Protein AF-A0AAP8KCA0-F1 (afdb_monomer)

pLDDT: mean 82.48, std 15.4, range [35.75, 98.44]

Solvent-accessible surface area (backbone atoms only — not comparable to full-atom values): 22218 Å² total; per-residue (Å²): 132,84,81,81,51,60,76,38,72,24,94,66,67,41,81,40,36,15,59,81,58,54,43,63,58,49,52,52,48,50,48,53,55,72,68,39,80,74,78,62,51,71,67,55,30,55,49,52,27,50,52,38,48,52,50,52,51,57,52,60,74,69,47,40,16,69,54,86,94,44,83,47,64,36,36,77,37,49,54,62,41,64,54,50,40,62,74,48,33,35,39,81,39,84,68,100,74,62,48,46,27,28,28,32,26,54,55,73,52,64,66,35,54,53,82,56,90,86,69,76,68,71,56,42,84,36,50,51,97,64,45,64,52,42,65,43,29,20,66,68,56,44,52,69,68,42,48,63,76,46,46,85,53,72,75,57,57,72,68,52,45,51,50,55,49,48,51,48,44,49,52,52,53,51,52,49,51,51,49,54,52,49,42,71,78,64,65,65,80,43,85,85,36,91,58,52,80,75,52,60,67,67,57,53,52,52,52,44,49,51,52,52,51,52,52,54,51,51,62,74,60,50,49,64,69,40,49,52,55,50,48,52,58,52,44,58,41,61,72,66,69,54,85,44,68,68,61,44,56,72,50,34,44,74,51,79,44,81,52,97,54,83,40,37,42,34,25,50,20,63,38,64,78,72,63,83,53,62,63,66,82,79,45,52,48,28,37,29,30,39,42,38,47,48,54,89,43,74,19,30,43,36,39,40,32,43,45,91,44,42,72,61,37,45,78,74,41,47,57,58,52,5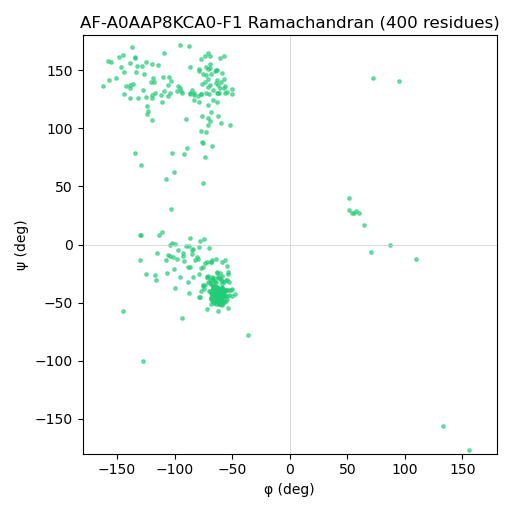4,54,33,44,56,44,26,77,73,68,68,39,54,66,37,57,13,50,52,48,52,49,22,58,65,30,23,66,49,40,37,32,11,53,66,55,53,48,51,29,53,77,69,63,32,42,64,51,53,50,48,41,49,50,54,36,67,76,29,69,78,47,87,45,67,68,58,55,50,52,40,42,55,50,38,64,69,45,89,73,106

Sequence (402 aa):
MKKIGRNDPCYCNSGLKYKKCHLRIDTIKDKIQQNGVISFTEEESRILGNINREYIQKFFKKQKCIYPNCDKKPISSHTFSRSLLEHSLGEEIEGENPGKYVYHSDIQRIFSSFPNKDQRDFLYKTLIKNAGTLPLFCSEHDDKLFSSIENRGQKLSVSEYIFMLSYRFFMYDILKDNFIAFTRDNEIIGENHSIHKKFEKRFIELYNEFQKNTSQLVQSVYNRQKHLLMKESFEQIIVSNNLNKETINEKFEIKIYNLKKDVRWAGVGFTEFVSNGDDIYNHYPSGFGVIPSFNGYDACFFIISLKEEAQYLESNLYKIFDGLYLKYVNNNDIEFLASLMMMVFDSSENIMLSPSKFSELKEAGQYEKLEHINSLLTRNKSLRSTQVRREVFGLCQEVDLF

InterPro domains:
  IPR004027 SEC-C motif [PF02810] (6-24)

Mean predicted aligned error: 9.03 Å

Structure (mmCIF, N/CA/C/O backbone):
data_AF-A0AAP8KCA0-F1
#
_entry.id   AF-A0AAP8KCA0-F1
#
loop_
_atom_site.group_PDB
_atom_site.id
_atom_site.type_symbol
_atom_site.label_atom_id
_atom_site.label_alt_id
_atom_site.label_comp_id
_atom_site.label_asym_id
_atom_site.label_entity_id
_atom_site.label_seq_id
_atom_site.pdbx_PDB_ins_code
_atom_site.Cartn_x
_atom_site.Cartn_y
_atom_site.Cartn_z
_atom_site.occupancy
_atom_site.B_iso_or_equiv
_atom_site.auth_seq_id
_atom_site.auth_comp_id
_atom_site.auth_asym_id
_atom_site.auth_atom_id
_atom_site.pdbx_PDB_model_num
ATOM 1 N N . MET A 1 1 ? -8.637 10.071 -33.970 1.00 42.59 1 MET A N 1
ATOM 2 C CA . MET A 1 1 ? -9.144 11.127 -33.058 1.00 42.59 1 MET A CA 1
ATOM 3 C C . MET A 1 1 ? -8.546 12.471 -33.469 1.00 42.59 1 MET A C 1
ATOM 5 O O . MET A 1 1 ? -7.392 12.488 -33.882 1.00 42.59 1 MET A O 1
ATOM 9 N N . LYS A 1 2 ? -9.302 13.579 -33.410 1.00 43.97 2 LYS A N 1
ATOM 10 C CA . LYS A 1 2 ? -8.763 14.936 -33.654 1.00 43.97 2 LYS A CA 1
ATOM 11 C C . LYS A 1 2 ? -7.713 15.262 -32.580 1.00 43.97 2 LYS A C 1
ATOM 13 O O . LYS A 1 2 ? -7.994 15.080 -31.400 1.00 43.97 2 LYS A O 1
ATOM 18 N N . LYS A 1 3 ? -6.526 15.737 -32.979 1.00 65.06 3 LYS A N 1
ATOM 19 C CA . LYS A 1 3 ? -5.499 16.231 -32.044 1.00 65.06 3 LYS A CA 1
ATOM 20 C C . LYS A 1 3 ? -6.045 17.452 -31.299 1.00 65.06 3 LYS A C 1
ATOM 22 O O . LYS A 1 3 ? -6.429 18.427 -31.939 1.00 65.06 3 LYS A O 1
ATOM 27 N N . ILE A 1 4 ? -6.067 17.383 -29.971 1.00 78.31 4 ILE A N 1
ATOM 28 C CA . ILE A 1 4 ? -6.409 18.505 -29.092 1.00 78.31 4 ILE A CA 1
ATOM 29 C C . ILE A 1 4 ? -5.390 19.644 -29.279 1.00 78.31 4 ILE A C 1
ATOM 31 O O . ILE A 1 4 ? -4.174 19.429 -29.287 1.00 78.31 4 ILE A O 1
ATOM 35 N N . GLY A 1 5 ? -5.872 20.866 -29.480 1.00 82.44 5 GLY A N 1
ATOM 36 C CA . GLY A 1 5 ? -5.045 22.055 -29.627 1.00 82.44 5 GLY A CA 1
ATOM 37 C C . GLY A 1 5 ? -4.431 22.483 -28.295 1.00 82.44 5 GLY A C 1
ATOM 38 O O . GLY A 1 5 ? -5.041 22.380 -27.236 1.00 82.44 5 GLY A O 1
ATOM 39 N N . ARG A 1 6 ? -3.208 23.030 -28.316 1.00 87.56 6 ARG A N 1
ATOM 40 C CA . ARG A 1 6 ? -2.474 23.459 -27.100 1.00 87.56 6 ARG A CA 1
ATOM 41 C C . ARG A 1 6 ? -3.275 24.399 -26.186 1.00 87.56 6 ARG A C 1
ATOM 43 O O . ARG A 1 6 ? -3.052 24.412 -24.978 1.00 87.56 6 ARG A O 1
ATOM 50 N N . ASN A 1 7 ? -4.145 25.230 -26.752 1.00 90.38 7 ASN A N 1
ATOM 51 C CA . ASN A 1 7 ? -4.951 26.187 -25.995 1.00 90.38 7 ASN A CA 1
ATOM 52 C C . ASN A 1 7 ? -6.370 25.687 -25.693 1.00 90.38 7 ASN A C 1
ATOM 54 O O . ASN A 1 7 ? -7.076 26.393 -24.975 1.00 90.38 7 ASN A O 1
ATOM 58 N N . ASP A 1 8 ? -6.759 24.517 -26.202 1.00 87.75 8 ASP A N 1
ATOM 59 C CA . ASP A 1 8 ? -8.089 23.947 -25.989 1.00 87.75 8 ASP A CA 1
ATOM 60 C C . ASP A 1 8 ? -8.255 23.523 -24.521 1.00 87.75 8 ASP A C 1
ATOM 62 O O . ASP A 1 8 ? -7.251 23.262 -23.844 1.00 87.75 8 ASP A O 1
ATOM 66 N N . PRO A 1 9 ? -9.492 23.451 -23.999 1.00 77.69 9 PRO A N 1
ATOM 67 C CA . PRO A 1 9 ? -9.760 22.854 -22.695 1.00 77.69 9 PRO A CA 1
ATOM 68 C C . PRO A 1 9 ? -9.212 21.430 -22.635 1.00 77.69 9 PRO A C 1
ATOM 70 O O . PRO A 1 9 ? -9.433 20.635 -23.545 1.00 77.69 9 PRO A O 1
ATOM 73 N N . CYS A 1 10 ? -8.471 21.112 -21.576 1.00 66.69 10 CYS A N 1
ATOM 74 C CA . CYS A 1 10 ? -7.873 19.795 -21.419 1.00 66.69 10 CYS A CA 1
ATOM 75 C C . CYS A 1 10 ? -8.953 18.705 -21.306 1.00 66.69 10 CYS A C 1
ATOM 77 O O . CYS A 1 10 ? -9.939 18.887 -20.596 1.00 66.69 10 CYS A O 1
ATOM 79 N N . TYR A 1 11 ? -8.728 17.535 -21.916 1.00 72.81 11 TYR A N 1
ATOM 80 C CA . TYR A 1 11 ? -9.692 16.418 -21.916 1.00 72.81 11 TYR A CA 1
ATOM 81 C C . TYR A 1 11 ? -9.987 15.816 -20.531 1.00 72.81 11 TYR A C 1
ATOM 83 O O . TYR A 1 11 ? -10.929 15.046 -20.383 1.00 72.81 11 TYR A O 1
ATOM 91 N N . CYS A 1 12 ? -9.198 16.155 -19.511 1.00 53.28 12 CYS A N 1
ATOM 92 C CA . CYS A 1 12 ? -9.463 15.777 -18.122 1.00 53.28 12 CYS A CA 1
ATOM 93 C C . CYS A 1 12 ? -10.546 16.646 -17.458 1.00 53.28 12 CYS A C 1
ATOM 95 O O . CYS A 1 12 ? -10.804 16.485 -16.270 1.00 53.28 12 CYS A O 1
ATOM 97 N N . ASN A 1 13 ? -11.151 17.583 -18.202 1.00 54.75 13 ASN A N 1
ATOM 98 C CA . ASN A 1 13 ? -12.178 18.512 -17.728 1.00 54.75 13 ASN A CA 1
ATOM 99 C C . ASN A 1 13 ? -11.751 19.361 -16.517 1.00 54.75 13 ASN A C 1
ATOM 101 O O . ASN A 1 13 ? -12.591 19.849 -15.773 1.00 54.75 13 ASN A O 1
ATOM 105 N N . SER A 1 14 ? -10.448 19.607 -16.357 1.00 54.66 14 SER A N 1
ATOM 106 C CA . SER A 1 14 ? -9.882 20.415 -15.267 1.00 54.66 14 SER A CA 1
ATOM 107 C C . SER A 1 14 ? -10.184 21.916 -15.351 1.00 54.66 14 SER A C 1
ATOM 109 O O . SER A 1 14 ? -9.707 22.687 -14.528 1.00 54.66 14 SER A O 1
ATOM 111 N N . GLY A 1 15 ? -10.863 22.377 -16.404 1.00 65.19 15 GLY A N 1
ATOM 112 C CA . GLY A 1 15 ? -11.011 23.805 -16.707 1.00 65.19 15 GLY A CA 1
ATOM 113 C C . GLY A 1 15 ? -9.720 24.496 -17.181 1.00 65.19 15 GLY A C 1
ATOM 114 O O . GLY A 1 15 ? -9.761 25.646 -17.617 1.00 65.19 15 GLY A O 1
ATOM 115 N N . LEU A 1 16 ? -8.569 23.812 -17.165 1.00 65.69 16 LEU A N 1
ATOM 116 C CA . LEU A 1 16 ? -7.290 24.349 -17.632 1.00 65.69 16 LEU A CA 1
ATOM 117 C C . LEU A 1 16 ? -7.094 24.142 -19.141 1.00 65.69 16 LEU A C 1
ATOM 119 O O . LEU A 1 16 ? -7.564 23.172 -19.737 1.00 65.69 16 LEU A O 1
ATOM 123 N N . LYS A 1 17 ? -6.304 25.031 -19.761 1.00 76.44 17 LYS A N 1
ATOM 124 C CA . LYS A 1 17 ? -5.814 24.843 -21.138 1.00 76.44 17 LYS A CA 1
ATOM 125 C C . LYS A 1 17 ? -4.910 23.611 -21.197 1.00 76.44 17 LYS A C 1
ATOM 127 O O . LYS A 1 17 ? -4.036 23.465 -20.344 1.00 76.44 17 LYS A O 1
ATOM 132 N N . TYR A 1 18 ? -5.031 22.802 -22.246 1.00 74.62 18 TYR A N 1
ATOM 133 C CA . TYR A 1 18 ? -4.266 21.573 -22.465 1.00 74.62 18 TYR A CA 1
ATOM 134 C C . TYR A 1 18 ? -2.755 21.755 -22.240 1.00 74.62 18 TYR A C 1
ATOM 136 O O . TYR A 1 18 ? -2.132 20.972 -21.523 1.00 74.62 18 TYR A O 1
ATOM 144 N N . LYS A 1 19 ? -2.169 22.862 -22.726 1.00 71.69 19 LYS A N 1
ATOM 145 C CA . LYS A 1 19 ? -0.744 23.195 -22.526 1.00 71.69 19 LYS A CA 1
ATOM 146 C C . LYS A 1 19 ? -0.292 23.368 -21.076 1.00 71.69 19 LYS A C 1
ATOM 148 O O . LYS A 1 19 ? 0.901 23.259 -20.819 1.00 71.69 19 LYS A O 1
ATOM 153 N N . LYS A 1 20 ? -1.210 23.712 -20.171 1.00 69.44 20 LYS A N 1
ATOM 154 C CA . LYS A 1 20 ? -0.950 23.916 -18.738 1.00 69.44 20 LYS A CA 1
ATOM 155 C C . LYS A 1 20 ? -1.336 22.698 -17.893 1.00 69.44 20 LYS A C 1
ATOM 157 O O . LYS A 1 20 ? -1.214 22.759 -16.681 1.00 69.44 20 LYS A O 1
ATOM 162 N N . CYS A 1 21 ? -1.837 21.637 -18.521 1.00 63.78 21 CYS A N 1
ATOM 163 C CA . CYS A 1 21 ? -2.343 20.455 -17.843 1.00 63.78 21 CYS A CA 1
ATOM 164 C C . CYS A 1 21 ? -1.654 19.210 -18.427 1.00 63.78 21 CYS A C 1
ATOM 166 O O . CYS A 1 21 ? -0.490 18.966 -18.120 1.00 63.78 21 CYS A O 1
ATOM 168 N N . HIS A 1 22 ? -2.298 18.472 -19.334 1.00 69.62 22 HIS A N 1
ATOM 169 C CA . HIS A 1 22 ? -1.769 17.186 -19.801 1.00 69.62 22 HIS A CA 1
ATOM 170 C C . HIS A 1 22 ? -0.752 17.270 -20.951 1.00 69.62 22 HIS A C 1
ATOM 172 O O . HIS A 1 22 ? -0.094 16.274 -21.211 1.00 69.62 22 HIS A O 1
ATOM 178 N N . LEU A 1 23 ? -0.511 18.428 -21.591 1.00 72.25 23 LEU A N 1
ATOM 179 C CA . LEU A 1 23 ? 0.437 18.506 -22.721 1.00 72.25 23 LEU A CA 1
ATOM 180 C C . LEU A 1 23 ? 1.839 17.999 -22.365 1.00 72.25 23 LEU A C 1
ATOM 182 O O . LEU A 1 23 ? 2.467 17.345 -23.190 1.00 72.25 23 LEU A O 1
ATOM 186 N N . ARG A 1 24 ? 2.355 18.305 -21.167 1.00 62.41 24 ARG A N 1
ATOM 187 C CA . ARG A 1 24 ? 3.681 17.826 -20.741 1.00 62.41 24 ARG A CA 1
ATOM 188 C C . ARG A 1 24 ? 3.693 16.303 -20.605 1.00 62.41 24 ARG A C 1
ATOM 190 O O . ARG A 1 24 ? 4.619 15.667 -21.098 1.00 62.41 24 ARG A O 1
ATOM 197 N N . ILE A 1 25 ? 2.657 15.751 -19.980 1.00 56.28 25 ILE A N 1
ATOM 198 C CA . ILE A 1 25 ? 2.478 14.315 -19.754 1.00 56.28 25 ILE A CA 1
ATOM 199 C C . ILE A 1 25 ? 2.336 13.591 -21.099 1.00 56.28 25 ILE A C 1
ATOM 201 O O . ILE A 1 25 ? 3.060 12.636 -21.364 1.00 56.28 25 ILE A O 1
ATOM 205 N N . ASP A 1 26 ? 1.481 14.097 -21.984 1.00 61.62 26 ASP A N 1
ATOM 206 C CA . ASP A 1 26 ? 1.228 13.522 -23.304 1.00 61.62 26 ASP A CA 1
ATOM 207 C C . ASP A 1 26 ? 2.428 13.676 -24.237 1.00 61.62 26 ASP A C 1
ATOM 209 O O . ASP A 1 26 ? 2.719 12.768 -24.996 1.00 61.62 26 ASP A O 1
ATOM 213 N N . THR A 1 27 ? 3.212 14.754 -24.126 1.00 62.50 27 THR A N 1
ATOM 214 C CA . THR A 1 27 ? 4.477 14.883 -24.873 1.00 62.50 27 THR A CA 1
ATOM 215 C C . THR A 1 27 ? 5.503 13.841 -24.421 1.00 62.50 27 THR A C 1
ATOM 217 O O . THR A 1 27 ? 6.254 13.324 -25.242 1.00 62.50 27 THR A O 1
ATOM 220 N N . ILE A 1 28 ? 5.561 13.530 -23.121 1.00 55.78 28 ILE A N 1
ATOM 221 C CA . ILE A 1 28 ? 6.426 12.462 -22.597 1.00 55.78 28 ILE A CA 1
ATOM 222 C C . ILE A 1 28 ? 5.908 11.095 -23.066 1.00 55.78 28 ILE A C 1
ATOM 224 O O . ILE A 1 28 ? 6.702 10.273 -23.511 1.00 55.78 28 ILE A O 1
ATOM 228 N N . LYS A 1 29 ? 4.589 10.869 -23.047 1.00 57.03 29 LYS A N 1
ATOM 229 C CA . LYS A 1 29 ? 3.961 9.636 -23.554 1.00 57.03 29 LYS A CA 1
ATOM 230 C C . LYS A 1 29 ? 4.185 9.443 -25.043 1.00 57.03 29 LYS A C 1
ATOM 232 O O . LYS A 1 29 ? 4.592 8.360 -25.438 1.00 57.03 29 LYS A O 1
ATOM 237 N N . ASP A 1 30 ? 3.988 10.485 -25.840 1.00 60.62 30 ASP A N 1
ATOM 238 C CA . ASP A 1 30 ? 4.243 10.483 -27.276 1.00 60.62 30 ASP A CA 1
ATOM 239 C C . ASP A 1 30 ? 5.713 10.173 -27.549 1.00 60.62 30 ASP A C 1
ATOM 241 O O . ASP A 1 30 ? 5.991 9.421 -28.468 1.00 60.62 30 ASP A O 1
ATOM 245 N N . LYS A 1 31 ? 6.657 10.671 -26.739 1.00 52.84 31 LYS A N 1
ATOM 246 C CA . LYS A 1 31 ? 8.077 10.297 -26.853 1.00 52.84 31 LYS A CA 1
ATOM 247 C C . LYS A 1 31 ? 8.332 8.838 -26.482 1.00 52.84 31 LYS A C 1
ATOM 249 O O . LYS A 1 31 ? 9.047 8.158 -27.203 1.00 52.84 31 LYS A O 1
ATOM 254 N N . ILE A 1 32 ? 7.720 8.334 -25.410 1.00 52.00 32 ILE A N 1
ATOM 255 C CA . ILE A 1 32 ? 7.816 6.916 -25.019 1.00 52.00 32 ILE A CA 1
ATOM 256 C C . ILE A 1 32 ? 7.201 6.006 -26.102 1.00 52.00 32 ILE A C 1
ATOM 258 O O . ILE A 1 32 ? 7.750 4.952 -26.397 1.00 52.00 32 ILE A O 1
ATOM 262 N N . GLN A 1 33 ? 6.094 6.417 -26.727 1.00 49.72 33 GLN A N 1
ATOM 263 C CA . GLN A 1 33 ? 5.427 5.676 -27.802 1.00 49.72 33 GLN A CA 1
ATOM 264 C C . GLN A 1 33 ? 6.153 5.801 -29.153 1.00 49.72 33 GLN A C 1
ATOM 266 O O . GLN A 1 33 ? 6.259 4.809 -29.871 1.00 49.72 33 GLN A O 1
ATOM 271 N N . GLN A 1 34 ? 6.673 6.985 -29.506 1.00 45.91 34 GLN A N 1
ATOM 272 C CA . GLN A 1 34 ? 7.432 7.240 -30.743 1.00 45.91 34 GLN A CA 1
ATOM 273 C C . GLN A 1 34 ? 8.812 6.584 -30.722 1.00 45.91 34 GLN A C 1
ATOM 275 O O . GLN A 1 34 ? 9.262 6.114 -31.763 1.00 45.91 34 GLN A O 1
ATOM 280 N N . ASN A 1 35 ? 9.444 6.475 -29.550 1.00 45.69 35 ASN A N 1
ATOM 281 C CA . ASN A 1 35 ? 10.685 5.716 -29.380 1.00 45.69 35 ASN A CA 1
ATOM 282 C C . ASN A 1 35 ? 10.458 4.193 -29.386 1.00 45.69 35 ASN A C 1
ATOM 284 O O . ASN A 1 35 ? 11.406 3.430 -29.206 1.00 45.69 35 ASN A O 1
ATOM 288 N N . GLY A 1 36 ? 9.217 3.761 -29.640 1.00 40.28 36 GLY A N 1
ATOM 289 C CA . GLY A 1 36 ? 8.798 2.374 -29.640 1.00 40.28 36 GLY A CA 1
ATOM 290 C C . GLY A 1 36 ? 8.748 1.819 -28.224 1.00 40.28 36 GLY A C 1
ATOM 291 O O . GLY A 1 36 ? 9.599 2.095 -27.382 1.00 40.28 36 GLY A O 1
ATOM 292 N N . VAL A 1 37 ? 7.769 0.957 -27.960 1.00 45.94 37 VAL A N 1
ATOM 293 C CA . VAL A 1 37 ? 7.977 -0.105 -26.974 1.00 45.94 37 VAL A CA 1
ATOM 294 C C . VAL A 1 37 ? 9.269 -0.787 -27.410 1.00 45.94 37 VAL A C 1
ATOM 296 O O . VAL A 1 37 ? 9.266 -1.465 -28.436 1.00 45.94 37 VAL A O 1
ATOM 299 N N . ILE A 1 38 ? 10.385 -0.507 -26.730 1.00 51.25 38 ILE A N 1
ATOM 300 C CA . ILE A 1 38 ? 11.665 -1.122 -27.061 1.00 51.25 38 ILE A CA 1
ATOM 301 C C . ILE A 1 38 ? 11.430 -2.618 -26.892 1.00 51.25 38 ILE A C 1
ATOM 303 O O . ILE A 1 38 ? 11.285 -3.117 -25.776 1.00 51.25 38 ILE A O 1
ATOM 307 N N . SER A 1 39 ? 11.298 -3.328 -28.010 1.00 50.66 39 SER A N 1
ATOM 308 C CA . SER A 1 39 ? 11.259 -4.776 -27.996 1.00 50.66 39 SER A CA 1
ATOM 309 C C . SER A 1 39 ? 12.693 -5.217 -27.778 1.00 50.66 39 SER A C 1
ATOM 311 O O . SER A 1 39 ? 13.458 -5.370 -28.730 1.00 50.66 39 SER A O 1
ATOM 313 N N . PHE A 1 40 ? 13.070 -5.337 -26.513 1.00 58.56 40 PHE A N 1
ATOM 314 C CA . PHE A 1 40 ? 14.309 -5.988 -26.148 1.00 58.56 40 PHE A CA 1
ATOM 315 C C . PHE A 1 40 ? 14.251 -7.431 -26.641 1.00 58.56 40 PHE A C 1
ATOM 317 O O . PHE A 1 40 ? 13.247 -8.130 -26.473 1.00 58.56 40 PHE A O 1
ATOM 324 N N . THR A 1 41 ? 15.335 -7.883 -27.250 1.00 66.69 41 THR A N 1
ATOM 325 C CA . THR A 1 41 ? 15.588 -9.308 -27.437 1.00 66.69 41 THR A CA 1
ATOM 326 C C . THR A 1 41 ? 15.592 -10.013 -26.074 1.00 66.69 41 THR A C 1
ATOM 328 O O . THR A 1 41 ? 15.718 -9.389 -25.014 1.00 66.69 41 THR A O 1
ATOM 331 N N . GLU A 1 42 ? 15.451 -11.337 -26.073 1.00 66.25 42 GLU A N 1
ATOM 332 C CA . GLU A 1 42 ? 15.531 -12.129 -24.836 1.00 66.25 42 GLU A CA 1
ATOM 333 C C . GLU A 1 42 ? 16.884 -11.945 -24.136 1.00 66.25 42 GLU A C 1
ATOM 335 O O . GLU A 1 42 ? 16.957 -11.841 -22.910 1.00 66.25 42 GLU A O 1
ATOM 340 N N . GLU A 1 43 ? 17.958 -11.833 -24.919 1.00 68.38 43 GLU A N 1
ATOM 341 C CA . GLU A 1 43 ? 19.295 -11.562 -24.409 1.00 68.38 43 GLU A CA 1
ATOM 342 C C . GLU A 1 43 ? 19.374 -10.186 -23.732 1.00 68.38 43 GLU A C 1
ATOM 344 O O . GLU A 1 43 ? 19.770 -10.106 -22.565 1.00 68.38 43 GLU A O 1
ATOM 349 N N . GLU A 1 44 ? 18.925 -9.123 -24.404 1.00 67.25 44 GLU A N 1
ATOM 350 C CA . GLU A 1 44 ? 18.865 -7.770 -23.837 1.00 67.25 44 GLU A CA 1
ATOM 351 C C . GLU A 1 44 ? 18.007 -7.724 -22.564 1.00 67.25 44 GLU A C 1
ATOM 353 O O . GLU A 1 44 ? 18.439 -7.178 -21.550 1.00 67.25 44 GLU A O 1
ATOM 358 N N . SER A 1 45 ? 16.843 -8.379 -22.561 1.00 64.75 45 SER A N 1
ATOM 359 C CA . SER A 1 45 ? 15.959 -8.468 -21.388 1.00 64.75 45 SER A CA 1
ATOM 360 C C . SER A 1 45 ? 16.648 -9.152 -20.202 1.00 64.75 45 SER A C 1
ATOM 362 O O . SER A 1 45 ? 16.597 -8.666 -19.068 1.00 64.75 45 SER A O 1
ATOM 364 N N . ARG A 1 46 ? 17.364 -10.257 -20.453 1.00 69.00 46 ARG A N 1
ATOM 365 C CA . ARG A 1 46 ? 18.138 -10.978 -19.431 1.00 69.00 46 ARG A CA 1
ATOM 366 C C . ARG A 1 46 ? 19.248 -10.108 -18.842 1.00 69.00 46 ARG A C 1
ATOM 368 O O . ARG A 1 46 ? 19.497 -10.152 -17.634 1.00 69.00 46 ARG A O 1
ATOM 375 N N . ILE A 1 47 ? 19.926 -9.335 -19.684 1.00 69.12 47 ILE A N 1
ATOM 376 C CA . ILE A 1 47 ? 21.000 -8.429 -19.275 1.00 69.12 47 ILE A CA 1
ATOM 377 C C . ILE A 1 47 ? 20.449 -7.276 -18.442 1.00 69.12 47 ILE A C 1
ATOM 379 O O . ILE A 1 47 ? 20.982 -7.020 -17.366 1.00 69.12 47 ILE A O 1
ATOM 383 N N . LEU A 1 48 ? 19.368 -6.633 -18.879 1.00 67.62 48 LEU A N 1
ATOM 384 C CA . LEU A 1 48 ? 18.698 -5.585 -18.111 1.00 67.62 48 LEU A CA 1
ATOM 385 C C . LEU A 1 48 ? 18.266 -6.091 -16.732 1.00 67.62 48 LEU 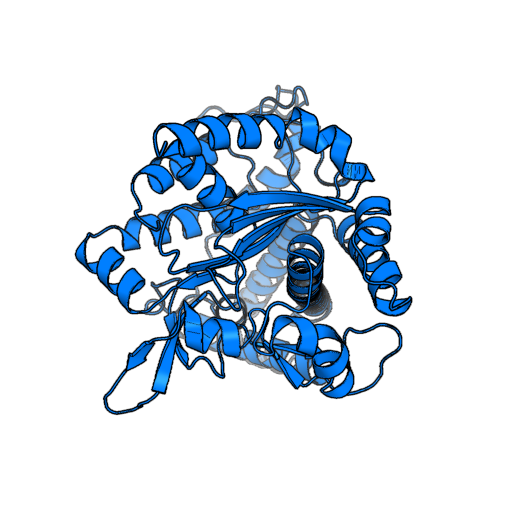A C 1
ATOM 387 O O . LEU A 1 48 ? 18.521 -5.440 -15.721 1.00 67.62 48 LEU A O 1
ATOM 391 N N . GLY A 1 49 ? 17.732 -7.313 -16.662 1.00 69.19 49 GLY A N 1
ATOM 392 C CA . GLY A 1 49 ? 17.438 -7.962 -15.386 1.00 69.19 49 GLY A CA 1
ATOM 393 C C . GLY A 1 49 ? 18.673 -8.125 -14.484 1.00 69.19 49 GLY A C 1
ATOM 394 O O . GLY A 1 49 ? 18.571 -7.956 -13.270 1.00 69.19 49 GLY A O 1
ATOM 395 N N . ASN A 1 50 ? 19.854 -8.430 -15.041 1.00 71.88 50 ASN A N 1
ATOM 396 C CA . ASN A 1 50 ? 21.106 -8.484 -14.268 1.00 71.88 50 ASN A CA 1
ATOM 397 C C . ASN A 1 50 ? 21.528 -7.100 -13.761 1.00 71.88 50 ASN A C 1
ATOM 399 O O . ASN A 1 50 ? 21.920 -6.976 -12.602 1.00 71.88 50 ASN A O 1
ATOM 403 N N . ILE A 1 51 ? 21.422 -6.076 -14.608 1.00 72.56 51 ILE A N 1
ATOM 404 C CA . ILE A 1 51 ? 21.748 -4.688 -14.266 1.00 72.56 51 ILE A CA 1
ATOM 405 C C . ILE A 1 51 ? 20.894 -4.223 -13.089 1.00 72.56 51 ILE A C 1
ATOM 407 O O . ILE A 1 51 ? 21.432 -3.806 -12.062 1.00 72.56 51 ILE A O 1
ATOM 411 N N . ASN A 1 52 ? 19.575 -4.387 -13.193 1.00 71.06 52 ASN A N 1
ATOM 412 C CA . ASN A 1 52 ? 18.648 -4.011 -12.131 1.00 71.06 52 ASN A CA 1
ATOM 413 C C . ASN A 1 52 ? 18.975 -4.749 -10.826 1.00 71.06 52 ASN A C 1
ATOM 415 O O . ASN A 1 52 ? 19.021 -4.132 -9.764 1.00 71.06 52 ASN A O 1
ATOM 419 N N . ARG A 1 53 ? 19.293 -6.052 -10.887 1.00 75.06 53 ARG A N 1
ATOM 420 C CA . ARG A 1 53 ? 19.725 -6.820 -9.705 1.00 75.06 53 ARG A CA 1
ATOM 421 C C . ARG A 1 53 ? 20.978 -6.238 -9.051 1.00 75.06 53 ARG A C 1
ATOM 423 O O . ARG A 1 53 ? 21.017 -6.131 -7.825 1.00 75.06 53 ARG A O 1
ATOM 430 N N . GLU A 1 54 ? 21.985 -5.845 -9.828 1.00 77.38 54 GLU A N 1
ATOM 431 C CA . GLU A 1 54 ? 23.186 -5.204 -9.282 1.00 77.38 54 GLU A CA 1
ATOM 432 C C . GLU A 1 54 ? 22.869 -3.863 -8.608 1.00 77.38 54 GLU A C 1
ATOM 434 O O . GLU A 1 54 ? 23.403 -3.578 -7.533 1.00 77.38 54 GLU A O 1
ATOM 439 N N . TYR A 1 55 ? 21.999 -3.040 -9.200 1.00 77.12 55 TYR A N 1
ATOM 440 C CA . TYR A 1 55 ? 21.582 -1.768 -8.605 1.00 77.12 55 TYR A CA 1
ATOM 441 C C . TYR A 1 55 ? 20.792 -1.961 -7.316 1.00 77.12 55 TYR A C 1
ATOM 443 O O . TYR A 1 55 ? 21.103 -1.310 -6.318 1.00 77.12 55 TYR A O 1
ATOM 451 N N . ILE A 1 56 ? 19.848 -2.903 -7.299 1.00 79.19 56 ILE A N 1
ATOM 452 C CA . ILE A 1 56 ? 19.096 -3.301 -6.105 1.00 79.19 56 ILE A CA 1
ATOM 453 C C . ILE A 1 56 ? 20.060 -3.721 -4.986 1.00 79.19 56 ILE A C 1
ATOM 455 O O . ILE A 1 56 ? 19.972 -3.225 -3.861 1.00 79.19 56 ILE A O 1
ATOM 459 N N . GLN A 1 57 ? 21.043 -4.576 -5.290 1.00 82.69 57 GLN A N 1
ATOM 460 C CA . GLN A 1 57 ? 22.051 -5.000 -4.315 1.00 82.69 57 GLN A CA 1
ATOM 461 C C . GLN A 1 57 ? 22.905 -3.828 -3.815 1.00 82.69 57 GLN A C 1
ATOM 463 O O . GLN A 1 57 ? 23.134 -3.704 -2.610 1.00 82.69 57 GLN A O 1
ATOM 468 N N . LYS A 1 58 ? 23.372 -2.951 -4.714 1.00 85.25 58 LYS A N 1
ATOM 469 C CA . LYS A 1 58 ? 24.156 -1.755 -4.357 1.00 85.25 58 LYS A CA 1
ATOM 470 C C . LYS A 1 58 ? 23.359 -0.808 -3.463 1.00 85.25 58 LYS A C 1
ATOM 472 O O . LYS A 1 58 ? 23.918 -0.300 -2.490 1.00 85.25 58 LYS A O 1
ATOM 477 N N . PHE A 1 59 ? 22.084 -0.593 -3.775 1.00 86.94 59 PHE A N 1
ATOM 478 C CA . PHE A 1 59 ? 21.180 0.236 -2.990 1.00 86.94 59 PHE A CA 1
ATOM 479 C C . PHE A 1 59 ? 21.002 -0.338 -1.587 1.00 86.94 59 PHE A C 1
ATOM 481 O O . PHE A 1 59 ? 21.335 0.338 -0.612 1.00 86.94 59 PHE A O 1
ATOM 488 N N . PHE A 1 60 ? 20.558 -1.596 -1.479 1.00 86.75 60 PHE A N 1
ATOM 489 C CA . PHE A 1 60 ? 20.278 -2.238 -0.193 1.00 86.75 60 PHE A CA 1
ATOM 490 C C . PHE A 1 60 ? 21.526 -2.430 0.671 1.00 86.75 60 PHE A C 1
ATOM 492 O O . PHE A 1 60 ? 21.447 -2.295 1.889 1.00 86.75 60 PHE A O 1
ATOM 499 N N . LYS A 1 61 ? 22.704 -2.648 0.071 1.00 87.56 61 LYS A N 1
ATOM 500 C CA . LYS A 1 61 ? 23.974 -2.737 0.811 1.00 87.56 61 LYS A CA 1
ATOM 501 C C . LYS A 1 61 ? 24.338 -1.436 1.538 1.00 87.56 61 LYS A C 1
ATOM 503 O O . LYS A 1 61 ? 25.040 -1.494 2.544 1.00 87.56 61 LYS A O 1
ATOM 508 N N . LYS A 1 62 ? 23.894 -0.283 1.028 1.00 88.00 62 LYS A N 1
ATOM 509 C CA . LYS A 1 62 ? 24.149 1.041 1.617 1.00 88.00 62 LYS A CA 1
ATOM 510 C C . LYS A 1 62 ? 23.043 1.507 2.568 1.00 88.00 62 LYS A C 1
ATOM 512 O O . LYS A 1 62 ? 23.219 2.545 3.201 1.00 88.00 62 LYS A O 1
ATOM 517 N N . GLN A 1 63 ? 21.925 0.783 2.660 1.00 90.12 63 GLN A N 1
ATOM 518 C CA . GLN A 1 63 ? 20.815 1.201 3.512 1.00 90.12 63 GLN A CA 1
ATOM 519 C C . GLN A 1 63 ? 21.151 1.047 4.992 1.00 90.12 63 GLN A C 1
ATOM 521 O O . GLN A 1 63 ? 21.789 0.084 5.427 1.00 90.12 63 GLN A O 1
ATOM 526 N N . LYS A 1 64 ? 20.669 2.020 5.757 1.00 95.00 64 LYS A N 1
ATOM 527 C CA . LYS A 1 64 ? 20.642 2.028 7.215 1.00 95.00 64 LYS A CA 1
ATOM 528 C C . LYS A 1 64 ? 19.195 1.874 7.672 1.00 95.00 64 LYS A C 1
ATOM 530 O O . LYS A 1 64 ? 18.274 2.027 6.874 1.00 95.00 64 LYS A O 1
ATOM 535 N N . CYS A 1 65 ? 19.011 1.554 8.946 1.00 96.12 65 CYS A N 1
ATOM 536 C CA . CYS A 1 65 ? 17.705 1.572 9.588 1.00 96.12 65 CYS A CA 1
ATOM 537 C C . CYS A 1 65 ? 16.990 2.905 9.313 1.00 96.12 65 CYS A C 1
ATOM 539 O O . CYS A 1 65 ? 17.565 3.966 9.537 1.00 96.12 65 CYS A O 1
ATOM 541 N N . ILE A 1 66 ? 15.740 2.842 8.849 1.00 94.25 66 ILE A N 1
ATOM 542 C CA . ILE A 1 66 ? 14.964 4.022 8.444 1.00 94.25 66 ILE A CA 1
ATOM 543 C C . ILE A 1 66 ? 14.469 4.859 9.631 1.00 94.25 66 ILE A C 1
ATOM 545 O O . ILE A 1 66 ? 14.095 6.016 9.454 1.00 94.25 66 ILE A O 1
ATOM 549 N N . TYR A 1 67 ? 14.498 4.292 10.842 1.00 94.88 67 TYR A N 1
ATOM 550 C CA . TYR A 1 67 ? 14.202 5.016 12.077 1.00 94.88 67 TYR A CA 1
ATOM 551 C C . TYR A 1 67 ? 15.117 6.249 12.240 1.00 94.88 67 TYR A C 1
ATOM 553 O O . TYR A 1 67 ? 16.331 6.118 12.029 1.00 94.88 67 TYR A O 1
ATOM 561 N N . PRO A 1 68 ? 14.587 7.418 12.656 1.00 92.94 68 PRO A N 1
ATOM 562 C CA . PRO A 1 68 ? 15.365 8.646 12.807 1.00 92.94 68 PRO A CA 1
ATOM 563 C C . PRO A 1 68 ? 16.651 8.465 13.613 1.00 92.94 68 PRO A C 1
ATOM 565 O O . PRO A 1 68 ? 16.646 7.880 14.695 1.00 92.94 68 PRO A O 1
ATOM 568 N N . ASN A 1 69 ? 17.754 9.020 13.103 1.00 91.00 69 ASN A N 1
ATOM 569 C CA . ASN A 1 69 ? 19.062 9.033 13.767 1.00 91.00 69 ASN A CA 1
ATOM 570 C C . ASN A 1 69 ? 19.622 7.636 14.114 1.00 91.00 69 ASN A C 1
ATOM 572 O O . ASN A 1 69 ? 20.374 7.490 15.077 1.00 91.00 69 ASN A O 1
ATOM 576 N N . CYS A 1 70 ? 19.275 6.599 13.343 1.00 95.31 70 CYS A N 1
ATOM 577 C CA . CYS A 1 70 ? 19.829 5.257 13.510 1.00 95.31 70 CYS A CA 1
ATOM 578 C C . CYS A 1 70 ? 20.845 4.907 12.414 1.00 95.31 70 CYS A C 1
ATOM 580 O O . CYS A 1 70 ? 20.539 4.945 11.226 1.00 95.31 70 CYS A O 1
ATOM 582 N N . ASP A 1 71 ? 22.035 4.458 12.817 1.00 95.50 71 ASP A N 1
ATOM 583 C CA . ASP A 1 71 ? 23.093 4.026 11.891 1.00 95.50 71 ASP A CA 1
ATOM 584 C C . ASP A 1 71 ? 23.236 2.502 11.761 1.00 95.50 71 ASP A C 1
ATOM 586 O O . ASP A 1 71 ? 24.109 2.009 11.041 1.00 95.50 71 ASP A O 1
ATOM 590 N N . LYS A 1 72 ? 22.389 1.730 12.453 1.00 97.06 72 LYS A N 1
ATOM 591 C CA . LYS A 1 72 ? 22.448 0.262 12.441 1.00 97.06 72 LYS A CA 1
ATOM 592 C C . LYS A 1 72 ? 21.986 -0.296 11.094 1.00 97.06 72 LYS A C 1
ATOM 594 O O . LYS A 1 72 ? 21.132 0.278 10.418 1.00 97.06 72 LYS A O 1
ATOM 599 N N . LYS A 1 73 ? 22.519 -1.465 10.731 1.00 95.75 73 LYS A N 1
ATOM 600 C CA . LYS A 1 73 ? 22.094 -2.203 9.538 1.00 95.75 73 LYS A CA 1
ATOM 601 C C . LYS A 1 73 ? 20.647 -2.701 9.713 1.00 95.75 73 LYS A C 1
ATOM 603 O O . LYS A 1 73 ? 20.349 -3.273 10.765 1.00 95.75 73 LYS A O 1
ATOM 608 N N . PRO A 1 74 ? 19.766 -2.514 8.718 1.00 96.44 74 PRO A N 1
ATOM 609 C CA . PRO A 1 74 ? 18.405 -3.027 8.779 1.00 96.44 74 PRO A CA 1
ATOM 610 C C . PRO A 1 74 ? 18.352 -4.553 8.605 1.00 96.44 74 PRO A C 1
ATOM 612 O O . PRO A 1 74 ? 19.217 -5.155 7.959 1.00 96.44 74 PRO A O 1
ATOM 615 N N . ILE A 1 75 ? 17.319 -5.164 9.179 1.00 93.88 75 ILE A N 1
ATOM 616 C CA . ILE A 1 75 ? 16.913 -6.556 8.970 1.00 93.88 75 ILE A CA 1
ATOM 617 C C . ILE A 1 75 ? 15.825 -6.630 7.897 1.00 93.88 75 ILE A C 1
ATOM 619 O O . ILE A 1 75 ? 15.306 -5.610 7.462 1.00 93.88 75 ILE A O 1
ATOM 623 N N . SER A 1 76 ? 15.471 -7.840 7.468 1.00 90.44 76 SER A N 1
ATOM 624 C CA . SER A 1 76 ? 14.345 -8.058 6.558 1.00 90.44 76 SER A CA 1
ATOM 625 C C . SER A 1 76 ? 13.021 -7.913 7.323 1.00 90.44 76 SER A C 1
ATOM 627 O O . SER A 1 76 ? 12.504 -8.884 7.867 1.00 90.44 76 SER A O 1
ATOM 629 N N . SER A 1 77 ? 12.514 -6.685 7.421 1.00 90.19 77 SER A N 1
ATOM 630 C CA . SER A 1 77 ? 11.258 -6.358 8.102 1.00 90.19 77 SER A CA 1
ATOM 631 C C . SER A 1 77 ? 10.070 -6.734 7.221 1.00 90.19 77 SER A C 1
ATOM 633 O O . SER A 1 77 ? 10.012 -6.314 6.063 1.00 90.19 77 SER A O 1
ATOM 635 N N . HIS A 1 78 ? 9.101 -7.474 7.761 1.00 91.06 78 HIS A N 1
ATOM 636 C CA . HIS A 1 78 ? 7.827 -7.701 7.079 1.00 91.06 78 HIS A CA 1
ATOM 637 C C . HIS A 1 78 ? 6.930 -6.458 7.165 1.00 91.06 78 HIS A C 1
ATOM 639 O O . HIS A 1 78 ? 6.803 -5.863 8.233 1.00 91.06 78 HIS A O 1
ATOM 645 N N . THR A 1 79 ? 6.252 -6.089 6.077 1.00 91.75 79 THR A N 1
ATOM 646 C CA . THR A 1 79 ? 5.240 -5.018 6.110 1.00 91.75 79 THR A CA 1
ATOM 647 C C . THR A 1 79 ? 3.971 -5.448 6.848 1.00 91.75 79 THR A C 1
ATOM 649 O O . THR A 1 79 ? 3.588 -4.822 7.835 1.00 91.75 79 THR A O 1
ATOM 652 N N . PHE A 1 80 ? 3.353 -6.553 6.428 1.00 92.94 80 PHE A N 1
ATOM 653 C CA . PHE A 1 80 ? 2.351 -7.260 7.224 1.00 92.94 80 PHE A CA 1
ATOM 654 C C . PHE A 1 80 ? 3.064 -8.186 8.199 1.00 92.94 80 PHE A C 1
ATOM 656 O O . PHE A 1 80 ? 3.935 -8.942 7.784 1.00 92.94 80 PHE A O 1
ATOM 663 N N . SER A 1 81 ? 2.708 -8.155 9.484 1.00 90.44 81 SER A N 1
ATOM 664 C CA . SER A 1 81 ? 3.391 -8.995 10.469 1.00 90.44 81 SER A CA 1
ATOM 665 C C . SER A 1 81 ? 3.318 -10.472 10.088 1.00 90.44 81 SER A C 1
ATOM 667 O O . SER A 1 81 ? 2.295 -10.963 9.607 1.00 90.44 81 SER A O 1
ATOM 669 N N . ARG A 1 82 ? 4.401 -11.211 10.345 1.00 90.69 82 ARG A N 1
ATOM 670 C CA . ARG A 1 82 ? 4.447 -12.650 10.067 1.00 90.69 82 ARG A CA 1
ATOM 671 C C . ARG A 1 82 ? 3.295 -13.396 10.747 1.00 90.69 82 ARG A C 1
ATOM 673 O O . ARG A 1 82 ? 2.698 -14.273 10.139 1.00 90.69 82 ARG A O 1
ATOM 680 N N . SER A 1 83 ? 2.960 -13.000 11.973 1.00 90.69 83 SER A N 1
ATOM 681 C CA . SER A 1 83 ? 1.839 -13.549 12.742 1.00 90.69 83 SER A CA 1
ATOM 682 C C . SER A 1 83 ? 0.489 -13.314 12.048 1.00 90.69 83 SER A C 1
ATOM 684 O O . SER A 1 83 ? -0.295 -14.252 11.920 1.00 90.69 83 SER A O 1
ATOM 686 N N . LEU A 1 84 ? 0.240 -12.106 11.519 1.00 92.44 84 LEU A N 1
ATOM 687 C CA . LEU A 1 84 ? -0.973 -11.817 10.744 1.00 92.44 84 LEU A CA 1
ATOM 688 C C . LEU A 1 84 ? -1.060 -12.712 9.515 1.00 92.44 84 LEU A C 1
ATOM 690 O O . LEU A 1 84 ? -2.108 -13.313 9.271 1.00 92.44 84 LEU A O 1
ATOM 694 N N . LEU A 1 85 ? 0.044 -12.844 8.778 1.00 93.88 85 LEU A N 1
ATOM 695 C CA . LEU A 1 85 ? 0.101 -13.708 7.605 1.00 93.88 85 LEU A CA 1
ATOM 696 C C . LEU A 1 85 ? -0.158 -15.165 7.982 1.00 93.88 85 LEU A C 1
ATOM 698 O O . LEU A 1 85 ? -1.031 -15.782 7.395 1.00 93.88 85 LEU A O 1
ATOM 702 N N . GLU A 1 86 ? 0.528 -15.709 8.986 1.00 92.69 86 GLU A N 1
ATOM 703 C CA . GLU A 1 86 ? 0.403 -17.117 9.391 1.00 92.69 86 GLU A CA 1
ATOM 704 C C . GLU A 1 86 ? -0.986 -17.512 9.899 1.00 92.69 86 GLU A C 1
ATOM 706 O O . GLU A 1 86 ? -1.310 -18.706 9.868 1.00 92.69 86 GLU A O 1
ATOM 711 N N . HIS A 1 87 ? -1.757 -16.547 10.405 1.00 90.50 87 HIS A N 1
ATOM 712 C CA . HIS A 1 87 ? -3.048 -16.787 11.045 1.00 90.50 87 HIS A CA 1
ATOM 713 C C . HIS A 1 87 ? -4.260 -16.372 10.215 1.00 90.50 87 HIS A C 1
ATOM 715 O O . HIS A 1 87 ? -5.327 -16.934 10.440 1.00 90.50 87 HIS A O 1
ATOM 721 N N . SER A 1 88 ? -4.105 -15.434 9.279 1.00 92.62 88 SER A N 1
ATOM 722 C CA . SER A 1 88 ? -5.251 -14.844 8.566 1.00 92.62 88 SER A CA 1
ATOM 723 C C . SER A 1 88 ? -5.239 -15.133 7.065 1.00 92.62 88 SER A C 1
ATOM 725 O O . SER A 1 88 ? -6.296 -15.219 6.458 1.00 92.62 88 SER A O 1
ATOM 727 N N . LEU A 1 89 ? -4.059 -15.280 6.450 1.00 95.25 89 LEU A N 1
ATOM 728 C CA . LEU A 1 89 ? -3.925 -15.439 4.990 1.00 95.25 89 LEU A CA 1
ATOM 729 C C . LEU A 1 89 ? -3.150 -16.694 4.579 1.00 95.25 89 LEU A C 1
ATOM 731 O O . LEU A 1 89 ? -3.271 -17.175 3.458 1.00 95.25 89 LEU A O 1
ATOM 735 N N . GLY A 1 90 ? -2.290 -17.172 5.465 1.00 95.25 90 GLY A N 1
ATOM 736 C CA . GLY A 1 90 ? -1.314 -18.207 5.216 1.00 95.25 90 GLY A CA 1
ATOM 737 C C . GLY A 1 90 ? -1.916 -19.592 5.259 1.00 95.25 90 GLY A C 1
ATOM 738 O O . GLY A 1 90 ? -2.488 -19.980 6.275 1.00 95.25 90 GLY A O 1
ATOM 739 N N . GLU A 1 91 ? -1.685 -20.370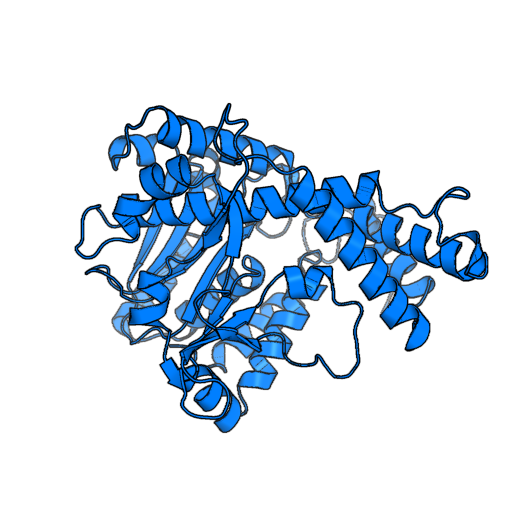 4.211 1.00 95.62 91 GLU A N 1
ATOM 740 C CA . GLU A 1 91 ? -2.133 -21.760 4.154 1.00 95.62 91 GLU A CA 1
ATOM 741 C C . GLU A 1 91 ? -0.944 -22.703 4.034 1.00 95.62 91 GLU A C 1
ATOM 743 O O . GLU A 1 91 ? 0.037 -22.416 3.337 1.00 95.62 91 GLU A O 1
ATOM 748 N N . GLU A 1 92 ? -1.033 -23.819 4.755 1.00 93.94 92 GLU A N 1
ATOM 749 C CA . GLU A 1 92 ? -0.058 -24.899 4.675 1.00 93.94 92 GLU A CA 1
ATOM 750 C C . GLU A 1 92 ? -0.207 -25.591 3.323 1.00 93.94 92 GLU A C 1
ATOM 752 O O . GLU A 1 92 ? -1.311 -25.959 2.924 1.00 93.94 92 GLU A O 1
ATOM 757 N N . ILE A 1 93 ? 0.901 -25.760 2.610 1.00 87.56 93 ILE A N 1
ATOM 758 C CA . ILE A 1 93 ? 0.908 -26.501 1.355 1.00 87.56 93 ILE A CA 1
ATOM 759 C C . ILE A 1 93 ? 1.939 -27.610 1.463 1.00 87.56 93 ILE A C 1
ATOM 761 O O . ILE A 1 93 ? 3.130 -27.353 1.642 1.00 87.56 93 ILE A O 1
ATOM 765 N N . GLU A 1 94 ? 1.456 -28.841 1.344 1.00 83.38 94 GLU A N 1
ATOM 766 C CA . GLU A 1 94 ? 2.272 -30.048 1.298 1.00 83.38 94 GLU A CA 1
ATOM 767 C C . GLU A 1 94 ? 2.916 -30.226 -0.091 1.00 83.38 94 GLU A C 1
ATOM 769 O O . GLU A 1 94 ? 2.468 -29.649 -1.086 1.00 83.38 94 GLU A O 1
ATOM 774 N N . GLY A 1 95 ? 3.992 -31.014 -0.172 1.00 79.25 95 GLY A N 1
ATOM 775 C CA . GLY A 1 95 ? 4.692 -31.319 -1.425 1.00 79.25 95 GLY A CA 1
ATOM 776 C C . GLY A 1 95 ? 6.210 -31.182 -1.316 1.00 79.25 95 GLY A C 1
ATOM 777 O O . GLY A 1 95 ? 6.773 -31.277 -0.229 1.00 79.25 95 GLY A O 1
ATOM 778 N N . GLU A 1 96 ? 6.880 -30.945 -2.449 1.00 71.25 96 GLU A N 1
ATOM 779 C CA . GLU A 1 96 ? 8.353 -30.899 -2.540 1.00 71.25 96 GLU A CA 1
ATOM 780 C C . GLU A 1 96 ? 8.996 -29.771 -1.714 1.00 71.25 96 GLU A C 1
ATOM 782 O O . GLU A 1 96 ? 10.160 -29.870 -1.329 1.00 71.25 96 GLU A O 1
ATOM 787 N N . ASN A 1 97 ? 8.247 -28.705 -1.415 1.00 83.44 97 ASN A N 1
ATOM 788 C CA . ASN A 1 97 ? 8.702 -27.598 -0.574 1.00 83.44 97 ASN A CA 1
ATOM 789 C C . ASN A 1 97 ? 7.612 -27.226 0.450 1.00 83.44 97 ASN A C 1
ATOM 791 O O . ASN A 1 97 ? 6.865 -26.267 0.221 1.00 83.44 97 ASN A O 1
ATOM 795 N N . PRO A 1 98 ? 7.470 -28.000 1.541 1.00 86.38 98 PRO A N 1
ATOM 796 C CA . PRO A 1 98 ? 6.394 -27.817 2.505 1.00 86.38 98 PRO A CA 1
ATOM 797 C C . PRO A 1 98 ? 6.547 -26.509 3.287 1.00 86.38 98 PRO A C 1
ATOM 799 O O . PRO A 1 98 ? 7.659 -26.054 3.575 1.00 86.38 98 PRO A O 1
ATOM 802 N N . GLY A 1 99 ? 5.421 -25.901 3.643 1.00 91.56 99 GLY A N 1
ATOM 803 C CA . GLY A 1 99 ? 5.375 -24.721 4.498 1.00 91.56 99 GLY A CA 1
ATOM 804 C C . GLY A 1 99 ? 4.111 -23.894 4.297 1.00 91.56 99 GLY A C 1
ATOM 805 O O . GLY A 1 99 ? 3.254 -24.223 3.476 1.00 91.56 99 GLY A O 1
ATOM 806 N N . LYS A 1 100 ? 4.034 -22.762 5.005 1.00 94.62 100 LYS A N 1
ATOM 807 C CA . LYS A 1 100 ? 2.958 -21.782 4.830 1.00 94.62 100 LYS A CA 1
ATOM 808 C C . LYS A 1 100 ? 3.248 -20.781 3.721 1.00 94.62 100 LYS A C 1
ATOM 810 O O . LYS A 1 100 ? 4.301 -20.128 3.715 1.00 94.62 100 LYS A O 1
ATOM 815 N N . TYR A 1 101 ? 2.276 -20.609 2.834 1.00 95.12 101 TYR A N 1
ATOM 816 C CA . TYR A 1 101 ? 2.374 -19.753 1.657 1.00 95.12 101 TYR A CA 1
ATOM 817 C C . TYR A 1 101 ? 1.263 -18.709 1.593 1.00 95.12 101 TYR A C 1
ATOM 819 O O . TYR A 1 101 ? 0.175 -18.892 2.132 1.00 95.12 101 TYR A O 1
ATOM 827 N N . VAL A 1 102 ? 1.556 -17.642 0.855 1.00 95.44 102 VAL A N 1
ATOM 828 C CA . VAL A 1 102 ? 0.607 -16.636 0.366 1.00 95.44 102 VAL A CA 1
ATOM 829 C C . VAL A 1 102 ? 0.893 -16.348 -1.108 1.00 95.44 102 VAL A C 1
ATOM 831 O O . VAL A 1 102 ? 1.992 -16.624 -1.599 1.00 95.44 102 VAL A O 1
ATOM 834 N N . TYR A 1 103 ? -0.076 -15.779 -1.816 1.00 93.50 103 TYR A N 1
ATOM 835 C CA . TYR A 1 103 ? 0.131 -15.150 -3.117 1.00 93.50 103 TYR A CA 1
ATOM 836 C C . TYR A 1 103 ? 0.359 -13.660 -2.920 1.00 93.50 103 TYR A C 1
ATOM 838 O O . TYR A 1 103 ? -0.352 -13.015 -2.159 1.00 93.50 103 TYR A O 1
ATOM 846 N N . HIS A 1 104 ? 1.385 -13.124 -3.564 1.00 88.94 104 HIS A N 1
ATOM 847 C CA . HIS A 1 104 ? 1.955 -11.836 -3.195 1.00 88.94 104 HIS A CA 1
ATOM 848 C C . HIS A 1 104 ? 2.370 -11.051 -4.434 1.00 88.94 104 HIS A C 1
ATOM 850 O O . HIS A 1 104 ? 2.978 -11.627 -5.338 1.00 88.94 104 HIS A O 1
ATOM 856 N N . SER A 1 105 ? 2.068 -9.754 -4.473 1.00 83.81 105 SER A N 1
ATOM 857 C CA . SER A 1 105 ? 2.703 -8.826 -5.406 1.00 83.81 105 SER A CA 1
ATOM 858 C C . SER A 1 105 ? 3.940 -8.253 -4.714 1.00 83.81 105 SER A C 1
ATOM 860 O O . SER A 1 105 ? 3.809 -7.464 -3.783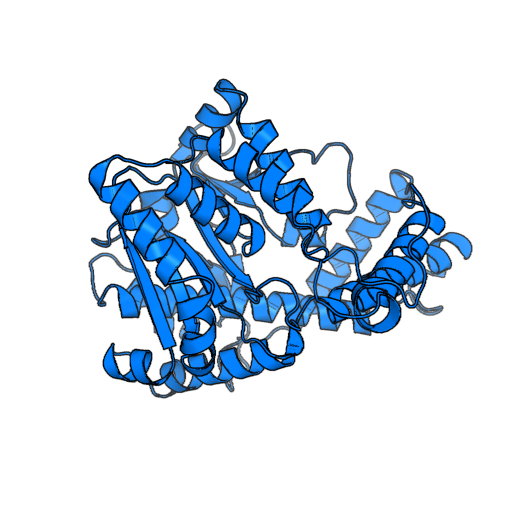 1.00 83.81 105 SER A O 1
ATOM 862 N N . ASP A 1 106 ? 5.156 -8.643 -5.116 1.00 68.38 106 ASP A N 1
ATOM 863 C CA . ASP A 1 106 ? 6.362 -7.955 -4.629 1.00 68.38 106 ASP A CA 1
ATOM 864 C C . ASP A 1 106 ? 7.100 -7.134 -5.654 1.00 68.38 106 ASP A C 1
ATOM 866 O O . ASP A 1 106 ? 7.247 -7.472 -6.828 1.00 68.38 106 ASP A O 1
ATOM 870 N N . ILE A 1 107 ? 7.614 -6.042 -5.112 1.00 57.09 107 ILE A N 1
ATOM 871 C CA . ILE A 1 107 ? 8.316 -5.021 -5.829 1.00 57.09 107 ILE A CA 1
ATOM 872 C C . ILE A 1 107 ? 9.760 -5.388 -6.155 1.00 57.09 107 ILE A C 1
ATOM 874 O O . ILE A 1 107 ? 10.263 -4.891 -7.144 1.00 57.09 107 ILE A O 1
ATOM 878 N N . GLN A 1 108 ? 10.449 -6.266 -5.413 1.00 53.16 108 GLN A N 1
ATOM 879 C CA . GLN A 1 108 ? 11.743 -6.802 -5.867 1.00 53.16 108 GLN A CA 1
ATOM 880 C C . GLN A 1 108 ? 11.557 -7.521 -7.209 1.00 53.16 108 GLN A C 1
ATOM 882 O O . GLN A 1 108 ? 12.373 -7.358 -8.116 1.00 53.16 108 GLN A O 1
ATOM 887 N N . ARG A 1 109 ? 10.417 -8.209 -7.348 1.00 55.56 109 ARG A N 1
ATOM 888 C CA . ARG A 1 109 ? 9.689 -8.514 -8.592 1.00 55.56 109 ARG A CA 1
ATOM 889 C C . ARG A 1 109 ? 9.728 -7.388 -9.621 1.00 55.56 109 ARG A C 1
ATOM 891 O O . ARG A 1 109 ? 10.515 -7.396 -10.558 1.00 55.56 109 ARG A O 1
ATOM 898 N N . ILE A 1 110 ? 8.900 -6.379 -9.375 1.00 48.19 110 ILE A N 1
ATOM 899 C CA . ILE A 1 110 ? 8.658 -5.226 -10.260 1.00 48.19 110 ILE A CA 1
ATOM 900 C C . ILE A 1 110 ? 9.956 -4.479 -10.638 1.00 48.19 110 ILE A C 1
ATOM 902 O O . ILE A 1 110 ? 10.132 -4.101 -11.790 1.00 48.19 110 ILE A O 1
ATOM 906 N N . PHE A 1 111 ? 10.904 -4.323 -9.711 1.00 46.25 111 PHE A N 1
ATOM 907 C CA . PHE A 1 111 ? 12.212 -3.701 -9.929 1.00 46.25 111 PHE A CA 1
ATOM 908 C C . PHE A 1 111 ? 13.158 -4.578 -10.765 1.00 46.25 111 PHE A C 1
ATOM 910 O O . PHE A 1 111 ? 14.032 -4.054 -11.455 1.00 46.25 111 PHE A O 1
ATOM 917 N N . SER A 1 112 ? 13.014 -5.906 -10.721 1.00 42.84 112 SER A N 1
ATOM 918 C CA . SER A 1 112 ? 13.854 -6.849 -11.477 1.00 42.84 112 SER A CA 1
ATOM 919 C C . SER A 1 112 ? 13.235 -7.336 -12.794 1.00 42.84 112 SER A C 1
ATOM 921 O O . SER A 1 112 ? 13.954 -7.900 -13.623 1.00 42.84 112 SER A O 1
ATOM 923 N N . SER A 1 113 ? 11.944 -7.086 -13.016 1.00 39.25 113 SER A N 1
ATOM 924 C CA . SER A 1 113 ? 11.194 -7.513 -14.197 1.00 39.25 113 SER A CA 1
ATOM 925 C C . SER A 1 113 ? 11.256 -6.474 -15.323 1.00 39.25 113 SER A C 1
ATOM 927 O O . SER A 1 113 ? 10.314 -5.722 -15.557 1.00 39.25 113 SER A O 1
ATOM 929 N N . PHE A 1 114 ? 12.330 -6.508 -16.116 1.00 40.50 114 PHE A N 1
ATOM 930 C CA . PHE A 1 114 ? 12.100 -6.424 -17.562 1.00 40.50 114 PHE A CA 1
ATOM 931 C C . PHE A 1 114 ? 11.422 -7.738 -17.987 1.00 40.50 114 PHE A C 1
ATOM 933 O O . PHE A 1 114 ? 11.790 -8.797 -17.467 1.00 40.50 114 PHE A O 1
ATOM 940 N N . PRO A 1 115 ? 10.391 -7.697 -18.845 1.00 39.66 115 PRO A N 1
ATOM 941 C CA . PRO A 1 115 ? 9.461 -8.805 -18.994 1.00 39.66 115 PRO A CA 1
ATOM 942 C C . PRO A 1 115 ? 10.148 -10.003 -19.650 1.00 39.66 115 PRO A C 1
ATOM 944 O O . PRO A 1 115 ? 10.361 -10.030 -20.859 1.00 39.66 115 PRO A O 1
ATOM 947 N N . ASN A 1 116 ? 10.432 -11.036 -18.858 1.00 35.75 116 ASN A N 1
ATOM 948 C CA . ASN A 1 116 ? 10.478 -12.385 -19.401 1.00 35.75 116 ASN A CA 1
ATOM 949 C C . ASN A 1 116 ? 9.027 -12.800 -19.691 1.00 35.75 116 ASN A C 1
ATOM 951 O O . ASN A 1 116 ? 8.165 -12.657 -18.823 1.00 35.75 116 ASN A O 1
ATOM 955 N N . LYS A 1 117 ? 8.755 -13.309 -20.899 1.00 37.56 117 LYS A N 1
ATOM 956 C CA . LYS A 1 117 ? 7.407 -13.694 -21.378 1.00 37.56 117 LYS A CA 1
ATOM 957 C C . LYS A 1 117 ? 6.657 -14.682 -20.464 1.00 37.56 117 LYS A C 1
ATOM 959 O O . LYS A 1 117 ? 5.434 -14.765 -20.550 1.00 37.56 117 LYS A O 1
ATOM 964 N N . ASP A 1 118 ? 7.370 -15.377 -19.580 1.00 37.00 118 ASP A N 1
ATOM 965 C CA . ASP A 1 118 ? 6.823 -16.382 -18.661 1.00 37.00 118 ASP A CA 1
ATOM 966 C C . ASP A 1 118 ? 6.376 -15.829 -17.291 1.00 37.00 118 ASP A C 1
ATOM 968 O O . ASP A 1 118 ? 5.853 -16.579 -16.472 1.00 37.00 118 ASP A O 1
ATOM 972 N N . GLN A 1 119 ? 6.529 -14.525 -17.022 1.00 48.38 119 GLN A N 1
ATOM 973 C CA . GLN A 1 119 ? 6.025 -13.865 -15.802 1.00 48.38 119 GLN A CA 1
ATOM 974 C C . GLN A 1 119 ? 4.720 -13.099 -16.072 1.00 48.38 119 GLN A C 1
ATOM 976 O O . GLN A 1 119 ? 4.684 -11.874 -15.974 1.00 48.38 119 GLN A O 1
ATOM 981 N N . ARG A 1 120 ? 3.656 -13.810 -16.467 1.00 51.72 120 ARG A N 1
ATOM 982 C CA . ARG A 1 120 ? 2.344 -13.189 -16.735 1.00 51.72 120 ARG A CA 1
ATOM 983 C C . ARG A 1 120 ? 1.582 -12.802 -15.460 1.00 51.72 120 ARG A C 1
ATOM 985 O O . ARG A 1 120 ? 0.996 -11.726 -15.445 1.00 51.72 120 ARG A O 1
ATOM 992 N N . ASP A 1 121 ? 1.700 -13.601 -14.400 1.00 67.19 121 ASP A N 1
ATOM 993 C CA . ASP A 1 121 ? 0.932 -13.431 -13.160 1.00 67.19 121 ASP A CA 1
ATOM 994 C C . ASP A 1 121 ? 1.507 -12.318 -12.257 1.00 67.19 121 ASP A C 1
ATOM 996 O O . ASP A 1 121 ? 2.663 -12.381 -11.824 1.00 67.19 121 ASP A O 1
ATOM 1000 N N . PHE A 1 122 ? 0.693 -11.304 -11.922 1.00 78.69 122 PHE A N 1
ATOM 1001 C CA . PHE A 1 122 ? 1.113 -10.214 -11.016 1.00 78.69 122 PHE A CA 1
ATOM 1002 C C . PHE A 1 122 ? 1.157 -10.631 -9.532 1.00 78.69 122 PHE A C 1
ATOM 1004 O O . PHE A 1 122 ? 1.823 -9.978 -8.726 1.00 78.69 122 PHE A O 1
ATOM 1011 N N . LEU A 1 123 ? 0.470 -11.725 -9.178 1.00 87.12 123 LEU A N 1
ATOM 1012 C CA . LEU A 1 123 ? 0.543 -12.371 -7.866 1.00 87.12 123 LEU A CA 1
ATOM 1013 C C . LEU A 1 123 ? 1.272 -13.697 -7.993 1.00 87.12 123 LEU A C 1
ATOM 1015 O O . LEU A 1 123 ? 0.916 -14.525 -8.826 1.00 87.12 123 LEU A O 1
ATOM 1019 N N . TYR A 1 124 ? 2.229 -13.949 -7.109 1.00 85.56 124 TYR A N 1
ATOM 1020 C CA . TYR A 1 124 ? 2.988 -15.190 -7.140 1.00 85.56 124 TYR A CA 1
ATOM 1021 C C . TYR A 1 124 ? 3.110 -15.827 -5.761 1.00 85.56 124 TYR A C 1
ATOM 1023 O O . TYR A 1 124 ? 3.169 -15.165 -4.721 1.00 85.56 124 TYR A O 1
ATOM 1031 N N . LYS A 1 125 ? 3.172 -17.155 -5.772 1.00 90.25 125 LYS A N 1
ATOM 1032 C CA . LYS A 1 125 ? 3.259 -17.975 -4.570 1.00 90.25 125 LYS A CA 1
ATOM 1033 C C . LYS A 1 125 ? 4.591 -17.749 -3.849 1.00 90.25 125 LYS A C 1
ATOM 1035 O O . LYS A 1 125 ? 5.659 -17.937 -4.431 1.00 90.25 125 LYS A O 1
ATOM 1040 N N . THR A 1 126 ? 4.522 -17.386 -2.571 1.00 89.94 126 THR A N 1
ATOM 1041 C CA . THR A 1 126 ? 5.676 -17.032 -1.732 1.00 89.94 126 THR A CA 1
ATOM 1042 C C . THR A 1 126 ? 5.530 -17.619 -0.333 1.00 89.94 126 THR A C 1
ATOM 1044 O O . THR A 1 126 ? 4.452 -17.574 0.254 1.00 89.94 126 THR A O 1
ATOM 1047 N N . LEU A 1 127 ? 6.618 -18.170 0.216 1.00 92.56 127 LEU A N 1
ATOM 1048 C CA . LEU A 1 127 ? 6.671 -18.582 1.623 1.00 92.56 127 LEU A CA 1
ATOM 1049 C C . LEU A 1 127 ? 6.482 -17.360 2.522 1.00 92.56 127 LEU A C 1
ATOM 1051 O O . LEU A 1 127 ? 7.146 -16.348 2.302 1.00 92.56 127 LEU A O 1
ATOM 1055 N N . ILE A 1 128 ? 5.682 -17.474 3.583 1.00 93.19 128 ILE A N 1
ATOM 1056 C CA . ILE A 1 128 ? 5.378 -16.335 4.468 1.00 93.19 128 ILE A CA 1
ATOM 1057 C C . ILE A 1 128 ? 6.638 -15.640 4.983 1.00 93.19 128 ILE A C 1
ATOM 1059 O O . ILE A 1 128 ? 6.686 -14.416 4.986 1.00 93.19 128 ILE A O 1
ATOM 1063 N N . LYS A 1 129 ? 7.691 -16.395 5.325 1.00 90.38 129 LYS A N 1
ATOM 1064 C CA . LYS A 1 129 ? 8.980 -15.846 5.792 1.00 90.38 129 LYS A CA 1
ATOM 1065 C C . LYS A 1 129 ? 9.675 -14.889 4.805 1.00 90.38 129 LYS A C 1
ATOM 1067 O O . LYS A 1 129 ? 10.593 -14.193 5.209 1.00 90.38 129 LYS A O 1
ATOM 1072 N N . ASN A 1 130 ? 9.256 -14.872 3.539 1.00 88.31 130 ASN A N 1
ATOM 1073 C CA . ASN A 1 130 ? 9.794 -14.012 2.483 1.00 88.31 130 ASN A CA 1
ATOM 1074 C C . ASN A 1 130 ? 8.756 -12.996 1.958 1.00 88.31 130 ASN A C 1
ATOM 1076 O O . ASN A 1 130 ? 9.089 -12.162 1.119 1.00 88.31 130 ASN A O 1
ATOM 1080 N N . ALA A 1 131 ? 7.490 -13.089 2.376 1.00 89.19 131 ALA A N 1
ATOM 1081 C CA . ALA A 1 131 ? 6.418 -12.256 1.841 1.00 89.19 131 ALA A CA 1
ATOM 1082 C C . ALA A 1 131 ? 6.483 -10.836 2.426 1.00 89.19 131 ALA A C 1
ATOM 1084 O O . ALA A 1 131 ? 6.567 -10.656 3.644 1.00 89.19 131 ALA A O 1
ATOM 1085 N N . GLY A 1 132 ? 6.443 -9.827 1.550 1.00 87.81 132 GLY A N 1
ATOM 1086 C CA . GLY A 1 132 ? 6.418 -8.411 1.934 1.00 87.81 132 GLY A CA 1
ATOM 1087 C C . GLY A 1 132 ? 7.629 -7.935 2.741 1.00 87.81 132 GLY A C 1
ATOM 1088 O O . GLY A 1 132 ? 7.489 -7.016 3.543 1.00 87.81 132 GLY A O 1
ATOM 1089 N N . THR A 1 133 ? 8.800 -8.559 2.585 1.00 88.88 133 THR A N 1
ATOM 1090 C CA . THR A 1 133 ? 9.987 -8.209 3.377 1.00 88.88 133 THR A CA 1
ATOM 1091 C C . THR A 1 133 ? 10.893 -7.192 2.682 1.00 88.88 133 THR A C 1
ATOM 1093 O O . THR A 1 133 ? 11.316 -7.418 1.545 1.00 88.88 133 THR A O 1
ATOM 1096 N N . LEU A 1 134 ? 11.279 -6.119 3.379 1.00 88.94 134 LEU A N 1
ATOM 1097 C CA . LEU A 1 134 ? 12.296 -5.157 2.929 1.00 88.94 134 LEU A CA 1
ATOM 1098 C C . LEU A 1 134 ? 13.238 -4.734 4.068 1.00 88.94 134 LEU A C 1
ATOM 1100 O O . LEU A 1 134 ? 12.861 -4.807 5.237 1.00 88.94 134 LEU A O 1
ATOM 1104 N N . PRO A 1 135 ? 14.465 -4.273 3.750 1.00 91.94 135 PRO A N 1
ATOM 1105 C CA . PRO A 1 135 ? 15.421 -3.794 4.742 1.00 91.94 135 PRO A CA 1
ATOM 1106 C C . PRO A 1 135 ? 15.032 -2.417 5.307 1.00 91.94 135 PRO A C 1
ATOM 1108 O O . PRO A 1 135 ? 15.632 -1.409 4.941 1.00 91.94 135 PRO A O 1
ATOM 1111 N N . LEU A 1 136 ? 14.021 -2.378 6.184 1.00 93.50 136 LEU A N 1
ATOM 1112 C CA . LEU A 1 136 ? 13.457 -1.142 6.742 1.00 93.50 136 LEU A CA 1
ATOM 1113 C C . LEU A 1 136 ? 14.100 -0.764 8.079 1.00 93.50 136 LEU A C 1
ATOM 1115 O O . LEU A 1 136 ? 14.759 0.270 8.179 1.00 93.50 136 LEU A O 1
ATOM 1119 N N . PHE A 1 137 ? 13.943 -1.595 9.108 1.00 96.19 137 PHE A N 1
ATOM 1120 C CA . PHE A 1 137 ? 14.377 -1.290 10.474 1.00 96.19 137 PHE A CA 1
ATOM 1121 C C . PHE A 1 137 ? 15.497 -2.232 10.918 1.00 96.19 137 PHE A C 1
ATOM 1123 O O . PHE A 1 137 ? 15.631 -3.332 10.394 1.00 96.19 137 PHE A O 1
ATOM 1130 N N . CYS A 1 138 ? 16.341 -1.819 11.867 1.00 97.00 138 CYS A N 1
ATOM 1131 C CA . CYS A 1 138 ? 17.210 -2.766 12.575 1.00 97.00 138 CYS A CA 1
ATOM 1132 C C . CYS A 1 138 ? 16.376 -3.593 13.564 1.00 97.00 138 CYS A C 1
ATOM 1134 O O . CYS A 1 138 ? 15.283 -3.170 13.931 1.00 97.00 138 CYS A O 1
ATOM 1136 N N . SER A 1 139 ? 16.897 -4.734 14.027 1.00 95.62 139 SER A N 1
ATOM 1137 C CA . SER A 1 139 ? 16.152 -5.634 14.924 1.00 95.62 139 SER A CA 1
ATOM 1138 C C . SER A 1 139 ? 15.591 -4.919 16.156 1.00 95.62 139 SER A C 1
ATOM 1140 O O . SER A 1 139 ? 14.422 -5.068 16.469 1.00 95.62 139 SER A O 1
ATOM 1142 N N . GLU A 1 140 ? 16.387 -4.057 16.795 1.00 96.00 140 GLU A N 1
ATOM 1143 C CA . GLU A 1 140 ? 15.958 -3.308 17.981 1.00 96.00 140 GLU A CA 1
ATOM 1144 C C . GLU A 1 140 ? 14.760 -2.388 17.712 1.00 96.00 140 GLU A C 1
ATOM 1146 O O . GLU A 1 140 ? 13.820 -2.362 18.502 1.00 96.00 140 GLU A O 1
ATOM 1151 N N . HIS A 1 141 ? 14.781 -1.623 16.616 1.00 95.56 141 HIS A N 1
ATOM 1152 C CA . HIS A 1 141 ? 13.680 -0.714 16.299 1.00 95.56 141 HIS A CA 1
ATOM 1153 C C . HIS A 1 141 ? 12.460 -1.455 15.759 1.00 95.56 141 HIS A C 1
ATOM 1155 O O . HIS A 1 141 ? 11.346 -1.049 16.071 1.00 95.56 141 HIS A O 1
ATOM 1161 N N . ASP A 1 142 ? 12.653 -2.530 14.992 1.00 94.62 142 ASP A N 1
ATOM 1162 C CA . ASP A 1 142 ? 11.540 -3.349 14.510 1.00 94.62 142 ASP A CA 1
ATOM 1163 C C . ASP A 1 142 ? 10.774 -3.962 15.694 1.00 94.62 142 ASP A C 1
ATOM 1165 O O . ASP A 1 142 ? 9.572 -3.730 15.842 1.00 94.62 142 ASP A O 1
ATOM 1169 N N . ASP A 1 143 ? 11.498 -4.608 16.615 1.00 92.81 143 ASP A N 1
ATOM 1170 C CA . ASP A 1 143 ? 10.930 -5.220 17.817 1.00 92.81 143 ASP A CA 1
ATOM 1171 C C . ASP A 1 143 ? 10.267 -4.169 18.722 1.00 92.81 143 ASP A C 1
ATOM 1173 O O . ASP A 1 143 ? 9.120 -4.329 19.155 1.00 92.81 143 ASP A O 1
ATOM 1177 N N . LYS A 1 144 ? 10.966 -3.060 19.000 1.00 92.19 144 LYS A N 1
ATOM 1178 C CA . LYS A 1 144 ? 10.459 -1.999 19.883 1.00 92.19 144 LYS A CA 1
ATOM 1179 C C . LYS A 1 144 ? 9.165 -1.385 19.354 1.00 92.19 144 LYS A C 1
ATOM 1181 O O . LYS A 1 144 ? 8.255 -1.140 20.141 1.00 92.19 144 LYS A O 1
ATOM 1186 N N . LEU A 1 145 ? 9.092 -1.106 18.054 1.00 92.50 145 LEU A N 1
ATOM 1187 C CA . LEU A 1 145 ? 7.950 -0.412 17.466 1.00 92.50 145 LEU A CA 1
ATOM 1188 C C . LEU A 1 145 ? 6.764 -1.343 17.257 1.00 92.50 145 LEU A C 1
ATOM 1190 O O . LEU A 1 145 ? 5.637 -0.978 17.577 1.00 92.50 145 LEU A O 1
ATOM 1194 N N . PHE A 1 146 ? 6.998 -2.537 16.718 1.00 93.06 146 PHE A N 1
ATOM 1195 C CA . PHE A 1 146 ? 5.911 -3.330 16.156 1.00 93.06 146 PHE A CA 1
ATOM 1196 C C . PHE A 1 146 ? 5.503 -4.519 17.019 1.00 93.06 146 PHE A C 1
ATOM 1198 O O . PHE A 1 146 ? 4.431 -5.076 16.801 1.00 93.06 146 PHE A O 1
ATOM 1205 N N . SER A 1 147 ? 6.243 -4.862 18.076 1.00 90.50 147 SER A N 1
ATOM 1206 C CA . SER A 1 147 ? 5.852 -5.951 18.987 1.00 90.50 147 SER A CA 1
ATOM 1207 C C . SER A 1 147 ? 4.429 -5.817 19.560 1.00 90.50 147 SER A C 1
ATOM 1209 O O . SER A 1 147 ? 3.812 -6.829 19.907 1.00 90.50 147 SER A O 1
ATOM 1211 N N . SER A 1 148 ? 3.874 -4.604 19.645 1.00 87.75 148 SER A N 1
ATOM 1212 C CA . SER A 1 148 ? 2.488 -4.342 20.058 1.00 87.75 148 SER A CA 1
ATOM 1213 C C . SER A 1 148 ? 1.436 -4.768 19.024 1.00 87.75 148 SER A C 1
ATOM 1215 O O . SER A 1 148 ? 0.325 -5.110 19.422 1.00 87.75 148 SER A O 1
ATOM 1217 N N . ILE A 1 149 ? 1.785 -4.799 17.732 1.00 88.94 149 ILE A N 1
ATOM 1218 C CA . ILE A 1 149 ? 0.908 -5.200 16.618 1.00 88.94 149 ILE A CA 1
ATOM 1219 C C . ILE A 1 149 ? 1.203 -6.609 16.076 1.00 88.94 149 ILE A C 1
ATOM 1221 O O . ILE A 1 149 ? 0.434 -7.129 15.270 1.00 88.94 149 ILE A O 1
ATOM 1225 N N . GLU A 1 150 ? 2.302 -7.243 16.499 1.00 87.00 150 GLU A N 1
ATOM 1226 C CA . GLU A 1 150 ? 2.682 -8.598 16.063 1.00 87.00 150 GLU A CA 1
ATOM 1227 C C . GLU A 1 150 ? 2.318 -9.692 17.072 1.00 87.00 150 GLU A C 1
ATOM 1229 O O . GLU A 1 150 ? 1.904 -10.796 16.697 1.00 87.00 150 GLU A O 1
ATOM 1234 N N . ASN A 1 151 ? 2.463 -9.391 18.363 1.00 82.81 151 ASN A N 1
ATOM 1235 C CA . ASN A 1 151 ? 2.199 -10.348 19.430 1.00 82.81 151 ASN A CA 1
ATOM 1236 C C . ASN A 1 151 ? 0.700 -10.548 19.645 1.00 82.81 151 ASN A C 1
ATOM 1238 O O . ASN A 1 151 ? -0.075 -9.605 19.525 1.00 82.81 151 ASN A O 1
ATOM 1242 N N . ARG A 1 152 ? 0.304 -11.769 20.025 1.00 72.25 152 ARG A N 1
ATOM 1243 C CA . ARG A 1 152 ? -1.102 -12.120 20.267 1.00 72.25 152 ARG A CA 1
ATOM 1244 C C . ARG A 1 152 ? -1.749 -11.262 21.357 1.00 72.25 152 ARG A C 1
ATOM 1246 O O . ARG A 1 152 ? -1.110 -10.908 22.351 1.00 72.25 152 ARG A O 1
ATOM 1253 N N . GLY A 1 153 ? -3.048 -11.034 21.174 1.00 73.38 153 GLY A N 1
ATOM 1254 C CA . GLY A 1 153 ? -3.900 -10.245 22.058 1.00 73.38 153 GLY A CA 1
ATOM 1255 C C . GLY A 1 153 ? -4.020 -8.794 21.601 1.00 73.38 153 GLY A C 1
ATOM 1256 O O . GLY A 1 153 ? -3.050 -8.187 21.151 1.00 73.38 153 GLY A O 1
ATOM 1257 N N . GLN A 1 154 ? -5.222 -8.239 21.733 1.00 79.00 154 GLN A N 1
ATOM 1258 C CA . GLN A 1 154 ? -5.489 -6.841 21.430 1.00 79.00 154 GLN A CA 1
ATOM 1259 C C . GLN A 1 154 ? -4.830 -5.953 22.493 1.00 79.00 154 GLN A C 1
ATOM 1261 O O . GLN A 1 154 ? -5.313 -5.856 23.620 1.00 79.00 154 GLN A O 1
ATOM 1266 N N . LYS A 1 155 ? -3.697 -5.336 22.146 1.00 83.31 155 LYS A N 1
ATOM 1267 C CA . LYS A 1 155 ? -2.924 -4.465 23.054 1.00 83.31 155 LYS A CA 1
ATOM 1268 C C . LYS A 1 155 ? -3.151 -2.977 22.811 1.00 83.31 155 LYS A C 1
ATOM 1270 O O . LYS A 1 155 ? -2.868 -2.174 23.691 1.00 83.31 155 LYS A O 1
ATOM 1275 N N . LEU A 1 156 ? -3.623 -2.629 21.619 1.00 90.81 156 LEU A N 1
ATOM 1276 C CA . LEU A 1 156 ? -3.862 -1.261 21.173 1.00 90.81 156 LEU A CA 1
ATOM 1277 C C . LEU A 1 156 ? -5.340 -1.072 20.825 1.00 90.81 156 LEU A C 1
ATOM 1279 O O . LEU A 1 156 ? -6.023 -2.023 20.426 1.00 90.81 156 LEU A O 1
ATOM 1283 N N . SER A 1 157 ? -5.828 0.162 20.887 1.00 93.81 157 SER A N 1
ATOM 1284 C CA . SER A 1 157 ? -7.074 0.520 20.208 1.00 93.81 157 SER A CA 1
ATOM 1285 C C . SER A 1 157 ? -6.948 0.302 18.693 1.00 93.81 157 SER A C 1
ATOM 1287 O O . SER A 1 157 ? -5.848 0.244 18.140 1.00 93.81 157 SER A O 1
ATOM 1289 N N . VAL A 1 158 ? -8.080 0.193 17.994 1.00 94.19 158 VAL A N 1
ATOM 1290 C CA . VAL A 1 158 ? -8.094 -0.029 16.535 1.00 94.19 158 VAL A CA 1
ATOM 1291 C C . VAL A 1 158 ? -7.357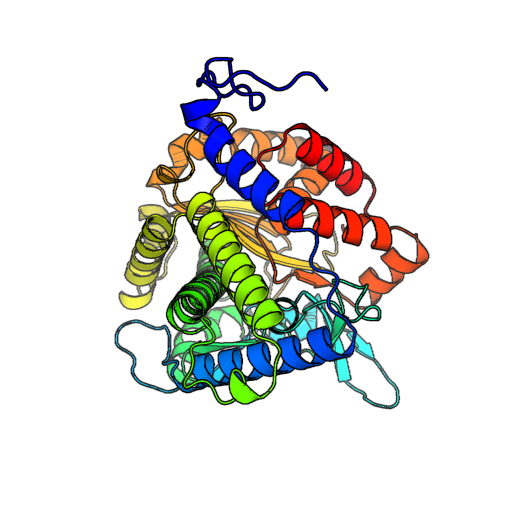 1.093 15.788 1.00 94.19 158 VAL A C 1
ATOM 1293 O O . VAL A 1 158 ? -6.585 0.821 14.874 1.00 94.19 158 VAL A O 1
ATOM 1296 N N . SER A 1 159 ? -7.524 2.351 16.211 1.00 95.50 159 SER A N 1
ATOM 1297 C CA . SER A 1 159 ? -6.840 3.503 15.606 1.00 95.50 159 SER A CA 1
ATOM 1298 C C . SER A 1 159 ? -5.326 3.474 15.813 1.00 95.50 159 SER A C 1
ATOM 1300 O O . SER A 1 159 ? -4.582 3.789 14.891 1.00 95.50 159 SER A O 1
ATOM 1302 N N . GLU A 1 160 ? -4.857 3.072 16.996 1.00 95.94 160 GLU A N 1
ATOM 1303 C CA . GLU A 1 160 ? -3.421 2.936 17.282 1.00 95.94 160 GLU A CA 1
ATOM 1304 C C . GLU A 1 160 ? -2.806 1.772 16.495 1.00 95.94 160 GLU A C 1
ATOM 1306 O O . GLU A 1 160 ? -1.714 1.909 15.947 1.00 95.94 160 GLU A O 1
ATOM 1311 N N . TYR A 1 161 ? -3.526 0.651 16.375 1.00 95.25 161 TYR A N 1
ATOM 1312 C CA . TYR A 1 161 ? -3.122 -0.479 15.537 1.00 95.25 161 TYR A CA 1
ATOM 1313 C C . TYR A 1 161 ? -2.976 -0.066 14.065 1.00 95.25 161 TYR A C 1
ATOM 1315 O O . TYR A 1 161 ? -1.919 -0.281 13.465 1.00 95.25 161 TYR A O 1
ATOM 1323 N N . ILE A 1 162 ? -3.998 0.591 13.503 1.00 96.62 162 ILE A N 1
ATOM 1324 C CA . ILE A 1 162 ? -3.978 1.093 12.123 1.00 96.62 162 ILE A CA 1
ATOM 1325 C C . ILE A 1 162 ? -2.857 2.107 11.931 1.00 96.62 162 ILE A C 1
ATOM 1327 O O . ILE A 1 162 ? -2.156 2.036 10.925 1.00 96.62 162 ILE A O 1
ATOM 1331 N N . PHE A 1 163 ? -2.646 3.020 12.880 1.00 97.69 163 PHE A N 1
ATOM 1332 C CA . PHE A 1 163 ? -1.564 3.998 12.808 1.00 97.69 163 PHE A CA 1
ATOM 1333 C C . PHE A 1 163 ? -0.190 3.320 12.724 1.00 97.69 163 PHE A C 1
ATOM 1335 O O . PHE A 1 163 ? 0.605 3.648 11.842 1.00 97.69 163 PHE A O 1
ATOM 1342 N N . MET A 1 164 ? 0.081 2.341 13.591 1.00 95.81 164 MET A N 1
ATOM 1343 C CA . MET A 1 164 ? 1.363 1.629 13.604 1.00 95.81 164 MET A CA 1
ATOM 1344 C C . MET A 1 164 ? 1.579 0.799 12.340 1.00 95.81 164 MET A C 1
ATOM 1346 O O . MET A 1 164 ? 2.671 0.826 11.766 1.00 95.81 164 MET A O 1
ATOM 1350 N N . LEU A 1 165 ? 0.542 0.107 11.861 1.00 95.38 165 LEU A N 1
ATOM 1351 C CA . LEU A 1 165 ? 0.603 -0.605 10.587 1.00 95.38 165 LEU A CA 1
ATOM 1352 C C . LEU A 1 165 ? 0.877 0.370 9.433 1.00 95.38 165 LEU A C 1
ATOM 1354 O O . LEU A 1 165 ? 1.782 0.153 8.629 1.00 95.38 165 LEU A O 1
ATOM 1358 N N . SER A 1 166 ? 0.139 1.478 9.396 1.00 97.25 166 SER A N 1
ATOM 1359 C CA . SER A 1 166 ? 0.268 2.535 8.392 1.00 97.25 166 SER A CA 1
ATOM 1360 C C . SER A 1 166 ? 1.671 3.126 8.373 1.00 97.25 166 SER A C 1
ATOM 1362 O O . SER A 1 166 ? 2.240 3.272 7.298 1.00 97.25 166 SER A O 1
ATOM 1364 N N . TYR A 1 167 ? 2.275 3.389 9.535 1.00 97.06 167 TYR A N 1
ATOM 1365 C CA . TYR A 1 167 ? 3.657 3.861 9.619 1.00 97.06 167 TYR A CA 1
ATOM 1366 C C . TYR A 1 167 ? 4.637 2.875 8.968 1.00 97.06 167 TYR A C 1
ATOM 1368 O O . TYR A 1 167 ? 5.502 3.283 8.190 1.00 97.06 167 TYR A O 1
ATOM 1376 N N . ARG A 1 168 ? 4.477 1.569 9.219 1.00 95.25 168 ARG A N 1
ATOM 1377 C CA . ARG A 1 168 ? 5.336 0.530 8.631 1.00 95.25 168 ARG A CA 1
ATOM 1378 C C . ARG A 1 168 ? 5.232 0.491 7.105 1.00 95.25 168 ARG A C 1
ATOM 1380 O O . ARG A 1 168 ? 6.255 0.462 6.422 1.00 95.25 168 ARG A O 1
ATOM 1387 N N . PHE A 1 169 ? 4.010 0.538 6.573 1.00 95.00 169 PHE A N 1
ATOM 1388 C CA . PHE A 1 169 ? 3.764 0.595 5.128 1.00 95.00 169 PHE A CA 1
ATOM 1389 C C . PHE A 1 169 ? 4.216 1.912 4.504 1.00 95.00 169 PHE A C 1
ATOM 1391 O O . PHE A 1 169 ? 4.752 1.925 3.399 1.00 95.00 169 PHE A O 1
ATOM 1398 N N . PHE A 1 170 ? 4.086 3.020 5.222 1.00 95.88 170 PHE A N 1
ATOM 1399 C CA . PHE A 1 170 ? 4.564 4.296 4.723 1.00 95.88 170 PHE A CA 1
ATOM 1400 C C . PHE A 1 170 ? 6.091 4.316 4.616 1.00 95.88 170 PHE A C 1
ATOM 1402 O O . PHE A 1 170 ? 6.642 4.791 3.626 1.00 95.88 170 PHE A O 1
ATOM 1409 N N . MET A 1 171 ? 6.802 3.727 5.584 1.00 95.06 171 MET A N 1
ATOM 1410 C CA . MET A 1 171 ? 8.260 3.575 5.506 1.00 95.06 171 MET A CA 1
ATOM 1411 C C . MET A 1 171 ? 8.690 2.668 4.348 1.00 95.06 171 MET A C 1
ATOM 1413 O O . MET A 1 171 ? 9.732 2.914 3.736 1.00 95.06 171 MET A O 1
ATOM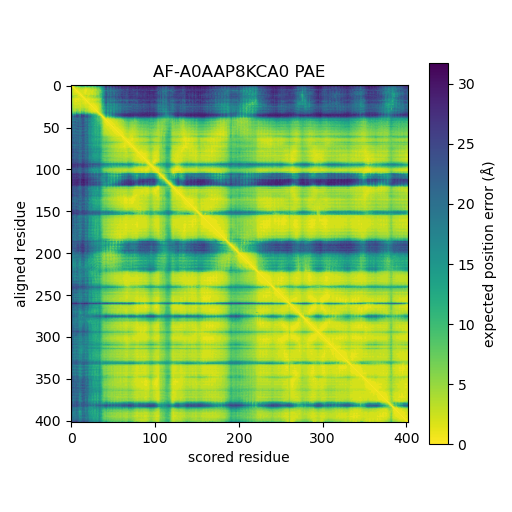 1417 N N . TYR A 1 172 ? 7.877 1.666 4.003 1.00 91.25 172 TYR A N 1
ATOM 1418 C CA . TYR A 1 172 ? 8.059 0.868 2.791 1.00 91.25 172 TYR A CA 1
ATOM 1419 C C . TYR A 1 172 ? 7.985 1.737 1.524 1.00 91.25 172 TYR A C 1
ATOM 1421 O O . TYR A 1 172 ? 8.905 1.686 0.707 1.00 91.25 172 TYR A O 1
ATOM 1429 N N . ASP A 1 173 ? 6.975 2.602 1.389 1.00 88.62 173 ASP A N 1
ATOM 1430 C CA . ASP A 1 173 ? 6.862 3.512 0.239 1.00 88.62 173 ASP A CA 1
ATOM 1431 C C . ASP A 1 173 ? 7.981 4.570 0.198 1.00 88.62 173 ASP A C 1
ATOM 1433 O O . ASP A 1 173 ? 8.528 4.848 -0.872 1.00 88.62 173 ASP A O 1
ATOM 1437 N N . ILE A 1 174 ? 8.430 5.087 1.348 1.00 91.31 174 ILE A N 1
ATOM 1438 C CA . ILE A 1 174 ? 9.600 5.982 1.413 1.00 91.31 174 ILE A CA 1
ATOM 1439 C C . ILE A 1 174 ? 10.879 5.270 0.949 1.00 91.31 174 ILE A C 1
ATOM 1441 O O . ILE A 1 174 ? 11.683 5.857 0.218 1.00 91.31 174 ILE A O 1
ATOM 1445 N N . LEU A 1 175 ? 11.094 4.009 1.344 1.00 89.44 175 LEU A N 1
ATOM 1446 C CA . LEU A 1 175 ? 12.259 3.239 0.899 1.00 89.44 175 LEU A CA 1
ATOM 1447 C C . LEU A 1 175 ? 12.236 3.026 -0.621 1.00 89.44 175 LEU A C 1
ATOM 1449 O O . LEU A 1 175 ? 13.278 3.131 -1.271 1.00 89.44 175 LEU A O 1
ATOM 1453 N N . LYS A 1 176 ? 11.056 2.774 -1.194 1.00 83.00 176 LYS A N 1
ATOM 1454 C CA . LYS A 1 176 ? 10.876 2.662 -2.646 1.00 83.00 176 LYS A CA 1
ATOM 1455 C C . LYS A 1 176 ? 11.203 3.958 -3.367 1.00 83.00 176 LYS A C 1
ATOM 1457 O O . LYS A 1 176 ? 11.939 3.947 -4.347 1.00 83.00 176 LYS A O 1
ATOM 1462 N N . ASP A 1 177 ? 10.709 5.077 -2.863 1.00 82.19 177 ASP A N 1
ATOM 1463 C CA . ASP A 1 177 ? 11.003 6.389 -3.428 1.00 82.19 177 ASP A CA 1
ATOM 1464 C C . ASP A 1 177 ? 12.509 6.715 -3.334 1.00 82.19 177 ASP A C 1
ATOM 1466 O O . ASP A 1 177 ? 13.126 7.191 -4.287 1.00 82.19 177 ASP A O 1
ATOM 1470 N N . ASN A 1 178 ? 13.168 6.331 -2.235 1.00 86.19 178 ASN A N 1
ATOM 1471 C CA . ASN A 1 178 ? 14.628 6.409 -2.125 1.00 86.19 178 ASN A CA 1
ATOM 1472 C C . ASN A 1 178 ? 15.348 5.530 -3.163 1.00 86.19 178 ASN A C 1
ATOM 1474 O O . ASN A 1 178 ? 16.390 5.939 -3.680 1.00 86.19 178 ASN A O 1
ATOM 1478 N N . PHE A 1 179 ? 14.815 4.349 -3.484 1.00 82.06 179 PHE A N 1
ATOM 1479 C CA . PHE A 1 179 ? 15.355 3.497 -4.544 1.00 82.06 179 PHE A CA 1
ATOM 1480 C C . PHE A 1 179 ? 15.186 4.133 -5.930 1.00 82.06 179 PHE A C 1
ATOM 1482 O O . PHE A 1 179 ? 16.137 4.155 -6.709 1.00 82.06 179 PHE A O 1
ATOM 1489 N N . ILE A 1 180 ? 14.026 4.720 -6.227 1.00 76.69 180 ILE A N 1
ATOM 1490 C CA . ILE A 1 180 ? 13.778 5.451 -7.481 1.00 76.69 180 ILE A CA 1
ATOM 1491 C C . ILE A 1 180 ? 14.727 6.656 -7.612 1.00 76.69 180 ILE A C 1
ATOM 1493 O O . ILE A 1 180 ? 15.287 6.912 -8.678 1.00 76.69 180 ILE A O 1
ATOM 1497 N N . ALA A 1 181 ? 14.959 7.392 -6.524 1.00 77.88 181 ALA A N 1
ATOM 1498 C CA . ALA A 1 181 ? 15.934 8.480 -6.514 1.00 77.88 181 ALA A CA 1
ATOM 1499 C C . ALA A 1 181 ? 17.367 7.962 -6.734 1.00 77.88 181 ALA A C 1
ATOM 1501 O O . ALA A 1 181 ? 18.111 8.519 -7.539 1.00 77.88 181 ALA A O 1
ATOM 1502 N N . PHE A 1 182 ? 17.743 6.863 -6.070 1.00 79.06 182 PHE A N 1
ATOM 1503 C CA . PHE A 1 182 ? 19.056 6.239 -6.235 1.00 79.06 182 PHE A CA 1
ATOM 1504 C C . PHE A 1 182 ? 19.296 5.767 -7.670 1.00 79.06 182 PHE A C 1
ATOM 1506 O O . PHE A 1 182 ? 20.360 6.034 -8.226 1.00 79.06 182 PHE A O 1
ATOM 1513 N N . THR A 1 183 ? 18.325 5.079 -8.268 1.00 72.38 183 THR A N 1
ATOM 1514 C CA . THR A 1 183 ? 18.413 4.582 -9.646 1.00 72.38 183 THR A CA 1
ATOM 1515 C C . THR A 1 183 ? 18.544 5.735 -10.629 1.00 72.38 183 THR A C 1
ATOM 1517 O O . THR A 1 183 ? 19.496 5.749 -11.400 1.00 72.38 183 THR A O 1
ATOM 1520 N N . ARG A 1 184 ? 17.722 6.785 -10.522 1.00 68.69 184 ARG A N 1
ATOM 1521 C CA . ARG A 1 184 ? 17.876 8.008 -11.332 1.00 68.69 184 ARG A CA 1
ATOM 1522 C C . ARG A 1 184 ? 19.304 8.561 -11.308 1.00 68.69 184 ARG A C 1
ATOM 1524 O O . ARG A 1 184 ? 19.830 8.944 -12.350 1.00 68.69 184 ARG A O 1
ATOM 1531 N N . ASP A 1 185 ? 19.914 8.609 -10.129 1.00 69.56 185 ASP A N 1
ATOM 1532 C CA . ASP A 1 185 ? 21.220 9.236 -9.943 1.00 69.56 185 ASP A CA 1
ATOM 1533 C C . ASP A 1 185 ? 22.391 8.303 -10.339 1.00 69.56 185 ASP A C 1
ATOM 1535 O O . ASP A 1 185 ? 23.522 8.768 -10.469 1.00 69.56 185 ASP A O 1
ATOM 1539 N N . ASN A 1 186 ? 22.147 6.995 -10.541 1.00 67.12 186 ASN A N 1
ATOM 1540 C CA . ASN A 1 186 ? 23.198 5.982 -10.740 1.00 67.12 186 ASN A CA 1
ATOM 1541 C C . ASN A 1 186 ? 23.010 5.052 -11.965 1.00 67.12 186 ASN A C 1
ATOM 1543 O O . ASN A 1 186 ? 23.962 4.352 -12.318 1.00 67.12 186 ASN A O 1
ATOM 1547 N N . GLU A 1 187 ? 21.839 5.006 -12.611 1.00 65.50 187 GLU A N 1
ATOM 1548 C CA . GLU A 1 187 ? 21.502 4.066 -13.704 1.00 65.50 187 GLU A CA 1
ATOM 1549 C C . GLU A 1 187 ? 21.893 4.535 -15.109 1.00 65.50 187 GLU A C 1
ATOM 1551 O O . GLU A 1 187 ? 21.719 3.785 -16.069 1.00 65.50 187 GLU A O 1
ATOM 1556 N N . ILE A 1 188 ? 22.462 5.733 -15.265 1.00 65.56 188 ILE A N 1
ATOM 1557 C CA . ILE A 1 188 ? 23.004 6.146 -16.565 1.00 65.56 188 ILE A CA 1
ATOM 1558 C C . ILE A 1 188 ? 24.239 5.290 -16.864 1.00 65.56 188 ILE A C 1
ATOM 1560 O O . ILE A 1 188 ? 25.269 5.396 -16.191 1.00 65.56 188 ILE A O 1
ATOM 1564 N N . ILE A 1 189 ? 24.154 4.453 -17.899 1.00 65.06 189 ILE A N 1
ATOM 1565 C CA . ILE A 1 189 ? 25.290 3.655 -18.367 1.00 65.06 189 ILE A CA 1
ATOM 1566 C C . ILE A 1 189 ? 26.260 4.609 -19.075 1.00 65.06 189 ILE A C 1
ATOM 1568 O O . ILE A 1 189 ? 26.066 4.954 -20.240 1.00 65.06 189 ILE A O 1
ATOM 1572 N N . GLY A 1 190 ? 27.283 5.067 -18.351 1.00 60.12 190 GLY A N 1
ATOM 1573 C CA . GLY A 1 190 ? 28.380 5.880 -18.889 1.00 60.12 190 GLY A CA 1
ATOM 1574 C C . GLY A 1 190 ? 29.533 5.045 -19.459 1.00 60.12 190 GLY A C 1
ATOM 1575 O O . GLY A 1 190 ? 29.602 3.837 -19.239 1.00 60.12 190 GLY A O 1
ATOM 1576 N N . GLU A 1 191 ? 30.485 5.696 -20.136 1.00 53.12 191 GLU A N 1
ATOM 1577 C CA . GLU A 1 191 ? 31.627 5.058 -20.831 1.00 53.12 191 GLU A CA 1
ATOM 1578 C C . GLU A 1 191 ? 32.488 4.144 -19.940 1.00 53.12 191 GLU A C 1
ATOM 1580 O O . GLU A 1 191 ? 33.034 3.138 -20.395 1.00 53.12 191 GLU A O 1
ATOM 1585 N N . ASN A 1 192 ? 32.563 4.461 -18.644 1.00 52.00 192 ASN A N 1
ATOM 1586 C CA . ASN A 1 192 ? 33.328 3.705 -17.650 1.00 52.00 192 ASN A CA 1
ATOM 1587 C C . ASN A 1 192 ? 32.563 2.513 -17.053 1.00 52.00 192 ASN A C 1
ATOM 1589 O O . ASN A 1 192 ? 33.125 1.756 -16.259 1.00 52.00 192 ASN A O 1
ATOM 1593 N N . HIS A 1 193 ? 31.286 2.326 -17.401 1.00 63.06 193 HIS A N 1
ATOM 1594 C CA . HIS A 1 193 ? 30.517 1.181 -16.932 1.00 63.06 193 HIS A CA 1
ATOM 1595 C C . HIS A 1 193 ? 31.035 -0.092 -17.615 1.00 63.06 193 HIS A C 1
ATOM 1597 O O . HIS A 1 193 ? 31.204 -0.130 -18.833 1.00 63.06 193 HIS A O 1
ATOM 1603 N N . SER A 1 194 ? 31.212 -1.183 -16.863 1.00 60.72 194 SER A N 1
ATOM 1604 C CA . SER A 1 194 ? 31.685 -2.489 -17.377 1.00 60.72 194 SER A CA 1
ATOM 1605 C C . SER A 1 194 ? 30.825 -3.076 -18.513 1.00 60.72 194 SER A C 1
ATOM 1607 O O . SER A 1 194 ? 31.226 -4.020 -19.194 1.00 60.72 194 SER A O 1
ATOM 1609 N N . ILE A 1 195 ? 29.641 -2.498 -18.707 1.00 61.38 195 ILE A N 1
ATOM 1610 C CA . ILE A 1 195 ? 28.597 -2.861 -19.666 1.00 61.38 195 ILE A CA 1
ATOM 1611 C C . ILE A 1 195 ? 28.714 -2.022 -20.940 1.00 61.38 195 ILE A C 1
ATOM 1613 O O . ILE A 1 195 ? 28.419 -2.525 -22.014 1.00 61.38 195 ILE A O 1
ATOM 1617 N N . HIS A 1 196 ? 29.249 -0.801 -20.864 1.00 59.62 196 HIS A N 1
ATOM 1618 C CA . HIS A 1 196 ? 29.395 0.081 -22.022 1.00 59.62 196 HIS A CA 1
ATOM 1619 C C . HIS A 1 196 ? 30.272 -0.532 -23.127 1.00 59.62 196 HIS A C 1
ATOM 1621 O O . HIS A 1 196 ? 30.060 -0.292 -24.308 1.00 59.62 196 HIS A O 1
ATOM 1627 N N . LYS A 1 197 ? 31.244 -1.373 -22.752 1.00 58.97 197 LYS A N 1
ATOM 1628 C CA . LYS A 1 197 ? 32.121 -2.093 -23.694 1.00 58.97 197 LYS A CA 1
ATOM 1629 C C . LYS A 1 197 ? 31.494 -3.354 -24.299 1.00 58.97 197 LYS A C 1
ATOM 1631 O O . LYS A 1 197 ? 32.097 -3.950 -25.183 1.00 58.97 197 LYS A O 1
ATOM 1636 N N . LYS A 1 198 ? 30.345 -3.802 -23.785 1.00 62.38 198 LYS A N 1
ATOM 1637 C CA . LYS A 1 198 ? 29.707 -5.076 -24.157 1.00 62.38 198 LYS A CA 1
ATOM 1638 C C . LYS A 1 198 ? 28.534 -4.914 -25.123 1.00 62.38 198 LYS A C 1
ATOM 1640 O O . LYS A 1 198 ? 28.074 -5.922 -25.642 1.00 62.38 198 LYS A O 1
ATOM 1645 N N . PHE A 1 199 ? 28.061 -3.690 -25.354 1.00 66.56 199 PHE A N 1
ATOM 1646 C CA . PHE A 1 199 ? 26.855 -3.435 -26.139 1.00 66.56 199 PHE A CA 1
ATOM 1647 C C . PHE A 1 199 ? 27.083 -2.410 -27.231 1.00 66.56 199 PHE A C 1
ATOM 1649 O O . PHE A 1 199 ? 27.940 -1.531 -27.128 1.00 66.56 199 PHE A O 1
ATOM 1656 N N . GLU A 1 200 ? 26.269 -2.523 -28.275 1.00 67.94 200 GLU A N 1
ATOM 1657 C CA . GLU A 1 200 ? 26.200 -1.506 -29.306 1.00 67.94 200 GLU A CA 1
ATOM 1658 C C . GLU A 1 200 ? 25.792 -0.167 -28.694 1.00 67.94 200 GLU A C 1
ATOM 1660 O O . GLU A 1 200 ? 24.889 -0.078 -27.857 1.00 67.94 200 GLU A O 1
ATOM 1665 N N . LYS A 1 201 ? 26.428 0.901 -29.174 1.00 70.44 201 LYS A N 1
ATOM 1666 C CA . LYS A 1 201 ? 26.154 2.276 -28.750 1.00 70.44 201 LYS A CA 1
ATOM 1667 C C . LYS A 1 201 ? 24.655 2.612 -28.794 1.00 70.44 201 LYS A C 1
ATOM 1669 O O . LYS A 1 201 ? 24.138 3.235 -27.872 1.00 70.44 201 LYS A O 1
ATOM 1674 N N . ARG A 1 202 ? 23.951 2.110 -29.816 1.00 72.44 202 ARG A N 1
ATOM 1675 C CA . ARG A 1 202 ? 22.503 2.267 -30.002 1.00 72.44 202 ARG A CA 1
ATOM 1676 C C . ARG A 1 202 ? 21.689 1.751 -28.811 1.00 72.44 202 ARG A C 1
ATOM 1678 O O . ARG A 1 202 ? 20.753 2.419 -28.386 1.00 72.44 202 ARG A O 1
ATOM 1685 N N . PHE A 1 203 ? 22.025 0.576 -28.280 1.00 70.38 203 PHE A N 1
ATOM 1686 C CA . PHE A 1 203 ? 21.310 -0.013 -27.145 1.00 70.38 203 PHE A CA 1
ATOM 1687 C C . PHE A 1 203 ? 21.461 0.855 -25.890 1.00 70.38 203 PHE A C 1
ATOM 1689 O O . PHE A 1 203 ? 20.485 1.146 -25.202 1.00 70.38 203 PHE A O 1
ATOM 1696 N N . ILE A 1 204 ? 22.684 1.322 -25.633 1.00 71.00 204 ILE A N 1
ATOM 1697 C CA . ILE A 1 204 ? 23.011 2.178 -24.487 1.00 71.00 204 ILE A CA 1
ATOM 1698 C C . ILE A 1 204 ? 22.274 3.521 -24.586 1.00 71.00 204 ILE A C 1
ATOM 1700 O O . ILE A 1 204 ? 21.708 3.990 -23.598 1.00 71.00 204 ILE A O 1
ATOM 1704 N N . GLU A 1 205 ? 22.253 4.127 -25.776 1.00 71.75 205 GLU A N 1
ATOM 1705 C CA . GLU A 1 205 ? 21.540 5.380 -26.043 1.00 71.75 205 GLU A CA 1
ATOM 1706 C C . GLU A 1 205 ? 20.029 5.233 -25.795 1.00 71.75 205 GLU A C 1
ATOM 1708 O O . GLU A 1 205 ? 19.456 6.029 -25.050 1.00 71.75 205 GLU A O 1
ATOM 1713 N N . LEU A 1 206 ? 19.405 4.175 -26.328 1.00 66.81 206 LEU A N 1
ATOM 1714 C CA . LEU A 1 206 ? 17.977 3.892 -26.139 1.00 66.81 206 LEU A CA 1
ATOM 1715 C C . LEU A 1 206 ? 17.620 3.614 -24.674 1.00 66.81 206 LEU A C 1
ATOM 1717 O O . LEU A 1 206 ? 16.625 4.136 -24.170 1.00 66.81 206 LEU A O 1
ATOM 1721 N N . TYR A 1 207 ? 18.435 2.821 -23.976 1.00 69.06 207 TYR A N 1
ATOM 1722 C CA . TYR A 1 207 ? 18.235 2.527 -22.559 1.00 69.06 207 TYR A CA 1
ATOM 1723 C C . TYR A 1 207 ? 18.302 3.801 -21.706 1.00 69.06 207 TYR A C 1
ATOM 1725 O O . TYR A 1 207 ? 17.398 4.074 -20.915 1.00 69.06 207 TYR A O 1
ATOM 1733 N N . ASN A 1 208 ? 19.338 4.620 -21.903 1.00 72.94 208 ASN A N 1
ATOM 1734 C CA . ASN A 1 208 ? 19.505 5.869 -21.164 1.00 72.94 208 ASN A CA 1
ATOM 1735 C C . ASN A 1 208 ? 18.367 6.866 -21.464 1.00 72.94 208 ASN A C 1
ATOM 1737 O O . ASN A 1 208 ? 17.917 7.580 -20.565 1.00 72.94 208 ASN A O 1
ATOM 1741 N N . GLU A 1 209 ? 17.871 6.913 -22.705 1.00 68.81 209 GLU A N 1
ATOM 1742 C CA . GLU A 1 209 ? 16.720 7.743 -23.069 1.00 68.81 209 GLU A CA 1
ATOM 1743 C C . GLU A 1 209 ? 15.421 7.256 -22.409 1.00 68.81 209 GLU A C 1
ATOM 1745 O O . GLU A 1 209 ? 14.679 8.067 -21.846 1.00 68.81 209 GLU A O 1
ATOM 1750 N N . PHE A 1 210 ? 15.169 5.943 -22.414 1.00 66.81 210 PHE A N 1
ATOM 1751 C CA . PHE A 1 210 ? 14.036 5.342 -21.711 1.00 66.81 210 PHE A CA 1
ATOM 1752 C C . PHE A 1 210 ? 14.067 5.687 -20.219 1.00 66.81 210 PHE A C 1
ATOM 1754 O O . PHE A 1 210 ? 13.081 6.200 -19.690 1.00 66.81 210 PHE A O 1
ATOM 1761 N N . GLN A 1 211 ? 15.212 5.507 -19.556 1.00 67.62 211 GLN A N 1
ATOM 1762 C CA . GLN A 1 211 ? 15.353 5.816 -18.132 1.00 67.62 211 GLN A CA 1
ATOM 1763 C C . GLN A 1 211 ? 15.125 7.299 -17.826 1.00 67.62 211 GLN A C 1
ATOM 1765 O O . GLN A 1 211 ? 14.420 7.653 -16.876 1.00 67.62 211 GLN A O 1
ATOM 1770 N N . LYS A 1 212 ? 15.646 8.192 -18.674 1.00 67.38 212 LYS A N 1
ATOM 1771 C CA . LYS A 1 212 ? 15.413 9.635 -18.552 1.00 67.38 212 LYS A CA 1
ATOM 1772 C C . LYS A 1 212 ? 13.926 9.982 -18.661 1.00 67.38 212 LYS A C 1
ATOM 1774 O O . LYS A 1 212 ? 13.429 10.769 -17.855 1.00 67.38 212 LYS A O 1
ATOM 1779 N N . ASN A 1 213 ? 13.218 9.400 -19.628 1.00 64.12 213 ASN A N 1
ATOM 1780 C CA . ASN A 1 213 ? 11.786 9.635 -19.823 1.00 64.12 213 ASN A CA 1
ATOM 1781 C C . ASN A 1 213 ? 10.954 9.071 -18.661 1.00 64.12 213 ASN A C 1
ATOM 1783 O O . ASN A 1 213 ? 10.073 9.764 -18.151 1.00 64.12 213 ASN A O 1
ATOM 1787 N N . THR A 1 214 ? 11.274 7.863 -18.189 1.00 64.50 214 THR A N 1
ATOM 1788 C CA . THR A 1 214 ? 10.624 7.231 -17.031 1.00 64.50 214 THR A CA 1
ATOM 1789 C C . THR A 1 214 ? 10.814 8.064 -15.766 1.00 64.50 214 THR A C 1
ATOM 1791 O O . THR A 1 214 ? 9.841 8.367 -15.080 1.00 64.50 214 THR A O 1
ATOM 1794 N N . SER A 1 215 ? 12.032 8.540 -15.492 1.00 65.94 215 SER A N 1
ATOM 1795 C CA . SER A 1 215 ? 12.295 9.406 -14.336 1.00 65.94 215 SER A CA 1
ATOM 1796 C C . SER A 1 215 ? 11.526 10.733 -14.405 1.00 65.94 215 SER A C 1
ATOM 1798 O O . SER A 1 215 ? 10.971 11.183 -13.401 1.00 65.94 215 SER A O 1
ATOM 1800 N N . GLN A 1 216 ? 11.435 11.352 -15.589 1.00 65.12 216 GLN A N 1
ATOM 1801 C CA . GLN A 1 216 ? 10.636 12.567 -15.788 1.00 65.12 216 GLN A CA 1
ATOM 1802 C C . GLN A 1 216 ? 9.137 12.327 -15.578 1.00 65.12 216 GLN A C 1
ATOM 1804 O O . GLN A 1 216 ? 8.457 13.198 -15.033 1.00 65.12 216 GLN A O 1
ATOM 1809 N N . LEU A 1 217 ? 8.629 11.163 -15.996 1.00 64.00 217 LEU A N 1
ATOM 1810 C CA . LEU A 1 217 ? 7.241 10.773 -15.779 1.00 64.00 217 LEU A CA 1
ATOM 1811 C C . LEU A 1 217 ? 6.957 10.586 -14.289 1.00 64.00 217 LEU A C 1
ATOM 1813 O O . LEU A 1 217 ? 6.025 11.211 -13.793 1.00 64.00 217 LEU A O 1
ATOM 1817 N N . VAL A 1 218 ? 7.779 9.811 -13.573 1.00 65.88 218 VAL A N 1
ATOM 1818 C CA . VAL A 1 218 ? 7.620 9.579 -12.127 1.00 65.88 218 VAL A CA 1
ATOM 1819 C C . VAL A 1 218 ? 7.610 10.901 -11.358 1.00 65.88 218 VAL A C 1
ATOM 1821 O O . VAL A 1 218 ? 6.714 11.136 -10.556 1.00 65.88 218 VAL A O 1
ATOM 1824 N N . GLN A 1 219 ? 8.522 11.826 -11.674 1.00 64.38 219 GLN A N 1
ATOM 1825 C CA . GLN A 1 219 ? 8.544 13.151 -11.041 1.00 64.38 219 GLN A CA 1
ATOM 1826 C C . GLN A 1 219 ? 7.270 13.960 -11.276 1.00 64.38 219 GLN A C 1
ATOM 1828 O O . GLN A 1 219 ? 6.941 14.799 -10.445 1.00 64.38 219 GLN A O 1
ATOM 1833 N N . SER A 1 220 ? 6.579 13.746 -12.400 1.00 62.00 220 SER A N 1
ATOM 1834 C CA . SER A 1 220 ? 5.355 14.475 -12.749 1.00 62.00 220 SER A CA 1
ATOM 1835 C C . SER A 1 220 ? 4.093 13.963 -12.047 1.00 62.00 220 SER A C 1
ATOM 1837 O O . SER A 1 220 ? 3.060 14.622 -12.121 1.00 62.00 220 SER A O 1
ATOM 1839 N N . VAL A 1 221 ? 4.162 12.792 -11.404 1.00 63.34 221 VAL A N 1
ATOM 1840 C CA . VAL A 1 221 ? 2.989 12.064 -10.883 1.00 63.34 221 VAL A CA 1
ATOM 1841 C C . VAL A 1 221 ? 3.143 11.655 -9.419 1.00 63.34 221 VAL A C 1
ATOM 1843 O O . VAL A 1 221 ? 2.325 10.896 -8.919 1.00 63.34 221 VAL A O 1
ATOM 1846 N N . TYR A 1 222 ? 4.189 12.133 -8.747 1.00 72.81 222 TYR A N 1
ATOM 1847 C CA . TYR A 1 222 ? 4.505 11.781 -7.368 1.00 72.81 222 TYR A CA 1
ATOM 1848 C C . TYR A 1 222 ? 5.078 12.987 -6.619 1.00 72.81 222 TYR A C 1
ATOM 1850 O O . TYR A 1 222 ? 6.023 13.632 -7.093 1.00 72.81 222 TYR A O 1
ATOM 1858 N N . ASN A 1 223 ? 4.537 13.291 -5.438 1.00 80.31 223 ASN A N 1
ATOM 1859 C CA . ASN A 1 223 ? 4.940 14.443 -4.644 1.00 80.31 223 ASN A CA 1
ATOM 1860 C C . ASN A 1 223 ? 5.850 14.058 -3.470 1.00 80.31 223 ASN A C 1
ATOM 1862 O O . ASN A 1 223 ? 5.457 14.059 -2.298 1.00 80.31 223 ASN A O 1
ATOM 1866 N N . ARG A 1 224 ? 7.131 13.822 -3.780 1.00 84.94 224 ARG A N 1
ATOM 1867 C CA . ARG A 1 224 ? 8.152 13.472 -2.776 1.00 84.94 224 ARG A CA 1
ATOM 1868 C C . ARG A 1 224 ? 8.187 14.430 -1.585 1.00 84.94 224 ARG A C 1
ATOM 1870 O O . ARG A 1 224 ? 8.378 13.993 -0.455 1.00 84.94 224 ARG A O 1
ATOM 1877 N N . GLN A 1 225 ? 8.017 15.732 -1.817 1.00 88.31 225 GLN A N 1
ATOM 1878 C CA . GLN A 1 225 ? 8.064 16.719 -0.739 1.00 88.31 225 GLN A CA 1
ATOM 1879 C C . GLN A 1 225 ? 6.945 16.481 0.282 1.00 88.31 225 GLN A C 1
ATOM 1881 O O . GLN A 1 225 ? 7.210 16.454 1.481 1.00 88.31 225 GLN A O 1
ATOM 1886 N N . LYS A 1 226 ? 5.707 16.266 -0.176 1.00 91.88 226 LYS A N 1
ATOM 1887 C CA . LYS A 1 226 ? 4.575 15.993 0.719 1.00 91.88 226 LYS A CA 1
ATOM 1888 C C . LYS A 1 226 ? 4.691 14.636 1.411 1.00 91.88 226 LYS A C 1
ATOM 1890 O O . LYS A 1 226 ? 4.347 14.542 2.586 1.00 91.88 226 LYS A O 1
ATOM 1895 N N . HIS A 1 227 ? 5.257 13.629 0.744 1.00 92.12 227 HIS A N 1
ATOM 1896 C CA . HIS A 1 227 ? 5.595 12.354 1.382 1.00 92.12 227 HIS A CA 1
ATOM 1897 C C . HIS A 1 227 ? 6.599 12.529 2.535 1.00 92.12 227 HIS A C 1
ATOM 1899 O O . HIS A 1 227 ? 6.391 11.999 3.626 1.00 92.12 227 HIS A O 1
ATOM 1905 N N . LEU A 1 228 ? 7.663 13.317 2.346 1.00 93.25 228 LEU A N 1
ATOM 1906 C CA . LEU A 1 228 ? 8.635 13.588 3.413 1.00 93.25 228 LEU A CA 1
ATOM 1907 C C . LEU A 1 228 ? 8.010 14.352 4.594 1.00 93.25 228 LEU A C 1
ATOM 1909 O O . LEU A 1 228 ? 8.285 14.020 5.742 1.00 93.25 228 LEU A O 1
ATOM 1913 N N . LEU A 1 229 ? 7.104 15.297 4.334 1.00 95.06 229 LEU A N 1
ATOM 1914 C CA . LEU A 1 229 ? 6.372 16.004 5.394 1.00 95.06 229 LEU A CA 1
ATOM 1915 C C . LEU A 1 229 ? 5.410 15.080 6.170 1.00 95.06 229 LEU A C 1
ATOM 1917 O O . LEU A 1 229 ? 5.286 15.188 7.393 1.00 95.06 229 LEU A O 1
ATOM 1921 N N . MET A 1 230 ? 4.751 14.130 5.494 1.00 96.44 230 MET A N 1
ATOM 1922 C CA . MET A 1 230 ? 3.959 13.102 6.184 1.00 96.44 230 MET A CA 1
ATOM 1923 C C . MET A 1 230 ? 4.852 12.183 7.023 1.00 96.44 230 MET A C 1
ATOM 1925 O O . MET A 1 230 ? 4.477 11.823 8.139 1.00 96.44 230 MET A O 1
ATOM 1929 N N . LYS A 1 231 ? 6.061 11.860 6.541 1.00 96.50 231 LYS A N 1
ATOM 1930 C CA . LYS A 1 231 ? 7.042 11.071 7.303 1.00 96.50 231 LYS A CA 1
ATOM 1931 C C . LYS A 1 231 ? 7.405 11.777 8.603 1.00 96.50 231 LYS A C 1
ATOM 1933 O O . LYS A 1 231 ? 7.345 11.149 9.654 1.00 96.50 231 LYS A O 1
ATOM 1938 N N . GLU A 1 232 ? 7.714 13.069 8.544 1.00 95.94 232 GLU A N 1
ATOM 1939 C CA . GLU A 1 232 ? 8.000 13.873 9.737 1.00 95.94 232 GLU A CA 1
ATOM 1940 C C . GLU A 1 232 ? 6.831 13.852 10.730 1.00 95.94 232 GLU A C 1
ATOM 1942 O O . GLU A 1 232 ? 7.039 13.721 11.935 1.00 95.94 232 GLU A O 1
ATOM 1947 N N . SER A 1 233 ? 5.594 13.914 10.234 1.00 96.44 233 SER A N 1
ATOM 1948 C CA . SER A 1 233 ? 4.391 13.887 11.074 1.00 96.44 233 SER A CA 1
ATOM 1949 C C . SER A 1 233 ? 4.184 12.540 11.772 1.00 96.44 233 SER A C 1
ATOM 1951 O O . SER A 1 233 ? 3.868 12.517 12.962 1.00 96.44 233 SER A O 1
ATOM 1953 N N . PHE A 1 234 ? 4.415 11.421 11.076 1.00 97.25 234 PHE A N 1
ATOM 1954 C CA . PHE A 1 234 ? 4.459 10.101 11.711 1.00 97.25 234 PHE A CA 1
ATOM 1955 C C . PHE A 1 234 ? 5.563 10.040 12.774 1.00 97.25 234 PHE A C 1
ATOM 1957 O O . PHE A 1 234 ? 5.330 9.610 13.903 1.00 97.25 234 PHE A O 1
ATOM 1964 N N . GLU A 1 235 ? 6.769 10.493 12.431 1.00 95.81 235 GLU A N 1
ATOM 1965 C CA . GLU A 1 235 ? 7.946 10.387 13.293 1.00 95.81 235 GLU A CA 1
ATOM 1966 C C . GLU A 1 235 ? 7.849 11.236 14.557 1.00 95.81 235 GLU A C 1
ATOM 1968 O O . GLU A 1 235 ? 8.350 10.818 15.595 1.00 95.81 235 GLU A O 1
ATOM 1973 N N . GLN A 1 236 ? 7.150 12.370 14.528 1.00 94.81 236 GLN A N 1
ATOM 1974 C CA . GLN A 1 236 ? 6.873 13.156 15.735 1.00 94.81 236 GLN A CA 1
ATOM 1975 C C . GLN A 1 236 ? 6.097 12.347 16.790 1.00 94.81 236 GLN A C 1
ATOM 1977 O O . GLN A 1 236 ? 6.382 12.454 17.985 1.00 94.81 236 GLN A O 1
ATOM 1982 N N . ILE A 1 237 ? 5.162 11.491 16.367 1.00 95.19 237 ILE A N 1
ATOM 1983 C CA . ILE A 1 237 ? 4.404 10.611 17.271 1.00 95.19 237 ILE A CA 1
ATOM 1984 C C . ILE A 1 237 ? 5.259 9.404 17.680 1.00 95.19 237 ILE A C 1
ATOM 1986 O O . ILE A 1 237 ? 5.347 9.068 18.859 1.00 95.19 237 ILE A O 1
ATOM 1990 N N . ILE A 1 238 ? 5.940 8.777 16.718 1.00 94.38 238 ILE A N 1
ATOM 1991 C CA . ILE A 1 238 ? 6.754 7.579 16.959 1.00 94.38 238 ILE A CA 1
ATOM 1992 C C . ILE A 1 238 ? 7.931 7.870 17.905 1.00 94.38 238 ILE A C 1
ATOM 1994 O O . ILE A 1 238 ? 8.165 7.123 18.853 1.00 94.38 238 ILE A O 1
ATOM 1998 N N . VAL A 1 239 ? 8.663 8.965 17.682 1.00 91.81 239 VAL A N 1
ATOM 1999 C CA . VAL A 1 239 ? 9.862 9.319 18.461 1.00 91.81 239 VAL A CA 1
ATOM 2000 C C . VAL A 1 239 ? 9.506 9.826 19.856 1.00 91.81 239 VAL A C 1
ATOM 2002 O O . VAL A 1 239 ? 10.239 9.541 20.803 1.00 91.81 239 VAL A O 1
ATOM 2005 N N . SER A 1 240 ? 8.384 10.538 20.012 1.00 87.81 240 SER A N 1
ATOM 2006 C CA . SER A 1 240 ? 7.921 10.980 21.337 1.00 87.81 240 SER A CA 1
ATOM 2007 C C . SER A 1 240 ? 7.473 9.819 22.230 1.00 87.81 240 SER A C 1
ATOM 2009 O O . SER A 1 240 ? 7.323 10.009 23.435 1.00 87.81 240 SER A O 1
ATOM 2011 N N . ASN A 1 241 ? 7.292 8.619 21.659 1.00 81.44 241 ASN A N 1
ATOM 2012 C CA . ASN A 1 241 ? 6.800 7.425 22.344 1.00 81.44 241 ASN A CA 1
ATOM 2013 C C . ASN A 1 241 ? 5.456 7.665 23.061 1.00 81.44 241 ASN A C 1
ATOM 2015 O O . ASN A 1 241 ? 5.147 7.005 24.052 1.00 81.44 241 ASN A O 1
ATOM 2019 N N . ASN A 1 242 ? 4.665 8.617 22.553 1.00 83.62 242 ASN A N 1
ATOM 2020 C CA . ASN A 1 242 ? 3.354 8.992 23.071 1.00 83.62 242 ASN A CA 1
ATOM 2021 C C . ASN A 1 242 ? 2.250 8.504 22.122 1.00 83.62 242 ASN A C 1
ATOM 2023 O O . ASN A 1 242 ? 1.464 9.283 21.585 1.00 83.62 242 ASN A O 1
ATOM 2027 N N . LEU A 1 243 ? 2.242 7.196 21.853 1.00 91.00 243 LEU A N 1
ATOM 2028 C CA . LEU A 1 243 ? 1.253 6.577 20.978 1.00 91.00 243 LEU A CA 1
ATOM 2029 C C . LEU A 1 243 ? -0.069 6.425 21.733 1.00 91.00 243 LEU A C 1
ATOM 2031 O O . LEU A 1 243 ? -0.258 5.468 22.479 1.00 91.00 243 LEU A O 1
ATOM 2035 N N . ASN A 1 244 ? -0.977 7.368 21.516 1.00 92.75 244 ASN A N 1
ATOM 2036 C CA . ASN A 1 244 ? -2.353 7.275 21.973 1.00 92.75 244 ASN A CA 1
ATOM 2037 C C . ASN A 1 244 ? -3.302 7.931 20.955 1.00 92.75 244 ASN A C 1
ATOM 2039 O O . ASN A 1 244 ? -2.877 8.718 20.102 1.00 92.75 244 ASN A O 1
ATOM 2043 N N . LYS A 1 245 ? -4.598 7.628 21.056 1.00 93.06 245 LYS A N 1
ATOM 2044 C CA . LYS A 1 245 ? -5.630 8.175 20.161 1.00 93.06 245 LYS A CA 1
ATOM 2045 C C . LYS A 1 245 ? -5.659 9.709 20.089 1.00 93.06 245 LYS A C 1
ATOM 2047 O O . LYS A 1 245 ? -5.881 10.245 19.007 1.00 93.06 245 LYS A O 1
ATOM 2052 N N . GLU A 1 246 ? -5.462 10.418 21.197 1.00 93.56 246 GLU A N 1
ATOM 2053 C CA . GLU A 1 246 ? -5.514 11.888 21.231 1.00 93.56 246 GLU A CA 1
ATOM 2054 C C . GLU A 1 246 ? -4.362 12.482 20.417 1.00 93.56 246 GLU A C 1
ATOM 2056 O O . GLU A 1 246 ? -4.599 13.266 19.500 1.00 93.56 246 GLU A O 1
ATOM 2061 N N . THR A 1 247 ? -3.137 12.010 20.658 1.00 94.56 247 THR A N 1
ATOM 2062 C CA . THR A 1 247 ? -1.935 12.437 19.929 1.00 94.56 247 THR A CA 1
ATOM 2063 C C . THR A 1 247 ? -1.990 12.067 18.444 1.00 94.56 247 THR A C 1
ATOM 2065 O O . THR A 1 247 ? -1.559 12.848 17.597 1.00 94.56 247 THR A O 1
ATOM 2068 N N . ILE A 1 248 ? -2.566 10.911 18.091 1.00 96.75 248 ILE A N 1
ATOM 2069 C CA . ILE A 1 248 ? -2.826 10.565 16.685 1.00 96.75 248 ILE A CA 1
ATOM 2070 C C . ILE A 1 248 ? -3.792 11.580 16.063 1.00 96.75 248 ILE A C 1
ATOM 2072 O O . ILE A 1 248 ? -3.485 12.148 15.017 1.00 96.75 248 ILE A O 1
ATOM 2076 N N . ASN A 1 249 ? -4.916 11.863 16.725 1.00 95.69 249 ASN A N 1
ATOM 2077 C CA . ASN A 1 249 ? -5.967 12.748 16.218 1.00 95.69 249 ASN A CA 1
ATOM 2078 C C . ASN A 1 249 ? -5.557 14.228 16.127 1.00 95.69 249 ASN A C 1
ATOM 2080 O O . ASN A 1 249 ? -6.248 15.025 15.484 1.00 95.69 249 ASN A O 1
ATOM 2084 N N . GLU A 1 250 ? -4.459 14.633 16.765 1.00 95.31 250 GLU A N 1
ATOM 2085 C CA . GLU A 1 250 ? -3.869 15.961 16.571 1.00 95.31 250 GLU A CA 1
ATOM 2086 C C . GLU A 1 250 ? -3.322 16.140 15.150 1.00 95.31 250 GLU A C 1
ATOM 2088 O O . GLU A 1 250 ? -3.426 17.235 14.599 1.00 95.31 250 GLU A O 1
ATOM 2093 N N . LYS A 1 251 ? -2.780 15.073 14.547 1.00 96.50 251 LYS A N 1
ATOM 2094 C CA . LYS A 1 251 ? -2.060 15.127 13.262 1.00 96.50 251 LYS A CA 1
ATOM 2095 C C . LYS A 1 251 ? -2.710 14.337 12.139 1.00 96.50 251 LYS A C 1
ATOM 2097 O O . LYS A 1 251 ? -2.501 14.668 10.977 1.00 96.50 251 LYS A O 1
ATOM 2102 N N . PHE A 1 252 ? -3.479 13.309 12.466 1.00 97.88 252 PHE A N 1
ATOM 2103 C CA . PHE A 1 252 ? -4.057 12.394 11.497 1.00 97.88 252 PHE A CA 1
ATOM 2104 C C . PHE A 1 252 ? -5.567 12.284 11.672 1.00 97.88 252 PHE A C 1
ATOM 2106 O O . PHE A 1 252 ? -6.089 12.327 12.783 1.00 97.88 252 PHE A O 1
ATOM 2113 N N . GLU A 1 253 ? -6.254 12.099 10.553 1.00 97.56 253 GLU A N 1
ATOM 2114 C CA . GLU A 1 253 ? -7.632 11.627 10.501 1.00 97.56 253 GLU A CA 1
ATOM 2115 C C . GLU A 1 253 ? -7.596 10.157 10.068 1.00 97.56 253 GLU A C 1
ATOM 2117 O O . GLU A 1 253 ? -6.928 9.813 9.089 1.00 97.56 253 GLU A O 1
ATOM 2122 N N . ILE A 1 254 ? -8.296 9.285 10.799 1.00 97.81 254 ILE A N 1
ATOM 2123 C CA . ILE A 1 254 ? -8.407 7.859 10.468 1.00 97.81 254 ILE A CA 1
ATOM 2124 C C . ILE A 1 254 ? -9.886 7.499 10.336 1.00 97.81 254 ILE A C 1
ATOM 2126 O O . ILE A 1 254 ? -10.627 7.519 11.320 1.00 97.81 254 ILE A O 1
ATOM 2130 N N . LYS A 1 255 ? -10.311 7.128 9.125 1.00 98.00 255 LYS A N 1
ATOM 2131 C CA . LYS A 1 255 ? -11.621 6.518 8.865 1.00 98.00 255 LYS A CA 1
ATOM 2132 C C . LYS A 1 255 ? -11.480 5.001 8.854 1.00 98.00 255 LYS A C 1
ATOM 2134 O O . LYS A 1 255 ? -10.551 4.479 8.245 1.00 98.00 255 LYS A O 1
ATOM 2139 N N . ILE A 1 256 ? -12.399 4.306 9.519 1.00 98.12 256 ILE A N 1
ATOM 2140 C CA . ILE A 1 256 ? -12.379 2.848 9.679 1.00 98.12 256 ILE A CA 1
ATOM 2141 C C . ILE A 1 256 ? -13.765 2.316 9.332 1.00 98.12 256 ILE A C 1
ATOM 2143 O O . ILE A 1 256 ? -14.760 2.755 9.907 1.00 98.12 256 ILE A O 1
ATOM 2147 N N . TYR A 1 257 ? -13.813 1.358 8.414 1.00 97.56 257 TYR A N 1
ATOM 2148 C CA . TYR A 1 257 ? -15.031 0.724 7.932 1.00 97.56 257 TYR A CA 1
ATOM 2149 C C . TYR A 1 257 ? -14.915 -0.789 8.140 1.00 97.56 257 TYR A C 1
ATOM 2151 O O . TYR A 1 257 ? -14.091 -1.445 7.499 1.00 97.56 257 TYR A O 1
ATOM 2159 N N . ASN A 1 258 ? -15.719 -1.347 9.046 1.00 96.38 258 ASN A N 1
ATOM 2160 C CA . ASN A 1 258 ? -15.674 -2.774 9.372 1.00 96.38 258 ASN A CA 1
ATOM 2161 C C . ASN A 1 258 ? -16.283 -3.616 8.246 1.00 96.38 258 ASN A C 1
ATOM 2163 O O . ASN A 1 258 ? -17.315 -3.272 7.672 1.00 96.38 258 ASN A O 1
ATOM 2167 N N . LEU A 1 259 ? -15.668 -4.755 7.953 1.00 95.12 259 LEU A N 1
ATOM 2168 C CA . LEU A 1 259 ? -16.070 -5.646 6.869 1.00 95.12 259 LEU A CA 1
ATOM 2169 C C . LEU A 1 259 ? -16.774 -6.884 7.447 1.00 95.12 259 LEU A C 1
ATOM 2171 O O . LEU A 1 259 ? -16.352 -7.448 8.449 1.00 95.12 259 LEU A O 1
ATOM 2175 N N . LYS A 1 260 ? -17.877 -7.303 6.821 1.00 82.50 260 LYS A N 1
ATOM 2176 C CA . LYS A 1 260 ? -18.813 -8.330 7.319 1.00 82.50 260 LYS A CA 1
ATOM 2177 C C . LYS A 1 260 ? -18.454 -9.786 6.975 1.00 82.50 260 LYS A C 1
ATOM 2179 O O . LYS A 1 260 ? -19.273 -10.669 7.216 1.00 82.50 260 LYS A O 1
ATOM 2184 N N . LYS A 1 261 ? -17.299 -10.064 6.373 1.00 72.50 261 LYS A N 1
ATOM 2185 C CA . LYS A 1 261 ? -16.963 -11.389 5.818 1.00 72.50 261 LYS A CA 1
ATOM 2186 C C . LYS A 1 261 ? -15.529 -11.813 6.150 1.00 72.50 261 LYS A C 1
ATOM 2188 O O . LYS A 1 261 ? -14.740 -11.011 6.644 1.00 72.50 261 LYS A O 1
ATOM 2193 N N . ASP A 1 262 ? -15.216 -13.078 5.872 1.00 86.25 262 ASP A N 1
ATOM 2194 C CA . ASP A 1 262 ? -13.869 -13.655 5.935 1.00 86.25 262 ASP A CA 1
ATOM 2195 C C . ASP A 1 262 ? -12.978 -13.043 4.838 1.00 86.25 262 ASP A C 1
ATOM 2197 O O . ASP A 1 262 ? -12.877 -13.551 3.722 1.00 86.25 262 ASP A O 1
ATOM 2201 N N . VAL A 1 263 ? -12.378 -11.888 5.139 1.00 95.00 263 VAL A N 1
ATOM 2202 C CA . VAL A 1 263 ? -11.475 -11.190 4.219 1.00 95.00 263 VAL A CA 1
ATOM 2203 C C . VAL A 1 263 ? -10.177 -11.984 4.107 1.00 95.00 263 VAL A C 1
ATOM 2205 O O . VAL A 1 263 ? -9.366 -11.992 5.027 1.00 95.00 263 VAL A O 1
ATOM 2208 N N . ARG A 1 264 ? -9.951 -12.620 2.955 1.00 95.94 264 ARG A N 1
ATOM 2209 C CA . ARG A 1 264 ? -8.766 -13.459 2.698 1.00 95.94 264 ARG A CA 1
ATOM 2210 C C . ARG A 1 264 ? -7.697 -12.797 1.838 1.00 95.94 264 ARG A C 1
ATOM 2212 O O . ARG A 1 264 ? -6.972 -13.465 1.090 1.00 95.94 264 ARG A O 1
ATOM 2219 N N . TRP A 1 265 ? -7.601 -11.479 1.948 1.00 96.38 265 TRP A N 1
ATOM 2220 C CA . TRP A 1 265 ? -6.587 -10.675 1.288 1.00 96.38 265 TRP A CA 1
ATOM 2221 C C . TRP A 1 265 ? -6.225 -9.452 2.128 1.00 96.38 265 TRP A C 1
ATOM 2223 O O . TRP A 1 265 ? -6.959 -9.057 3.031 1.00 96.38 265 TRP A O 1
ATOM 2233 N N . ALA A 1 266 ? -5.073 -8.862 1.847 1.00 96.44 266 ALA A N 1
ATOM 2234 C CA . ALA A 1 266 ? -4.640 -7.628 2.474 1.00 96.44 266 ALA A CA 1
ATOM 2235 C C . ALA A 1 266 ? -3.881 -6.771 1.469 1.00 96.44 266 ALA A C 1
ATOM 2237 O O . ALA A 1 266 ? -3.185 -7.280 0.593 1.00 96.44 266 ALA A O 1
ATOM 2238 N N . GLY A 1 267 ? -3.979 -5.462 1.624 1.00 95.56 267 GLY A N 1
ATOM 2239 C CA . GLY A 1 267 ? -3.199 -4.513 0.845 1.00 95.56 267 GLY A CA 1
ATOM 2240 C C . GLY A 1 267 ? -3.218 -3.176 1.550 1.00 95.56 267 GLY A C 1
ATOM 2241 O O . GLY A 1 267 ? -4.262 -2.765 2.042 1.00 95.56 267 GLY A O 1
ATOM 2242 N N . VAL A 1 268 ? -2.067 -2.520 1.635 1.00 95.62 268 VAL A N 1
ATOM 2243 C CA . VAL A 1 268 ? -1.941 -1.167 2.185 1.00 95.62 268 VAL A CA 1
ATOM 2244 C C . VAL A 1 268 ? -0.979 -0.395 1.294 1.00 95.62 268 VAL A C 1
ATOM 2246 O O . VAL A 1 268 ? 0.064 -0.923 0.899 1.00 95.62 268 VAL A O 1
ATOM 2249 N N . GLY A 1 269 ? -1.332 0.833 0.936 1.00 92.94 269 GLY A N 1
ATOM 2250 C CA . GLY A 1 269 ? -0.500 1.683 0.091 1.00 92.94 269 GLY A CA 1
ATOM 2251 C C . GLY A 1 269 ? -0.826 3.156 0.257 1.00 92.94 269 GLY A C 1
ATOM 2252 O O . GLY A 1 269 ? -1.922 3.506 0.705 1.00 92.94 269 GLY A O 1
ATOM 2253 N N . PHE A 1 270 ? 0.135 4.010 -0.096 1.00 93.06 270 PHE A N 1
ATOM 2254 C CA . PHE A 1 270 ? 0.007 5.456 0.023 1.00 93.06 270 PHE A CA 1
ATOM 2255 C C . PHE A 1 270 ? 0.074 6.138 -1.334 1.00 93.06 270 PHE A C 1
ATOM 2257 O O . PHE A 1 270 ? 0.988 5.917 -2.125 1.00 93.06 270 PHE A O 1
ATOM 2264 N N . THR A 1 271 ? -0.892 7.015 -1.581 1.00 88.50 271 THR A N 1
ATOM 2265 C CA . THR A 1 271 ? -0.921 7.856 -2.777 1.00 88.50 271 THR A CA 1
ATOM 2266 C C . THR A 1 271 ? -1.737 9.116 -2.516 1.00 88.50 271 THR A C 1
ATOM 2268 O O . THR A 1 271 ? -2.568 9.165 -1.606 1.00 88.50 271 THR A O 1
ATOM 2271 N N . GLU A 1 272 ? -1.493 10.163 -3.289 1.00 88.25 272 GLU A N 1
ATOM 2272 C CA . GLU A 1 272 ? -2.276 11.385 -3.261 1.00 88.25 272 GLU A CA 1
ATOM 2273 C C . GLU A 1 272 ? -3.660 11.140 -3.872 1.00 88.25 272 GLU A C 1
ATOM 2275 O O . GLU A 1 272 ? -3.805 10.810 -5.053 1.00 88.25 272 GLU A O 1
ATOM 2280 N N . PHE A 1 273 ? -4.707 11.359 -3.080 1.00 87.06 273 PHE A N 1
ATOM 2281 C CA . PHE A 1 273 ? -6.058 11.389 -3.616 1.00 87.06 273 PHE A CA 1
ATOM 2282 C C . PHE A 1 273 ? -6.342 12.770 -4.182 1.00 87.06 273 PHE A C 1
ATOM 2284 O O . PHE A 1 273 ? -6.223 13.769 -3.479 1.00 87.06 273 PHE A O 1
ATOM 2291 N N . VAL A 1 274 ? -6.736 12.830 -5.453 1.00 80.00 274 VAL A N 1
ATOM 2292 C CA . VAL A 1 274 ? -6.980 14.105 -6.120 1.00 80.00 274 VAL A CA 1
ATOM 2293 C C . VAL A 1 274 ? -8.234 14.034 -6.981 1.00 80.00 274 VAL A C 1
ATOM 2295 O O . VAL A 1 274 ? -8.383 13.161 -7.846 1.00 80.00 274 VAL A O 1
ATOM 2298 N N . SER A 1 275 ? -9.131 14.978 -6.724 1.00 73.75 275 SER A N 1
ATOM 2299 C CA . SER A 1 275 ? -10.352 15.238 -7.473 1.00 73.75 275 SER A CA 1
ATOM 2300 C C . SER A 1 275 ? -10.034 15.811 -8.864 1.00 73.75 275 SER A C 1
ATOM 2302 O O . SER A 1 275 ? -8.913 16.244 -9.157 1.00 73.75 275 SER A O 1
ATOM 2304 N N . ASN A 1 276 ? -11.000 15.754 -9.782 1.00 67.75 276 ASN A N 1
ATOM 2305 C CA . ASN A 1 276 ? -10.771 16.145 -11.172 1.00 67.75 276 ASN A CA 1
ATOM 2306 C C . ASN A 1 276 ? -10.382 17.629 -11.282 1.00 67.75 276 ASN A C 1
ATOM 2308 O O . ASN A 1 276 ? -11.218 18.511 -11.127 1.00 67.75 276 ASN A O 1
ATOM 2312 N N . GLY A 1 277 ? -9.124 17.878 -11.649 1.00 63.16 277 GLY A N 1
ATOM 2313 C CA . GLY A 1 277 ? -8.601 19.204 -11.982 1.00 63.16 277 GLY A CA 1
ATOM 2314 C C . GLY A 1 277 ? -7.626 19.804 -10.976 1.00 63.16 277 GLY A C 1
ATOM 2315 O O . GLY A 1 277 ? -6.914 20.734 -11.352 1.00 63.16 277 GLY A O 1
ATOM 2316 N N . ASP A 1 278 ? -7.517 19.235 -9.776 1.00 70.44 278 ASP A N 1
ATOM 2317 C CA . ASP A 1 278 ? -6.558 19.697 -8.773 1.00 70.44 278 ASP A CA 1
ATOM 2318 C C . ASP A 1 278 ? -5.135 19.198 -9.061 1.00 70.44 278 ASP A C 1
ATOM 2320 O O . ASP A 1 278 ? -4.921 18.134 -9.653 1.00 70.44 278 ASP A O 1
ATOM 2324 N N . ASP A 1 279 ? -4.135 19.970 -8.644 1.00 75.94 279 ASP A N 1
ATOM 2325 C CA . ASP A 1 279 ? -2.728 19.615 -8.820 1.00 75.94 279 ASP A CA 1
ATOM 2326 C C . ASP A 1 279 ? -2.259 18.676 -7.700 1.00 75.94 279 ASP A C 1
ATOM 2328 O O . ASP A 1 279 ? -2.406 18.995 -6.521 1.00 75.94 279 ASP A O 1
ATOM 2332 N N . ILE A 1 280 ? -1.643 17.542 -8.064 1.00 76.12 280 ILE A N 1
ATOM 2333 C CA . ILE A 1 280 ? -1.080 16.580 -7.103 1.00 76.12 280 ILE A CA 1
ATOM 2334 C C . ILE A 1 280 ? -0.100 17.238 -6.131 1.00 76.12 280 ILE A C 1
ATOM 2336 O O . ILE A 1 280 ? -0.004 16.835 -4.975 1.00 76.12 280 ILE A O 1
ATOM 2340 N N . TYR A 1 281 ? 0.596 18.289 -6.573 1.00 80.88 281 TYR A N 1
ATOM 2341 C CA . TYR A 1 281 ? 1.616 18.925 -5.752 1.00 80.88 281 TYR A CA 1
ATOM 2342 C C . TYR A 1 281 ? 1.060 19.664 -4.523 1.00 80.88 281 TYR A C 1
ATOM 2344 O O . TYR A 1 281 ? 1.809 19.970 -3.590 1.00 80.88 281 TYR A O 1
ATOM 2352 N N . ASN A 1 282 ? -0.251 19.909 -4.493 1.00 84.94 282 ASN A N 1
ATOM 2353 C CA . ASN A 1 282 ? -0.919 20.582 -3.383 1.00 84.94 282 ASN A CA 1
ATOM 2354 C C . ASN A 1 282 ? -1.341 19.625 -2.262 1.00 84.94 282 ASN A C 1
ATOM 2356 O O . ASN A 1 282 ? -1.511 20.078 -1.129 1.00 84.94 282 ASN A O 1
ATOM 2360 N N . HIS A 1 283 ? -1.444 18.328 -2.551 1.00 89.00 283 HIS A N 1
ATOM 2361 C CA . HIS A 1 283 ? -2.062 17.344 -1.666 1.00 89.00 283 HIS A CA 1
ATOM 2362 C C . HIS A 1 283 ? -1.030 16.470 -0.959 1.00 89.00 283 HIS A C 1
ATOM 2364 O O . HIS A 1 283 ? 0.016 16.130 -1.517 1.00 89.00 283 HIS A O 1
ATOM 2370 N N . TYR A 1 284 ? -1.324 16.118 0.289 1.00 92.88 284 TYR A N 1
ATOM 2371 C CA . TYR A 1 284 ? -0.597 15.084 1.013 1.00 92.88 284 TYR A CA 1
ATOM 2372 C C . TYR A 1 284 ? -1.058 13.687 0.582 1.00 92.88 284 TYR A C 1
ATOM 2374 O O . TYR A 1 284 ? -2.229 13.497 0.238 1.00 92.88 284 TYR A O 1
ATOM 2382 N N . PRO A 1 285 ? -0.166 12.682 0.623 1.00 93.19 285 PRO A N 1
ATOM 2383 C CA . PRO A 1 285 ? -0.593 11.307 0.422 1.00 93.19 285 PRO A CA 1
ATOM 2384 C C . PRO A 1 285 ? -1.546 10.854 1.527 1.00 93.19 285 PRO A C 1
ATOM 2386 O O . PRO A 1 285 ? -1.466 11.290 2.677 1.00 93.19 285 PRO A O 1
ATOM 2389 N N . SER A 1 286 ? -2.436 9.939 1.161 1.00 95.25 286 SER A N 1
ATOM 2390 C CA . SER A 1 286 ? -3.309 9.216 2.081 1.00 95.25 286 SER A CA 1
ATOM 2391 C C . SER A 1 286 ? -3.018 7.723 1.990 1.00 95.25 286 SER A C 1
ATOM 2393 O O . SER A 1 286 ? -2.719 7.202 0.915 1.00 95.25 286 SER A O 1
ATOM 2395 N N . GLY A 1 287 ? -3.082 7.044 3.130 1.00 96.31 287 GLY A N 1
ATOM 2396 C CA . GLY A 1 287 ? -2.982 5.595 3.212 1.00 96.31 287 GLY A CA 1
ATOM 2397 C C . GLY A 1 287 ? -4.352 4.965 3.024 1.00 96.31 287 GLY A C 1
ATOM 2398 O O . GLY A 1 287 ? -5.303 5.347 3.702 1.00 96.31 287 GLY A O 1
ATOM 2399 N N . PHE A 1 288 ? -4.433 3.986 2.132 1.00 97.56 288 PHE A N 1
ATOM 2400 C CA . PHE A 1 288 ? -5.621 3.172 1.897 1.00 97.56 288 PHE A CA 1
ATOM 2401 C C . PHE A 1 288 ? -5.268 1.730 2.187 1.00 97.56 288 PHE A C 1
ATOM 2403 O O . PHE A 1 288 ? -4.270 1.234 1.653 1.00 97.56 288 PHE A O 1
ATOM 2410 N N . GLY A 1 289 ? -6.066 1.055 3.009 1.00 97.50 289 GLY A N 1
ATOM 2411 C CA . GLY A 1 289 ? -5.736 -0.311 3.366 1.00 97.50 289 GLY A CA 1
ATOM 2412 C C . GLY A 1 289 ? -6.914 -1.202 3.690 1.00 97.50 289 GLY A C 1
ATOM 2413 O O . GLY A 1 289 ? -7.876 -0.770 4.313 1.00 97.50 289 GLY A O 1
ATOM 2414 N N . VAL A 1 290 ? -6.800 -2.463 3.283 1.00 97.38 290 VAL A N 1
ATOM 2415 C CA . VAL A 1 290 ? -7.651 -3.577 3.707 1.00 97.38 290 VAL A CA 1
ATOM 2416 C C . VAL A 1 290 ? -6.804 -4.515 4.552 1.00 97.38 290 VAL A C 1
ATOM 2418 O O . VAL A 1 290 ? -5.713 -4.922 4.139 1.00 97.38 290 VAL A O 1
ATOM 2421 N N . ILE A 1 291 ? -7.312 -4.847 5.736 1.00 95.50 291 ILE A N 1
ATOM 2422 C CA . ILE A 1 291 ? -6.667 -5.753 6.684 1.00 95.50 291 ILE A CA 1
ATOM 2423 C C . ILE A 1 291 ? -7.680 -6.838 7.073 1.00 95.50 291 ILE A C 1
ATOM 2425 O O . ILE A 1 291 ? -8.821 -6.495 7.400 1.00 95.50 291 ILE A O 1
ATOM 2429 N N . PRO A 1 292 ? -7.293 -8.125 7.061 1.00 95.88 292 PRO A N 1
ATOM 2430 C CA . PRO A 1 292 ? -8.129 -9.210 7.558 1.00 95.88 292 PRO A CA 1
ATOM 2431 C C . PRO A 1 292 ? -8.249 -9.175 9.086 1.00 95.88 292 PRO A C 1
ATOM 2433 O O . PRO A 1 292 ? -7.451 -8.532 9.773 1.00 95.88 292 PRO A O 1
ATOM 2436 N N . SER A 1 293 ? -9.222 -9.908 9.629 1.00 93.50 293 SER A N 1
ATOM 2437 C CA . SER A 1 293 ? -9.373 -10.048 11.079 1.00 93.50 293 SER A CA 1
ATOM 2438 C C . SER A 1 293 ? -8.132 -10.702 11.686 1.00 93.50 293 SER A C 1
ATOM 2440 O O . SER A 1 293 ? -7.693 -11.757 11.232 1.00 93.50 293 SER A O 1
ATOM 2442 N N . PHE A 1 294 ? -7.578 -10.107 12.739 1.00 91.31 294 PHE A N 1
ATOM 2443 C CA . PHE A 1 294 ? -6.364 -10.604 13.385 1.00 91.31 294 PHE A CA 1
ATOM 2444 C C . PHE A 1 294 ? -6.282 -10.122 14.834 1.00 91.31 294 PHE A C 1
ATOM 2446 O O . PHE A 1 294 ? -6.608 -8.980 15.123 1.00 91.31 294 PHE A O 1
ATOM 2453 N N . ASN A 1 295 ? -5.817 -10.964 15.764 1.00 85.00 295 ASN A N 1
ATOM 2454 C CA . ASN A 1 295 ? -5.564 -10.587 17.166 1.00 85.00 295 ASN A CA 1
ATOM 2455 C C . ASN A 1 295 ? -6.730 -9.879 17.903 1.00 85.00 295 ASN A C 1
ATOM 2457 O O . ASN A 1 295 ? -6.490 -9.104 18.826 1.00 85.00 295 ASN A O 1
ATOM 2461 N N . GLY A 1 296 ? -7.982 -10.176 17.540 1.00 87.75 296 GLY A N 1
ATOM 2462 C CA . GLY A 1 296 ? -9.175 -9.544 18.126 1.00 87.75 296 GLY A CA 1
ATOM 2463 C C . GLY A 1 296 ? -9.603 -8.238 17.447 1.00 87.75 296 GLY A C 1
ATOM 2464 O O . GLY A 1 296 ? -10.607 -7.659 17.843 1.00 87.75 296 GLY A O 1
ATOM 2465 N N . TYR A 1 297 ? -8.878 -7.790 16.420 1.00 91.31 297 TYR A N 1
ATOM 2466 C CA . TYR A 1 297 ? -9.323 -6.742 15.509 1.00 91.31 297 TYR A CA 1
ATOM 2467 C C . TYR A 1 297 ? -10.185 -7.355 14.401 1.00 91.31 297 TYR A C 1
ATOM 2469 O O . TYR A 1 297 ? -9.792 -8.360 13.801 1.00 91.31 297 TYR A O 1
ATOM 2477 N N . ASP A 1 298 ? -11.332 -6.739 14.125 1.00 93.25 298 ASP A N 1
ATOM 2478 C CA . ASP A 1 298 ? -12.178 -7.092 12.985 1.00 93.25 298 ASP A CA 1
ATOM 2479 C C . ASP A 1 298 ? -11.508 -6.701 11.663 1.00 93.25 298 ASP A C 1
ATOM 2481 O O . ASP A 1 298 ? -10.751 -5.727 11.589 1.00 93.25 298 ASP A O 1
ATOM 2485 N N . ALA A 1 299 ? -11.830 -7.437 10.600 1.00 96.06 299 ALA A N 1
ATOM 2486 C CA . ALA A 1 299 ? -11.454 -7.061 9.250 1.00 96.06 299 ALA A CA 1
ATOM 2487 C C . ALA A 1 299 ? -11.997 -5.666 8.924 1.00 96.06 299 ALA A C 1
ATOM 2489 O O . ALA A 1 299 ? -13.166 -5.356 9.177 1.00 96.06 299 ALA A O 1
ATOM 2490 N N . CYS A 1 300 ? -11.158 -4.819 8.336 1.00 97.25 300 CYS A N 1
ATOM 2491 C CA . CYS A 1 300 ? -11.544 -3.450 8.028 1.00 97.25 300 CYS A CA 1
ATOM 2492 C C . CYS A 1 300 ? -10.894 -2.930 6.749 1.00 97.25 300 CYS A C 1
ATOM 2494 O O . CYS A 1 300 ? -9.800 -3.341 6.355 1.00 97.25 300 CYS A O 1
ATOM 2496 N N . PHE A 1 301 ? -11.590 -1.983 6.126 1.00 98.00 301 PHE A N 1
ATOM 2497 C CA . PHE A 1 301 ? -10.995 -1.006 5.232 1.00 98.00 301 PHE A CA 1
ATOM 2498 C C . PHE A 1 301 ? -10.741 0.276 6.025 1.00 98.00 301 PHE A C 1
ATOM 2500 O O . PHE A 1 301 ? -11.600 0.711 6.795 1.00 98.00 301 PHE A O 1
ATOM 2507 N N . PHE A 1 302 ? -9.583 0.897 5.840 1.00 98.44 302 PHE A N 1
ATOM 2508 C CA . PHE A 1 302 ? -9.253 2.155 6.490 1.00 98.44 302 PHE A CA 1
ATOM 2509 C C . PHE A 1 302 ? -8.674 3.173 5.514 1.00 98.44 302 PHE A C 1
ATOM 2511 O O . PHE A 1 302 ? -8.049 2.828 4.507 1.00 98.44 302 PHE A O 1
ATOM 2518 N N . ILE A 1 303 ? -8.869 4.442 5.866 1.00 98.25 303 ILE A N 1
ATOM 2519 C CA . ILE A 1 303 ? -8.226 5.585 5.229 1.00 98.25 303 ILE A CA 1
ATOM 2520 C C . ILE A 1 303 ? -7.519 6.376 6.324 1.00 98.25 303 ILE A C 1
ATOM 2522 O O . ILE A 1 303 ? -8.148 6.735 7.317 1.00 98.25 303 ILE A O 1
ATOM 2526 N N . ILE A 1 304 ? -6.227 6.641 6.151 1.00 98.19 304 ILE A N 1
ATOM 2527 C CA . ILE A 1 304 ? -5.439 7.502 7.038 1.00 98.19 304 ILE A CA 1
ATOM 2528 C C . ILE A 1 304 ? -4.885 8.680 6.245 1.00 98.19 304 ILE A C 1
ATOM 2530 O O . ILE A 1 304 ? -4.211 8.499 5.233 1.00 98.19 304 ILE A O 1
ATOM 2534 N N . SER A 1 305 ? -5.135 9.895 6.716 1.00 97.44 305 SER A N 1
ATOM 2535 C CA . SER A 1 305 ? -4.603 11.114 6.108 1.00 97.44 305 SER A CA 1
ATOM 2536 C C . SER A 1 305 ? -4.042 12.038 7.171 1.00 97.44 305 SER A C 1
ATOM 2538 O O . SER A 1 305 ? -4.410 11.956 8.342 1.00 97.44 305 SER A O 1
ATOM 2540 N N . LEU A 1 306 ? -3.195 12.975 6.756 1.00 97.31 306 LEU A N 1
ATOM 2541 C CA . LEU A 1 306 ? -2.897 14.132 7.592 1.00 97.31 306 LEU A CA 1
ATOM 2542 C C . LEU A 1 306 ? -4.154 14.977 7.810 1.00 97.31 306 LEU A C 1
ATOM 2544 O O . LEU A 1 306 ? -5.048 15.025 6.957 1.00 97.31 306 LEU A O 1
ATOM 2548 N N . LYS A 1 307 ? -4.221 15.654 8.953 1.00 95.19 307 LYS A N 1
ATOM 2549 C CA . LYS A 1 307 ? -5.356 16.502 9.323 1.00 95.19 307 LYS A CA 1
ATOM 2550 C C . LYS A 1 307 ? -5.460 17.736 8.430 1.00 95.19 307 LYS A C 1
ATOM 2552 O O . LYS A 1 307 ? -6.559 18.192 8.132 1.00 95.19 307 LYS A O 1
ATOM 2557 N N . GLU A 1 308 ? -4.327 18.214 7.930 1.00 94.38 308 GLU A N 1
ATOM 2558 C CA . GLU A 1 308 ? -4.219 19.259 6.912 1.00 94.38 308 GLU A CA 1
ATOM 2559 C C . GLU A 1 308 ? -4.934 18.878 5.605 1.00 94.38 308 GLU A C 1
ATOM 2561 O O . GLU A 1 308 ? -5.410 19.754 4.889 1.00 94.38 308 GLU A O 1
ATOM 2566 N N . GLU A 1 309 ? -5.055 17.580 5.314 1.00 93.56 309 GLU A N 1
ATOM 2567 C CA . GLU A 1 309 ? -5.736 17.050 4.128 1.00 93.56 309 GLU A CA 1
ATOM 2568 C C . GLU A 1 309 ? -7.228 16.756 4.395 1.00 93.56 309 GLU A C 1
ATOM 2570 O O . GLU A 1 309 ? -8.022 16.586 3.468 1.00 93.56 309 GLU A O 1
ATOM 2575 N N . ALA A 1 310 ? -7.647 16.732 5.666 1.00 89.12 310 ALA A N 1
ATOM 2576 C CA . ALA A 1 310 ? -8.964 16.242 6.065 1.00 89.12 310 ALA A CA 1
ATOM 2577 C C . ALA A 1 310 ? -10.115 17.055 5.457 1.00 89.12 310 ALA A C 1
ATOM 2579 O O . ALA A 1 310 ? -11.087 16.466 4.999 1.00 89.12 310 ALA A O 1
ATOM 2580 N N . GLN A 1 311 ? -10.010 18.388 5.383 1.00 91.06 311 GLN A N 1
ATOM 2581 C CA . GLN A 1 311 ? -11.072 19.219 4.794 1.00 91.06 311 GLN A CA 1
ATOM 2582 C C . GLN A 1 311 ? -11.291 18.908 3.305 1.00 91.06 311 GLN A C 1
ATOM 2584 O O . GLN A 1 311 ? -12.430 18.887 2.828 1.00 91.06 311 GLN A O 1
ATOM 2589 N N . TYR A 1 312 ? -10.203 18.665 2.573 1.00 92.75 312 TYR A N 1
ATOM 2590 C CA . TYR A 1 312 ? -10.264 18.307 1.164 1.00 92.75 312 TYR A CA 1
ATOM 2591 C C . TYR A 1 312 ? -10.903 16.928 0.975 1.00 92.75 312 TYR A C 1
ATOM 2593 O O . TYR A 1 312 ? -11.833 16.771 0.178 1.00 92.75 312 TYR A O 1
ATOM 2601 N N . LEU A 1 313 ? -10.456 15.942 1.753 1.00 94.44 313 LEU A N 1
ATOM 2602 C CA . LEU A 1 313 ? -10.958 14.570 1.677 1.00 94.44 313 LEU A CA 1
ATOM 2603 C C . LEU A 1 313 ? -12.393 14.443 2.180 1.00 94.44 313 LEU A C 1
ATOM 2605 O O . LEU A 1 313 ? -13.150 13.650 1.632 1.00 94.44 313 LEU A O 1
ATOM 2609 N N . GLU A 1 314 ? -12.814 15.266 3.138 1.00 94.06 314 GLU A N 1
ATOM 2610 C CA . GLU A 1 314 ? -14.190 15.287 3.638 1.00 94.06 314 GLU A CA 1
ATOM 2611 C C . GLU A 1 314 ? -15.199 15.491 2.501 1.00 94.06 314 GLU A C 1
ATOM 2613 O O . GLU A 1 314 ? -16.210 14.793 2.410 1.00 94.06 314 GLU A O 1
ATOM 2618 N N . SER A 1 315 ? -14.902 16.425 1.594 1.00 87.81 315 SER A N 1
ATOM 2619 C CA . SER A 1 315 ? -15.803 16.777 0.491 1.00 87.81 315 SER A CA 1
ATOM 2620 C C . SER A 1 315 ? -15.666 15.855 -0.719 1.00 87.81 315 SER A C 1
ATOM 2622 O O . SER A 1 315 ? -16.630 15.689 -1.462 1.00 87.81 315 SER A O 1
ATOM 2624 N N . ASN A 1 316 ? -14.486 15.266 -0.929 1.00 90.38 316 ASN A N 1
ATOM 2625 C CA . ASN A 1 316 ? -14.177 14.529 -2.155 1.00 90.38 316 ASN A CA 1
ATOM 2626 C C . ASN A 1 316 ? -14.123 13.005 -1.981 1.00 90.38 316 ASN A C 1
ATOM 2628 O O . ASN A 1 316 ? -14.089 12.292 -2.983 1.00 90.38 316 ASN A O 1
ATOM 2632 N N . LEU A 1 317 ? -14.092 12.503 -0.745 1.00 93.56 317 LEU A N 1
ATOM 2633 C CA . LEU A 1 317 ? -13.839 11.093 -0.461 1.00 93.56 317 LEU A CA 1
ATOM 2634 C C . LEU A 1 317 ? -14.623 10.568 0.749 1.00 93.56 317 LEU A C 1
ATOM 2636 O O . LEU A 1 317 ? -15.387 9.619 0.593 1.00 93.56 317 LEU A O 1
ATOM 2640 N N . TYR A 1 318 ? -14.469 11.162 1.938 1.00 95.94 318 TYR A N 1
ATOM 2641 C CA . TYR A 1 318 ? -15.009 10.5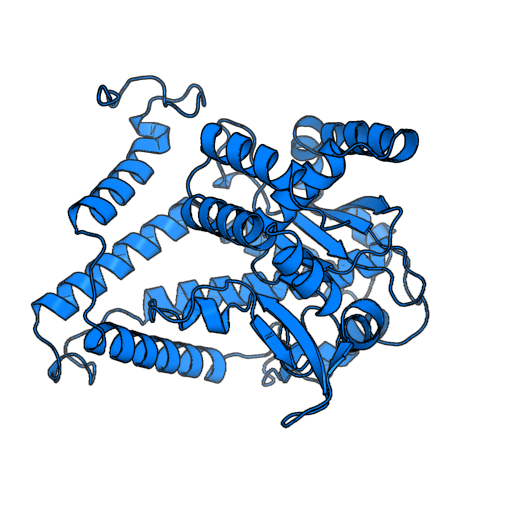93 3.181 1.00 95.94 318 TYR A CA 1
ATOM 2642 C C . TYR A 1 318 ? -16.526 10.473 3.154 1.00 95.94 318 TYR A C 1
ATOM 2644 O O . TYR A 1 318 ? -17.035 9.368 3.292 1.00 95.94 318 TYR A O 1
ATOM 2652 N N . LYS A 1 319 ? -17.251 11.547 2.820 1.00 95.94 319 LYS A N 1
ATOM 2653 C CA . LYS A 1 319 ? -18.720 11.496 2.712 1.00 95.94 319 LYS A CA 1
ATOM 2654 C C . LYS A 1 319 ? -19.226 10.485 1.683 1.00 95.94 319 LYS A C 1
ATOM 2656 O O . LYS A 1 319 ? -20.309 9.927 1.850 1.00 95.94 319 LYS A O 1
ATOM 2661 N N . ILE A 1 320 ? -18.461 10.260 0.612 1.00 94.88 320 ILE A N 1
ATOM 2662 C CA . ILE A 1 320 ? -18.801 9.266 -0.411 1.00 94.88 320 ILE A CA 1
ATOM 2663 C C . ILE A 1 320 ? -18.680 7.868 0.193 1.00 94.88 320 ILE A C 1
ATOM 2665 O O . ILE A 1 320 ? -19.630 7.091 0.119 1.00 94.88 320 ILE A O 1
ATOM 2669 N N . PHE A 1 321 ? -17.548 7.562 0.829 1.00 96.25 321 PHE A N 1
ATOM 2670 C CA . PHE A 1 321 ? -17.337 6.273 1.481 1.00 96.25 321 PHE A CA 1
ATOM 2671 C C . PHE A 1 321 ? -18.293 6.038 2.652 1.00 96.25 321 PHE A C 1
ATOM 2673 O O . PHE A 1 321 ? -18.817 4.935 2.755 1.00 96.25 321 PHE A O 1
ATOM 2680 N N . ASP A 1 322 ? -18.608 7.054 3.457 1.00 97.12 322 ASP A N 1
ATOM 2681 C CA . ASP A 1 322 ? -19.616 6.969 4.518 1.00 97.12 322 ASP A CA 1
ATOM 2682 C C . ASP A 1 322 ? -20.988 6.578 3.944 1.00 97.12 322 ASP A C 1
ATOM 2684 O O . ASP A 1 322 ? -21.641 5.653 4.431 1.00 97.12 322 ASP A O 1
ATOM 2688 N N . GLY A 1 323 ? -21.410 7.231 2.856 1.00 96.81 323 GLY A N 1
ATOM 2689 C CA . GLY A 1 323 ? -22.662 6.910 2.169 1.00 96.81 323 GLY A CA 1
ATOM 2690 C C . GLY A 1 323 ? -22.680 5.497 1.577 1.00 96.81 323 GLY A C 1
ATOM 2691 O O . GLY A 1 323 ? -23.662 4.771 1.742 1.00 96.81 323 GLY A O 1
ATOM 2692 N N . LEU A 1 324 ? -21.594 5.083 0.917 1.00 96.62 324 LEU A N 1
ATOM 2693 C CA . LEU A 1 324 ? -21.441 3.729 0.373 1.00 96.62 324 LEU A CA 1
ATOM 2694 C C . LEU A 1 324 ? -21.422 2.673 1.485 1.00 96.62 324 LEU A C 1
ATOM 2696 O O . LEU A 1 324 ? -22.061 1.628 1.362 1.00 96.62 324 LEU A O 1
ATOM 2700 N N . TYR A 1 325 ? -20.751 2.960 2.597 1.00 97.25 325 TYR A N 1
ATOM 2701 C CA . TYR A 1 325 ? -20.667 2.063 3.739 1.00 97.25 325 TYR A CA 1
ATOM 2702 C C . TYR A 1 325 ? -22.033 1.843 4.393 1.00 97.25 325 TYR A C 1
ATOM 2704 O O . TYR A 1 325 ? -22.379 0.710 4.718 1.00 97.25 325 TYR A O 1
ATOM 2712 N N . LEU A 1 326 ? -22.865 2.881 4.516 1.00 96.31 326 LEU A N 1
ATOM 2713 C CA . LEU A 1 326 ? -24.239 2.720 5.006 1.00 96.31 326 LEU A CA 1
ATOM 2714 C C . LEU A 1 326 ? -25.057 1.772 4.116 1.00 96.31 326 LEU A C 1
ATOM 2716 O O . LEU A 1 326 ? -25.789 0.923 4.631 1.00 96.31 326 LEU A O 1
ATOM 2720 N N . LYS A 1 327 ? -24.911 1.856 2.786 1.00 95.31 327 LYS A N 1
ATOM 2721 C CA . LYS A 1 327 ? -25.549 0.897 1.868 1.00 95.31 327 LYS A CA 1
ATOM 2722 C C . LYS A 1 327 ? -25.002 -0.518 2.062 1.00 95.31 327 LYS A C 1
ATOM 2724 O O . LYS A 1 327 ? -25.780 -1.467 2.102 1.00 95.31 327 LYS A O 1
ATOM 2729 N N . TYR A 1 328 ? -23.689 -0.663 2.226 1.00 95.12 328 TYR A N 1
ATOM 2730 C CA . TYR A 1 328 ? -23.039 -1.945 2.494 1.00 95.12 328 TYR A CA 1
ATOM 2731 C C . TYR A 1 328 ? -23.542 -2.591 3.792 1.00 95.12 328 TYR A C 1
ATOM 2733 O O . TYR A 1 328 ? -23.917 -3.765 3.818 1.00 95.12 328 TYR A O 1
ATOM 2741 N N . VAL A 1 329 ? -23.636 -1.812 4.870 1.00 93.69 329 VAL A N 1
ATOM 2742 C CA . VAL A 1 329 ? -24.131 -2.296 6.161 1.00 93.69 329 VAL A CA 1
ATOM 2743 C C . VAL A 1 329 ? -25.611 -2.683 6.097 1.00 93.69 329 VAL A C 1
ATOM 2745 O O . VAL A 1 329 ? -26.017 -3.609 6.795 1.00 93.69 329 VAL A O 1
ATOM 2748 N N . ASN A 1 330 ? -26.412 -2.070 5.233 1.00 90.88 330 ASN A N 1
ATOM 2749 C CA . ASN A 1 330 ? -27.829 -2.419 5.128 1.00 90.88 330 ASN A CA 1
ATOM 2750 C C . ASN A 1 330 ? -28.093 -3.570 4.146 1.00 90.88 330 ASN A C 1
ATOM 2752 O O . ASN A 1 330 ? -28.868 -4.468 4.460 1.00 90.88 330 ASN A O 1
ATOM 2756 N N . ASN A 1 331 ? -27.424 -3.575 2.990 1.00 87.38 331 ASN A N 1
ATOM 2757 C CA . ASN A 1 331 ? -27.799 -4.406 1.840 1.00 87.38 331 ASN A CA 1
ATOM 2758 C C . ASN A 1 331 ? -26.638 -5.219 1.237 1.00 87.38 331 ASN A C 1
ATOM 2760 O O . ASN A 1 331 ? -26.817 -5.808 0.176 1.00 87.38 331 ASN A O 1
ATOM 2764 N N . ASN A 1 332 ? -25.454 -5.247 1.865 1.00 82.38 332 ASN A N 1
ATOM 2765 C CA . ASN A 1 332 ? -24.227 -5.827 1.291 1.00 82.38 332 ASN A CA 1
ATOM 2766 C C . ASN A 1 332 ? -23.916 -5.279 -0.116 1.00 82.38 332 ASN A C 1
ATOM 2768 O O . ASN A 1 332 ? -23.518 -6.014 -1.017 1.00 82.38 332 ASN A O 1
ATOM 2772 N N . ASP A 1 333 ? -24.129 -3.975 -0.290 1.00 82.69 333 ASP A N 1
ATOM 2773 C CA . ASP A 1 333 ? -23.920 -3.259 -1.544 1.00 82.69 333 ASP A CA 1
ATOM 2774 C C . ASP A 1 333 ? -22.486 -3.422 -2.085 1.00 82.69 333 ASP A C 1
ATOM 2776 O O . ASP A 1 333 ? -21.497 -3.230 -1.367 1.00 82.69 333 ASP A O 1
ATOM 2780 N N . ILE A 1 334 ? -22.391 -3.780 -3.367 1.00 91.19 334 ILE A N 1
ATOM 2781 C CA . ILE A 1 334 ? -21.131 -4.083 -4.051 1.00 91.19 334 ILE A CA 1
ATOM 2782 C C . ILE A 1 334 ? -20.333 -2.829 -4.430 1.00 91.19 334 ILE A C 1
ATOM 2784 O O . ILE A 1 334 ? -19.122 -2.917 -4.620 1.00 91.19 334 ILE A O 1
ATOM 2788 N N . GLU A 1 335 ? -20.959 -1.648 -4.514 1.00 94.69 335 GLU A N 1
ATOM 2789 C CA . GLU A 1 335 ? -20.280 -0.401 -4.892 1.00 94.69 335 GLU A CA 1
ATOM 2790 C C . GLU A 1 335 ? -19.225 -0.001 -3.858 1.00 94.69 335 GLU A C 1
ATOM 2792 O O . GLU A 1 335 ? -18.161 0.499 -4.227 1.00 94.69 335 GLU A O 1
ATOM 2797 N N . PHE A 1 336 ? -19.500 -0.237 -2.570 1.00 95.44 336 PHE A N 1
ATOM 2798 C CA . PHE A 1 336 ? -18.542 -0.008 -1.487 1.00 95.44 336 PHE A CA 1
ATOM 2799 C C . PHE A 1 336 ? -17.304 -0.902 -1.639 1.00 95.44 336 PHE A C 1
ATOM 2801 O O . PHE A 1 336 ? -16.178 -0.401 -1.628 1.00 95.44 336 PHE A O 1
ATOM 2808 N N . LEU A 1 337 ? -17.516 -2.208 -1.842 1.00 94.94 337 LEU A N 1
ATOM 2809 C CA . LEU A 1 337 ? -16.442 -3.192 -2.012 1.00 94.94 337 LEU A CA 1
ATOM 2810 C C . LEU A 1 337 ? -15.625 -2.929 -3.288 1.00 94.94 337 LEU A C 1
ATOM 2812 O O . LEU A 1 337 ? -14.397 -2.946 -3.256 1.00 94.94 337 LEU A O 1
ATOM 2816 N N . ALA A 1 338 ? -16.283 -2.590 -4.397 1.00 95.50 338 ALA A N 1
ATOM 2817 C CA . ALA A 1 338 ? -15.597 -2.245 -5.639 1.00 95.50 338 ALA A CA 1
ATOM 2818 C C . ALA A 1 338 ? -14.784 -0.944 -5.511 1.00 95.50 338 ALA A C 1
ATOM 2820 O O . ALA A 1 338 ? -13.666 -0.846 -6.024 1.00 95.50 338 ALA A O 1
ATOM 2821 N N . SER A 1 339 ? -15.318 0.047 -4.789 1.00 95.00 339 SER A N 1
ATOM 2822 C CA . SER A 1 339 ? -14.658 1.333 -4.555 1.00 95.00 339 SER A CA 1
ATOM 2823 C C . SER A 1 339 ? -13.424 1.191 -3.665 1.00 95.00 339 SER A C 1
ATOM 2825 O O . SER A 1 339 ? -12.370 1.725 -4.012 1.00 95.00 339 SER A O 1
ATOM 2827 N N . LEU A 1 340 ? -13.504 0.446 -2.555 1.00 95.06 340 LEU A N 1
ATOM 2828 C CA . LEU A 1 340 ? -12.326 0.196 -1.716 1.00 95.06 340 LEU A CA 1
ATOM 2829 C C . LEU A 1 340 ? -11.282 -0.662 -2.452 1.00 95.06 340 LEU A C 1
ATOM 2831 O O . LEU A 1 340 ? -10.093 -0.372 -2.334 1.00 95.06 340 LEU A O 1
ATOM 2835 N N . MET A 1 341 ? -11.691 -1.657 -3.258 1.00 94.94 341 MET A N 1
ATOM 2836 C CA . MET A 1 341 ? -10.759 -2.432 -4.093 1.00 94.94 341 MET A CA 1
ATOM 2837 C C . MET A 1 341 ? -9.992 -1.515 -5.033 1.00 94.94 341 MET A C 1
ATOM 2839 O O . MET A 1 341 ? -8.766 -1.547 -5.058 1.00 94.94 341 MET A O 1
ATOM 2843 N N . MET A 1 342 ? -10.699 -0.648 -5.758 1.00 92.56 342 MET A N 1
ATOM 2844 C CA . MET A 1 342 ? -10.064 0.311 -6.655 1.00 92.56 342 MET A CA 1
ATOM 2845 C C . MET A 1 342 ? -9.056 1.202 -5.914 1.00 92.56 342 MET A C 1
ATOM 2847 O O . MET A 1 342 ? -7.955 1.389 -6.419 1.00 92.56 342 MET A O 1
ATOM 2851 N N . MET A 1 343 ? -9.387 1.707 -4.717 1.00 92.88 343 MET A N 1
ATOM 2852 C CA . MET A 1 343 ? -8.457 2.535 -3.931 1.00 92.88 343 MET A CA 1
ATOM 2853 C C . MET A 1 343 ? -7.198 1.767 -3.516 1.00 92.88 343 MET A C 1
ATOM 2855 O O . MET A 1 343 ? -6.094 2.283 -3.670 1.00 92.88 343 MET A O 1
ATOM 2859 N N . VAL A 1 344 ? -7.344 0.538 -3.011 1.00 94.25 344 VAL A N 1
ATOM 2860 C CA . VAL A 1 344 ? -6.200 -0.260 -2.540 1.00 94.25 344 VAL A CA 1
ATOM 2861 C C . VAL A 1 344 ? -5.322 -0.732 -3.696 1.00 94.25 344 VAL A C 1
ATOM 2863 O O . VAL A 1 344 ? -4.104 -0.701 -3.571 1.00 94.25 344 VAL A O 1
ATOM 2866 N N . PHE A 1 345 ? -5.900 -1.140 -4.827 1.00 90.25 345 PHE A N 1
ATOM 2867 C CA . PHE A 1 345 ? -5.115 -1.557 -5.995 1.00 90.25 345 PHE A CA 1
ATOM 2868 C C . PHE A 1 345 ? -4.434 -0.376 -6.705 1.00 90.25 345 PHE A C 1
ATOM 2870 O O . PHE A 1 345 ? -3.388 -0.559 -7.324 1.00 90.25 345 PHE A O 1
ATOM 2877 N N . ASP A 1 346 ? -4.994 0.835 -6.622 1.00 86.62 346 ASP A N 1
ATOM 2878 C CA . ASP A 1 346 ? -4.352 2.040 -7.165 1.00 86.62 346 ASP A CA 1
ATOM 2879 C C . ASP A 1 346 ? -3.180 2.487 -6.271 1.00 86.62 346 ASP A C 1
ATOM 2881 O O . ASP A 1 346 ? -2.118 2.876 -6.765 1.00 86.62 346 ASP A O 1
ATOM 2885 N N . SER A 1 347 ? -3.332 2.364 -4.946 1.00 88.19 347 SER A N 1
ATOM 2886 C CA . SER A 1 347 ? -2.338 2.835 -3.976 1.00 88.19 347 SER A CA 1
ATOM 2887 C C . SER A 1 347 ? -1.259 1.807 -3.619 1.00 88.19 347 SER A C 1
ATOM 2889 O O . SER A 1 347 ? -0.124 2.190 -3.340 1.00 88.19 347 SER A O 1
ATOM 2891 N N . SER A 1 348 ? -1.576 0.510 -3.606 1.00 88.12 348 SER A N 1
ATOM 2892 C CA . SER A 1 348 ? -0.695 -0.536 -3.081 1.00 88.12 348 SER A CA 1
ATOM 2893 C C . SER A 1 348 ? -0.006 -1.334 -4.181 1.00 88.12 348 SER A C 1
ATOM 2895 O O . SER A 1 348 ? -0.588 -1.697 -5.196 1.00 88.12 348 SER A O 1
ATOM 2897 N N . GLU A 1 349 ? 1.261 -1.655 -3.942 1.00 80.94 349 GLU A N 1
ATOM 2898 C CA . GLU A 1 349 ? 2.042 -2.615 -4.736 1.00 80.94 349 GLU A CA 1
ATOM 2899 C C . GLU A 1 349 ? 2.398 -3.860 -3.916 1.00 80.94 349 GLU A C 1
ATOM 2901 O O . GLU A 1 349 ? 3.196 -4.688 -4.345 1.00 80.94 349 GLU A O 1
ATOM 2906 N N . ASN A 1 350 ? 1.829 -3.974 -2.716 1.00 86.88 350 ASN A N 1
ATOM 2907 C CA . ASN A 1 350 ? 2.119 -5.006 -1.734 1.00 86.88 350 ASN A CA 1
ATOM 2908 C C . ASN A 1 350 ? 0.800 -5.634 -1.279 1.00 86.88 350 ASN A C 1
ATOM 2910 O O . ASN A 1 350 ? 0.324 -5.416 -0.162 1.00 86.88 350 ASN A O 1
ATOM 2914 N N . ILE A 1 351 ? 0.187 -6.346 -2.220 1.00 92.62 351 ILE A N 1
ATOM 2915 C CA . ILE A 1 351 ? -1.081 -7.043 -2.070 1.00 92.62 351 ILE A CA 1
ATOM 2916 C C . ILE A 1 351 ? -0.779 -8.505 -1.767 1.00 92.62 351 ILE A C 1
ATOM 2918 O O . ILE A 1 351 ? 0.025 -9.147 -2.447 1.00 92.62 351 ILE A O 1
ATOM 2922 N N . MET A 1 352 ? -1.450 -9.033 -0.751 1.00 94.38 352 MET A N 1
ATOM 2923 C CA . MET A 1 352 ? -1.351 -10.419 -0.322 1.00 94.38 352 MET A CA 1
ATOM 2924 C C . MET A 1 352 ? -2.713 -11.094 -0.398 1.00 94.38 352 MET A C 1
ATOM 2926 O O . MET A 1 352 ? -3.728 -10.509 -0.033 1.00 94.38 352 MET A O 1
ATOM 2930 N N . LEU A 1 353 ? -2.724 -12.339 -0.851 1.00 95.75 353 LEU A N 1
ATOM 2931 C CA . LEU A 1 353 ? -3.914 -13.147 -1.069 1.00 95.75 353 LEU A CA 1
ATOM 2932 C C . LEU A 1 353 ? -3.673 -14.556 -0.525 1.00 95.75 353 LEU A C 1
ATOM 2934 O O . LEU A 1 353 ? -2.593 -15.124 -0.717 1.00 95.75 353 LEU A O 1
ATOM 2938 N N . SER A 1 354 ? -4.668 -15.129 0.148 1.00 96.75 354 SER A N 1
ATOM 2939 C CA . SER A 1 354 ? -4.582 -16.527 0.583 1.00 96.75 354 SER A CA 1
ATOM 2940 C C . SER A 1 354 ? -4.538 -17.497 -0.612 1.00 96.75 354 SER A C 1
ATOM 2942 O O . SER A 1 354 ? -5.119 -17.199 -1.664 1.00 96.75 354 SER A O 1
ATOM 2944 N N . PRO A 1 355 ? -3.873 -18.661 -0.497 1.00 96.31 355 PRO A N 1
ATOM 2945 C CA . PRO A 1 355 ? -3.879 -19.669 -1.556 1.00 96.31 355 PRO A CA 1
ATOM 2946 C C . PRO A 1 355 ? -5.275 -20.176 -1.947 1.00 96.31 355 PRO A C 1
ATOM 2948 O O . PRO A 1 355 ? -5.532 -20.345 -3.142 1.00 96.31 355 PRO A O 1
ATOM 2951 N N . SER A 1 356 ? -6.196 -20.350 -0.994 1.00 95.31 356 SER A N 1
ATOM 2952 C CA . SER A 1 356 ? -7.578 -20.745 -1.286 1.00 95.31 356 SER A CA 1
ATOM 2953 C C . SER A 1 356 ? -8.313 -19.686 -2.101 1.00 95.31 356 SER A C 1
ATOM 2955 O O . SER A 1 356 ? -8.872 -20.017 -3.144 1.00 95.31 356 SER A O 1
ATOM 2957 N N . LYS A 1 357 ? -8.242 -18.405 -1.706 1.00 96.19 357 LYS A N 1
ATOM 2958 C CA . LYS A 1 357 ? -8.890 -17.322 -2.464 1.00 96.19 357 LYS A CA 1
ATOM 2959 C C . LYS A 1 357 ? -8.250 -17.139 -3.843 1.00 96.19 357 LYS A C 1
ATOM 2961 O O . LYS A 1 357 ? -8.956 -16.901 -4.815 1.00 96.19 357 LYS A O 1
ATOM 2966 N N . PHE A 1 358 ? -6.931 -17.296 -3.971 1.00 95.38 358 PHE A N 1
ATOM 2967 C CA . PHE A 1 358 ? -6.283 -17.302 -5.288 1.00 95.38 358 PHE A CA 1
ATOM 2968 C C . PHE A 1 358 ? -6.831 -18.419 -6.191 1.00 95.38 358 PHE A C 1
ATOM 2970 O O . PHE A 1 358 ? -7.118 -18.175 -7.364 1.00 95.38 358 PHE A O 1
ATOM 2977 N N . SER A 1 359 ? -6.994 -19.627 -5.645 1.00 95.06 359 SER A N 1
ATOM 2978 C CA . SER A 1 359 ? -7.516 -20.785 -6.383 1.00 95.06 359 SER A CA 1
ATOM 2979 C C . SER A 1 359 ? -8.973 -20.572 -6.797 1.00 95.06 359 SER A C 1
ATOM 2981 O O . SER A 1 359 ? -9.296 -20.746 -7.967 1.00 95.06 359 SER A O 1
ATOM 2983 N N . GLU A 1 360 ? -9.809 -20.071 -5.886 1.00 95.88 360 GLU A N 1
ATOM 2984 C CA . GLU A 1 360 ? -11.206 -19.697 -6.147 1.00 95.88 360 GLU A CA 1
ATOM 2985 C C . GLU A 1 360 ? -11.321 -18.702 -7.315 1.00 95.88 360 GLU A C 1
ATOM 2987 O O . GLU A 1 360 ? -12.094 -18.915 -8.249 1.00 95.88 360 GLU A O 1
ATOM 2992 N N . LEU A 1 361 ? -10.496 -17.648 -7.326 1.00 95.62 361 LEU A N 1
ATOM 2993 C CA . LEU A 1 361 ? -10.488 -16.668 -8.417 1.00 95.62 361 LEU A CA 1
ATOM 2994 C C . LEU A 1 361 ? -10.051 -17.273 -9.756 1.00 95.62 361 LEU A C 1
ATOM 2996 O O . LEU A 1 361 ? -10.565 -16.869 -10.802 1.00 95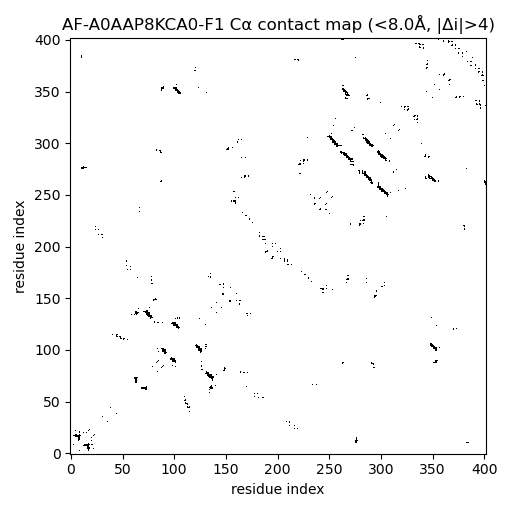.62 361 LEU A O 1
ATOM 3000 N N . LYS A 1 362 ? -9.083 -18.199 -9.755 1.00 94.00 362 LYS A N 1
ATOM 3001 C CA . LYS A 1 362 ? -8.638 -18.892 -10.976 1.00 94.00 362 LYS A CA 1
ATOM 3002 C C . LYS A 1 362 ? -9.734 -19.824 -11.498 1.00 94.00 362 LYS A C 1
ATOM 3004 O O . LYS A 1 362 ? -10.033 -19.777 -12.687 1.00 94.00 362 LYS A O 1
ATOM 3009 N N . GLU A 1 363 ? -10.360 -20.612 -10.627 1.00 96.25 363 GLU A N 1
ATOM 3010 C CA . GLU A 1 363 ? -11.457 -21.526 -10.978 1.00 96.25 363 GLU A CA 1
ATOM 3011 C C . GLU A 1 363 ? -12.683 -20.778 -11.517 1.00 96.25 363 GLU A C 1
ATOM 3013 O O . GLU A 1 363 ? -13.296 -21.211 -12.492 1.00 96.25 363 GLU A O 1
ATOM 3018 N N . ALA A 1 364 ? -12.996 -19.612 -10.947 1.00 95.81 364 ALA A N 1
ATOM 3019 C CA . ALA A 1 364 ? -14.089 -18.755 -11.398 1.00 95.81 364 ALA A CA 1
ATOM 3020 C C . ALA A 1 364 ? -13.753 -17.907 -12.646 1.00 95.81 364 ALA A C 1
ATOM 3022 O O . ALA A 1 364 ? -14.596 -17.133 -13.102 1.00 95.81 364 ALA A O 1
ATOM 3023 N N . GLY A 1 365 ? -12.526 -17.983 -13.180 1.00 93.00 365 GLY A N 1
ATOM 3024 C CA . GLY A 1 365 ? -12.068 -17.135 -14.291 1.00 93.00 365 GLY A CA 1
ATOM 3025 C C . GLY A 1 365 ? -11.990 -15.637 -13.949 1.00 93.00 365 GLY A C 1
ATOM 3026 O O . GLY A 1 365 ? -11.939 -14.790 -14.838 1.00 93.00 365 GLY A O 1
ATOM 3027 N N . GLN A 1 366 ? -12.001 -15.282 -12.663 1.00 95.31 366 GLN A N 1
ATOM 3028 C CA . GLN A 1 366 ? -11.966 -13.897 -12.185 1.00 95.31 366 GLN A CA 1
ATOM 3029 C C . GLN A 1 366 ? -10.538 -13.371 -12.004 1.00 95.31 366 GLN A C 1
ATOM 3031 O O . GLN A 1 366 ? -10.327 -12.159 -12.003 1.00 95.31 366 GLN A O 1
ATOM 3036 N N . TYR A 1 367 ? -9.545 -14.259 -11.891 1.00 92.88 367 TYR A N 1
ATOM 3037 C CA . TYR A 1 367 ? -8.147 -13.852 -11.748 1.00 92.88 367 TYR A CA 1
ATOM 3038 C C . TYR A 1 367 ? -7.675 -12.975 -12.914 1.00 92.88 367 TYR A C 1
ATOM 3040 O O . TYR A 1 367 ? -7.078 -11.934 -12.671 1.00 92.88 367 TYR A O 1
ATOM 3048 N N . GLU A 1 368 ? -8.013 -13.323 -14.159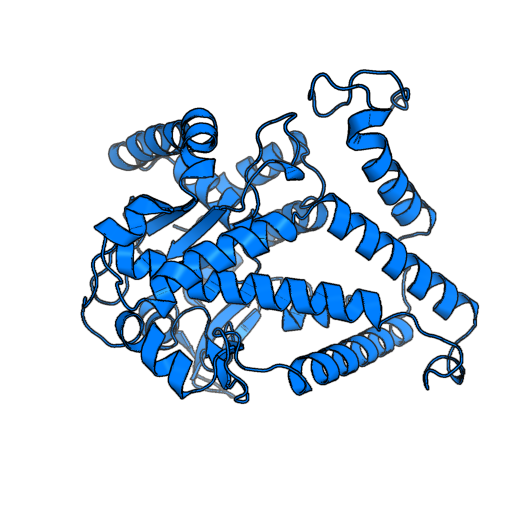 1.00 90.12 368 GLU A N 1
ATOM 3049 C CA . GLU A 1 368 ? -7.631 -12.539 -15.347 1.00 90.12 368 GLU A CA 1
ATOM 3050 C C . GLU A 1 368 ? -8.169 -11.099 -15.289 1.00 90.12 368 GLU A C 1
ATOM 3052 O O . GLU A 1 368 ? -7.499 -10.154 -15.711 1.00 90.12 368 GLU A O 1
ATOM 3057 N N . LYS A 1 369 ? -9.356 -10.902 -14.697 1.00 93.44 369 LYS A N 1
ATOM 3058 C CA . LYS A 1 369 ? -9.915 -9.564 -14.458 1.00 93.44 369 LYS A CA 1
ATOM 3059 C C . LYS A 1 369 ? -9.086 -8.798 -13.435 1.00 93.44 369 LYS A C 1
ATOM 3061 O O . LYS A 1 369 ? -8.845 -7.610 -13.622 1.00 93.44 369 LYS A O 1
ATOM 3066 N N . LEU A 1 370 ? -8.611 -9.474 -12.390 1.00 91.50 370 LEU A N 1
ATOM 3067 C CA . LEU A 1 370 ? -7.725 -8.884 -11.389 1.00 91.50 370 LEU A CA 1
ATOM 3068 C C . LEU A 1 370 ? -6.378 -8.466 -11.996 1.00 91.50 370 LEU A C 1
ATOM 3070 O O . LEU A 1 370 ? -5.883 -7.375 -11.713 1.00 91.50 370 LEU A O 1
ATOM 3074 N N . GLU A 1 371 ? -5.815 -9.287 -12.887 1.00 86.31 371 GLU A N 1
ATOM 3075 C CA . GLU A 1 371 ? -4.616 -8.918 -13.648 1.00 86.31 371 GLU A CA 1
ATOM 3076 C C . GLU A 1 371 ? -4.874 -7.701 -14.536 1.00 86.31 371 GLU A C 1
ATOM 3078 O O . GLU A 1 371 ? -4.037 -6.797 -14.622 1.00 86.31 371 GLU A O 1
ATOM 3083 N N . HIS A 1 372 ? -6.048 -7.651 -15.171 1.00 86.88 372 HIS A N 1
ATOM 3084 C CA . HIS A 1 372 ? -6.438 -6.531 -16.014 1.00 86.88 372 HIS A CA 1
ATOM 3085 C C . HIS A 1 372 ? -6.593 -5.239 -15.203 1.00 86.88 372 HIS A C 1
ATOM 3087 O O . HIS A 1 372 ? -6.033 -4.216 -15.599 1.00 86.88 372 HIS A O 1
ATOM 3093 N N . ILE A 1 373 ? -7.247 -5.295 -14.035 1.00 88.56 373 ILE A N 1
ATOM 3094 C CA . ILE A 1 373 ? -7.335 -4.185 -13.074 1.00 88.56 373 ILE A CA 1
ATOM 3095 C C . ILE A 1 373 ? -5.932 -3.680 -12.725 1.00 88.56 373 ILE A C 1
ATOM 3097 O O . ILE A 1 373 ? -5.635 -2.500 -12.923 1.00 88.56 373 ILE A O 1
ATOM 3101 N N . ASN A 1 374 ? -5.042 -4.571 -12.275 1.00 84.50 374 ASN A N 1
ATOM 3102 C CA . ASN A 1 374 ? -3.680 -4.202 -11.894 1.00 84.50 374 ASN A CA 1
ATOM 3103 C C . ASN A 1 374 ? -2.895 -3.590 -13.071 1.00 84.50 374 ASN A C 1
ATOM 3105 O O . ASN A 1 374 ? -2.180 -2.602 -12.902 1.00 84.50 374 ASN A O 1
ATOM 3109 N N . SER A 1 375 ? -3.048 -4.136 -14.281 1.00 78.44 375 SER A N 1
ATOM 3110 C CA . SER A 1 375 ? -2.397 -3.632 -15.496 1.00 78.44 375 SER A CA 1
ATOM 3111 C C . SER A 1 375 ? -2.882 -2.233 -15.876 1.00 78.44 375 SER A C 1
ATOM 3113 O O . SER A 1 375 ? -2.069 -1.346 -16.160 1.00 78.44 375 SER A O 1
ATOM 3115 N N . LEU A 1 376 ? -4.201 -2.016 -15.858 1.00 78.19 376 LEU A N 1
ATOM 3116 C CA . LEU A 1 376 ? -4.813 -0.721 -16.131 1.00 78.19 376 LEU A CA 1
ATOM 3117 C C . LEU A 1 376 ? -4.346 0.314 -15.115 1.00 78.19 376 LEU A C 1
ATOM 3119 O O . LEU A 1 376 ? -3.876 1.374 -15.525 1.00 78.19 376 LEU A O 1
ATOM 3123 N N . LEU A 1 377 ? -4.402 0.003 -13.821 1.00 78.06 377 LEU A N 1
ATOM 3124 C CA . LEU A 1 377 ? -3.974 0.923 -12.771 1.00 78.06 377 LEU A CA 1
ATOM 3125 C C . LEU A 1 377 ? -2.475 1.206 -12.864 1.00 78.06 377 LEU A C 1
ATOM 3127 O O . LEU A 1 377 ? -2.093 2.364 -12.958 1.00 78.06 377 LEU A O 1
ATOM 3131 N N . THR A 1 378 ? -1.619 0.194 -13.015 1.00 70.88 378 THR A N 1
ATOM 3132 C CA . THR A 1 378 ? -0.160 0.384 -13.144 1.00 70.88 378 THR A CA 1
ATOM 3133 C C . THR A 1 378 ? 0.218 1.255 -14.347 1.00 70.88 378 THR A C 1
ATOM 3135 O O . THR A 1 378 ? 1.014 2.187 -14.221 1.00 70.88 378 THR A O 1
ATOM 3138 N N . ARG A 1 379 ? -0.373 1.015 -15.527 1.00 62.50 379 ARG A N 1
ATOM 3139 C CA . ARG A 1 379 ? -0.110 1.822 -16.740 1.00 62.50 379 ARG A CA 1
ATOM 3140 C C . ARG A 1 379 ? -0.636 3.251 -16.616 1.00 62.50 379 ARG A C 1
ATOM 3142 O O . ARG A 1 379 ? -0.110 4.166 -17.257 1.00 62.50 379 ARG A O 1
ATOM 3149 N N . ASN A 1 380 ? -1.678 3.437 -15.809 1.00 57.69 380 ASN A N 1
ATOM 3150 C CA . ASN A 1 380 ? -2.391 4.694 -15.657 1.00 57.69 380 ASN A CA 1
ATOM 3151 C C . ASN A 1 380 ? -2.192 5.362 -14.289 1.00 57.69 380 ASN A C 1
ATOM 3153 O O . ASN A 1 380 ? -2.815 6.392 -14.070 1.00 57.69 380 ASN A O 1
ATOM 3157 N N . LYS A 1 381 ? -1.259 4.919 -13.428 1.00 54.53 381 LYS A N 1
ATOM 3158 C CA . LYS A 1 381 ? -0.874 5.667 -12.207 1.00 54.53 381 LYS A CA 1
ATOM 3159 C C . LYS A 1 381 ? -0.468 7.117 -12.530 1.00 54.53 381 LYS A C 1
ATOM 3161 O O . LYS A 1 381 ? -0.606 8.018 -11.716 1.00 54.53 381 LYS A O 1
ATOM 3166 N N . SER A 1 382 ? -0.037 7.361 -13.774 1.00 41.34 382 SER A N 1
ATOM 3167 C CA . SER A 1 382 ? 0.256 8.690 -14.338 1.00 41.34 382 SER A CA 1
ATOM 3168 C C . SER A 1 382 ? -0.902 9.382 -15.081 1.00 41.34 382 SER A C 1
ATOM 3170 O O . SER A 1 382 ? -0.774 10.535 -15.490 1.00 41.34 382 SER A O 1
ATOM 3172 N N . LEU A 1 383 ? -2.003 8.674 -15.333 1.00 47.62 383 LEU A N 1
ATOM 3173 C CA . LEU A 1 383 ? -3.149 9.103 -16.129 1.00 47.62 383 LEU A CA 1
ATOM 3174 C C . LEU A 1 383 ? -4.405 9.091 -15.271 1.00 47.62 383 LEU A C 1
ATOM 3176 O O . LEU A 1 383 ? -5.020 8.054 -15.040 1.00 47.62 383 LEU A O 1
ATOM 3180 N N . ARG A 1 384 ? -4.882 10.280 -14.913 1.00 62.38 384 ARG A N 1
ATOM 3181 C CA . ARG A 1 384 ? -6.213 10.468 -14.323 1.00 62.38 384 ARG A CA 1
ATOM 3182 C C . ARG A 1 384 ? -7.311 10.338 -15.383 1.00 62.38 384 ARG A C 1
ATOM 3184 O O . ARG A 1 384 ? -8.126 11.237 -15.574 1.00 62.38 384 ARG A O 1
ATOM 3191 N N . SER A 1 385 ? -7.307 9.233 -16.127 1.00 68.56 385 SER A N 1
ATOM 3192 C CA . SER A 1 385 ? -8.316 8.952 -17.141 1.00 68.56 385 SER A CA 1
ATOM 3193 C C . SER A 1 385 ? -9.603 8.505 -16.460 1.00 68.56 385 SER A C 1
ATOM 3195 O O . SER A 1 385 ? -9.693 7.405 -15.914 1.00 68.56 385 SER A O 1
ATOM 3197 N N . THR A 1 386 ? -10.631 9.351 -16.522 1.00 73.81 386 THR A N 1
ATOM 3198 C CA . THR A 1 386 ? -11.973 9.004 -16.040 1.00 73.81 386 THR A CA 1
ATOM 3199 C C . THR A 1 386 ? -12.511 7.748 -16.728 1.00 73.81 386 THR A C 1
ATOM 3201 O O . THR A 1 386 ? -13.230 6.979 -16.102 1.00 73.81 386 THR A O 1
ATOM 3204 N N . GLN A 1 387 ? -12.150 7.513 -17.995 1.00 78.62 387 GLN A N 1
ATOM 3205 C CA . GLN A 1 387 ? -12.552 6.310 -18.722 1.00 78.62 387 GLN A CA 1
ATOM 3206 C C . GLN A 1 387 ? -11.930 5.052 -18.108 1.00 78.62 387 GLN A C 1
ATOM 3208 O O . GLN A 1 387 ? -12.659 4.109 -17.822 1.00 78.62 387 GLN A O 1
ATOM 3213 N N . VAL A 1 388 ? -10.620 5.071 -17.837 1.00 81.25 388 VAL A N 1
ATOM 3214 C CA . VAL A 1 388 ? -9.923 3.933 -17.216 1.00 81.25 388 VAL A CA 1
ATOM 3215 C C . VAL A 1 388 ? -10.469 3.668 -15.817 1.00 81.25 388 VAL A C 1
ATOM 3217 O O . VAL A 1 388 ? -10.748 2.525 -15.487 1.00 81.25 388 VAL A O 1
ATOM 3220 N N . ARG A 1 389 ? -10.699 4.709 -15.005 1.00 83.12 389 ARG A N 1
ATOM 3221 C CA . ARG A 1 389 ? -11.289 4.536 -13.664 1.00 83.12 389 ARG A CA 1
ATOM 3222 C C . ARG A 1 389 ? -12.684 3.906 -13.713 1.00 83.12 389 ARG A C 1
ATOM 3224 O O . ARG A 1 389 ? -12.991 3.075 -12.871 1.00 83.12 389 ARG A O 1
ATOM 3231 N N . ARG A 1 390 ? -13.520 4.265 -14.697 1.00 87.31 390 ARG A N 1
ATOM 3232 C CA . ARG A 1 390 ? -14.840 3.631 -14.887 1.00 87.31 390 ARG A CA 1
ATOM 3233 C C . ARG A 1 390 ? -14.722 2.167 -15.297 1.00 87.31 390 ARG A C 1
ATOM 3235 O O . ARG A 1 390 ? -15.475 1.349 -14.788 1.00 87.31 390 ARG A O 1
ATOM 3242 N N . GLU A 1 391 ? -13.796 1.854 -16.200 1.00 91.00 391 GLU A N 1
ATOM 3243 C CA . GLU A 1 391 ? -13.528 0.476 -16.621 1.00 91.00 391 GLU A CA 1
ATOM 3244 C C . GLU A 1 391 ? -13.038 -0.376 -15.447 1.00 91.00 391 GLU A C 1
ATOM 3246 O O . GLU A 1 391 ? -13.613 -1.424 -15.170 1.00 91.00 391 GLU A O 1
ATOM 3251 N N . VAL A 1 392 ? -12.047 0.116 -14.698 1.00 90.94 392 VAL A N 1
ATOM 3252 C CA . VAL A 1 392 ? -11.535 -0.550 -13.495 1.00 90.94 392 VAL A CA 1
ATOM 3253 C C . VAL A 1 392 ? -12.641 -0.749 -12.463 1.00 90.94 392 VAL A C 1
ATOM 3255 O O . VAL A 1 392 ? -12.773 -1.845 -11.934 1.00 90.94 392 VAL A O 1
ATOM 3258 N N . PHE A 1 393 ? -13.461 0.272 -12.200 1.00 93.25 393 PHE A N 1
ATOM 3259 C CA . PHE A 1 393 ? -14.574 0.148 -11.262 1.00 93.25 393 PHE A CA 1
ATOM 3260 C C . PHE A 1 393 ? -15.566 -0.945 -11.682 1.00 93.25 393 PHE A C 1
ATOM 3262 O O . PHE A 1 393 ? -15.950 -1.756 -10.844 1.00 93.25 393 PHE A O 1
ATOM 3269 N N . GLY A 1 394 ? -15.925 -1.013 -12.970 1.00 94.75 394 GLY A N 1
ATOM 3270 C CA . GLY A 1 394 ? -16.776 -2.082 -13.499 1.00 94.75 394 GLY A CA 1
ATOM 3271 C C . GLY A 1 394 ? -16.157 -3.468 -13.307 1.00 94.75 394 GLY A C 1
ATOM 3272 O O . GLY A 1 394 ? -16.821 -4.368 -12.806 1.00 94.75 394 GLY A O 1
ATOM 3273 N N . LEU A 1 395 ? -14.860 -3.624 -13.594 1.00 95.38 395 LEU A N 1
ATOM 3274 C CA . LEU A 1 395 ? -14.145 -4.882 -13.347 1.00 95.38 395 LEU A CA 1
ATOM 3275 C C . LEU A 1 395 ? -14.121 -5.252 -11.856 1.00 95.38 395 LEU A C 1
ATOM 3277 O O . LEU A 1 395 ? -14.309 -6.419 -11.521 1.00 95.38 395 LEU A O 1
ATOM 3281 N N . CYS A 1 396 ? -13.934 -4.282 -10.955 1.00 95.31 396 CYS A N 1
ATOM 3282 C CA . CYS A 1 396 ? -13.959 -4.522 -9.511 1.00 95.31 396 CYS A CA 1
ATOM 3283 C C . CYS A 1 396 ? -15.323 -5.032 -9.018 1.00 95.31 396 CYS A C 1
ATOM 3285 O O . CYS A 1 396 ? -15.361 -5.775 -8.044 1.00 95.31 396 CYS A O 1
ATOM 3287 N N . GLN A 1 397 ? -16.432 -4.675 -9.675 1.00 95.12 397 GLN A N 1
ATOM 3288 C CA . GLN A 1 397 ? -17.763 -5.206 -9.343 1.00 95.12 397 GLN A CA 1
ATOM 3289 C C . GLN A 1 397 ? -17.941 -6.676 -9.755 1.00 95.12 397 GLN A C 1
ATOM 3291 O O . GLN A 1 397 ? -18.883 -7.327 -9.316 1.00 95.12 397 GLN A O 1
ATOM 3296 N N . GLU A 1 398 ? -17.058 -7.212 -10.597 1.00 94.94 398 GLU A N 1
ATOM 3297 C CA . GLU A 1 398 ? -17.153 -8.577 -11.119 1.00 94.94 398 GLU A CA 1
ATOM 3298 C C . GLU A 1 398 ? -16.168 -9.559 -10.464 1.00 94.94 398 GLU A C 1
ATOM 3300 O O . GLU A 1 398 ? -16.127 -10.729 -10.858 1.00 94.94 398 GLU A O 1
ATOM 3305 N N . VAL A 1 399 ? -15.347 -9.095 -9.517 1.00 94.31 399 VAL A N 1
ATOM 3306 C CA . VAL A 1 399 ? -14.336 -9.903 -8.824 1.00 94.31 399 VAL A CA 1
ATOM 3307 C C . VAL A 1 399 ? -14.738 -10.097 -7.364 1.00 94.31 399 VAL A C 1
ATOM 3309 O O . VAL A 1 399 ? -14.883 -9.133 -6.616 1.00 94.31 399 VAL A O 1
ATOM 3312 N N . ASP A 1 400 ? -14.853 -11.353 -6.940 1.00 92.38 400 ASP A N 1
ATOM 3313 C CA . ASP A 1 400 ? -15.274 -11.723 -5.592 1.00 92.38 400 ASP A CA 1
ATOM 3314 C C . ASP A 1 400 ? -14.078 -11.898 -4.639 1.00 92.38 400 ASP A C 1
ATOM 3316 O O . ASP A 1 400 ? -13.623 -13.004 -4.324 1.00 92.38 400 ASP A O 1
ATOM 3320 N N . LEU A 1 401 ? -13.538 -10.769 -4.174 1.00 91.25 401 LEU A N 1
ATOM 3321 C CA . LEU A 1 401 ? -12.509 -10.747 -3.129 1.00 91.25 401 LEU A CA 1
ATOM 3322 C C . LEU A 1 401 ? -13.069 -10.802 -1.692 1.00 91.25 401 LEU A C 1
ATOM 3324 O O . LEU A 1 401 ? -12.259 -10.844 -0.762 1.00 91.25 401 LEU A O 1
ATOM 3328 N N . PHE A 1 402 ? -14.397 -10.789 -1.488 1.00 90.31 402 PHE A N 1
ATOM 3329 C CA . PHE A 1 402 ? -15.018 -10.507 -0.182 1.00 90.31 402 PHE A CA 1
ATOM 3330 C C . PHE A 1 402 ? -16.055 -11.507 0.296 1.00 90.31 402 PHE A C 1
ATOM 3332 O O . PHE A 1 402 ? -17.124 -11.648 -0.340 1.00 90.31 402 PHE A O 1
#

Secondary structure (DSSP, 8-state):
-PPPPTTSBPTT--SSBGGGTTHHHHHHHHHHHHT------HHHHHHHHHHHHHHHHHHHHT---SSTT--SPPPEEESS-HHHIIIII-EEE-SSS-EEEEEE--HHHHHH-S--TT---SSEEEEGGGTTEEE-S-HHHHHHHHHHHHSSS--S-HHHHHHHHHHHHHHHHHHHHHHHHHHHHH----TTSTTTTTS-HHHHHHHHHHHHHHHHHHHHH--HHHHHHHHHHHHHHHHHT--SHHHHHHHEEEEEEE-SS---EEEEEEEE---TT--GGGS-EEEEEEE--BTTBPPEEEEEEEHHHHHHHIIIIIHHHHHHHHHHHHH--HHHHHHHHHHHHHH-S-EEE-HHHHHHHHHTT-HHHHHHHHHHHHHHTT---HHHHHHHHHHHTT----

Radius of gyration: 21.65 Å; Cα contacts (8 Å, |Δi|>4): 577; chains: 1; bounding box: 61×58×57 Å

Foldseek 3Di:
DDDQDQQHQDPLNLSHRCVVPCPVVVVLVCVVPVLPPPPDDPVRQVVLLVLLVVLVCVLLVPDFAQAPPGRHWFDFAALPALQLCVPQAWDFDDDPDTATKWWKQDVVVVSSDPDDVPPLANTDIDHSVNARTDRHHHPVLSCVQCVCQHDAANNADPLLNCLSSQLSQLSVVVSVVVSLVSCLVPVQDDPPHPCVVVDDPVSSVSVNVSSVSVSVLCVQLAAVPLSVVVNVLSSVCVVVVPRDPVSCVVWKDKDKFFDDDSQNKKFKFWDFDDDRNDGSNVTHIKIWMWGPDDNNDGTITMIMDTPVCCVVCVVVPDVVLVVQSVCCVVPVDLLNQLVSVLVRLLGGSIMIGHPVLVVVCVVVVLSVLVSVLNVLSVVCSSPPDPVSSVVSSVSSSVRPSD

Organism: Streptococcus macedonicus (NCBI:txid59310)